Protein AF-K1DTU2-F1 (afdb_monomer)

Radius of gyration: 35.43 Å; Cα contacts (8 Å, |Δi|>4): 1084; chains: 1; bounding box: 104×50×168 Å

Structure (mmCIF, N/CA/C/O backbone):
data_AF-K1DTU2-F1
#
_entry.id   AF-K1DTU2-F1
#
loop_
_atom_site.group_PDB
_atom_site.id
_atom_site.type_symbol
_atom_site.label_atom_id
_atom_site.label_alt_id
_atom_site.label_comp_id
_atom_site.label_asym_id
_atom_site.label_entity_id
_atom_site.label_seq_id
_atom_site.pdbx_PDB_ins_code
_atom_site.Cartn_x
_atom_site.Cartn_y
_atom_site.Cartn_z
_atom_site.occupancy
_atom_site.B_iso_or_equiv
_atom_site.auth_seq_id
_atom_site.auth_comp_id
_atom_site.auth_asym_id
_atom_site.auth_atom_id
_atom_site.pdbx_PDB_model_num
ATOM 1 N N . MET A 1 1 ? -33.613 5.828 84.960 1.00 47.53 1 MET A N 1
ATOM 2 C CA . MET A 1 1 ? -33.128 5.174 83.726 1.00 47.53 1 MET A CA 1
ATOM 3 C C . MET A 1 1 ? -34.340 4.657 82.964 1.00 47.53 1 MET A C 1
ATOM 5 O O . MET A 1 1 ? -34.934 3.682 83.397 1.00 47.53 1 MET A O 1
ATOM 9 N N . GLY A 1 2 ? -34.792 5.377 81.934 1.00 59.31 2 GLY A N 1
ATOM 10 C CA . GLY A 1 2 ? -35.955 4.975 81.133 1.00 59.31 2 GLY A CA 1
ATOM 11 C C . GLY A 1 2 ? -35.581 3.892 80.121 1.00 59.31 2 GLY A C 1
ATOM 12 O O . GLY A 1 2 ? -34.511 3.969 79.519 1.00 59.31 2 GLY A O 1
ATOM 13 N N . ALA A 1 3 ? -36.440 2.886 79.956 1.00 61.00 3 ALA A N 1
ATOM 14 C CA . ALA A 1 3 ? -36.236 1.796 79.006 1.00 61.00 3 ALA A CA 1
ATOM 15 C C . ALA A 1 3 ? -36.131 2.321 77.554 1.00 61.00 3 ALA A C 1
ATOM 17 O O . ALA A 1 3 ? -36.840 3.267 77.192 1.00 61.00 3 ALA A O 1
ATOM 18 N N . PRO A 1 4 ? -35.259 1.735 76.713 1.00 58.00 4 PRO A N 1
ATOM 19 C CA . PRO A 1 4 ? -35.074 2.173 75.334 1.00 58.00 4 PRO A CA 1
ATOM 20 C C . PRO A 1 4 ? -36.342 1.936 74.500 1.00 58.00 4 PRO A C 1
ATOM 22 O O . PRO A 1 4 ? -37.045 0.940 74.672 1.00 58.00 4 PRO A O 1
ATOM 25 N N . LYS A 1 5 ? -36.634 2.869 73.583 1.00 62.88 5 LYS A N 1
ATOM 26 C CA . LYS A 1 5 ? -37.822 2.829 72.717 1.00 62.88 5 LYS A CA 1
ATOM 27 C C . LYS A 1 5 ? -37.831 1.561 71.834 1.00 62.88 5 LYS A C 1
ATOM 29 O O . LYS A 1 5 ? -36.780 1.208 71.284 1.00 62.88 5 LYS A O 1
ATOM 34 N N . PRO A 1 6 ? -38.994 0.912 71.626 1.00 50.62 6 PRO A N 1
ATOM 35 C CA . PRO A 1 6 ? -39.117 -0.232 70.722 1.00 50.62 6 PRO A CA 1
ATOM 36 C C . PRO A 1 6 ? -38.754 0.184 69.289 1.00 50.62 6 PRO A C 1
ATOM 38 O O . PRO A 1 6 ? -39.343 1.118 68.751 1.00 50.62 6 PRO A O 1
ATOM 41 N N . GLY A 1 7 ? -37.762 -0.481 68.687 1.00 58.50 7 GLY A N 1
ATOM 42 C CA . GLY A 1 7 ? -37.304 -0.225 67.310 1.00 58.50 7 GLY A CA 1
ATOM 43 C C . GLY A 1 7 ? -35.807 0.072 67.144 1.00 58.50 7 GLY A C 1
ATOM 44 O O . GLY A 1 7 ? -35.324 0.128 66.017 1.00 58.50 7 GLY A O 1
ATOM 45 N N . MET A 1 8 ? -35.045 0.224 68.235 1.00 51.66 8 MET A N 1
ATOM 46 C CA . MET A 1 8 ? -33.596 0.503 68.167 1.00 51.66 8 MET A CA 1
ATOM 47 C C . MET A 1 8 ? -32.703 -0.731 67.947 1.00 51.66 8 MET A C 1
ATOM 49 O O . MET A 1 8 ? -31.512 -0.573 67.684 1.00 51.66 8 MET A O 1
ATOM 53 N N . ILE A 1 9 ? -33.249 -1.949 67.992 1.00 54.56 9 ILE A N 1
ATOM 54 C CA . ILE A 1 9 ? -32.509 -3.173 67.656 1.00 54.56 9 ILE A CA 1
ATOM 55 C C . ILE A 1 9 ? -32.858 -3.542 66.214 1.00 54.56 9 ILE A C 1
ATOM 57 O O . ILE A 1 9 ? -33.863 -4.200 65.954 1.00 54.56 9 ILE A O 1
ATOM 61 N N . LYS A 1 10 ? -32.036 -3.095 65.254 1.00 59.38 10 LYS A N 1
ATOM 62 C CA . LYS A 1 10 ? -32.078 -3.659 63.898 1.00 59.38 10 LYS A CA 1
ATOM 63 C C . LYS A 1 10 ? -31.671 -5.134 64.015 1.00 59.38 10 LYS A C 1
ATOM 65 O O . LYS A 1 10 ? -30.574 -5.382 64.519 1.00 59.38 10 LYS A O 1
ATOM 70 N N . PRO A 1 11 ? -32.501 -6.103 63.595 1.00 62.69 11 PRO A N 1
ATOM 71 C CA . PRO A 1 11 ? -32.116 -7.507 63.651 1.00 62.69 11 PRO A CA 1
ATOM 72 C C . PRO A 1 11 ? -30.806 -7.700 62.875 1.00 62.69 11 PRO A C 1
ATOM 74 O O . PRO A 1 11 ? -30.663 -7.207 61.751 1.00 62.69 11 PRO A O 1
ATOM 77 N N . GLN A 1 12 ? -29.821 -8.358 63.496 1.00 59.88 12 GLN A N 1
ATOM 78 C CA . GLN A 1 12 ? -28.573 -8.718 62.828 1.00 59.88 12 GLN A CA 1
ATOM 79 C C . GLN A 1 12 ? -28.908 -9.685 61.693 1.00 59.88 12 GLN A C 1
ATOM 81 O O . GLN A 1 12 ? -29.174 -10.858 61.926 1.00 59.88 12 GLN A O 1
ATOM 86 N N . GLN A 1 13 ? -28.913 -9.172 60.462 1.00 65.75 13 GLN A N 1
ATOM 87 C CA . GLN A 1 13 ? -29.096 -9.999 59.275 1.00 65.75 13 GLN A CA 1
ATOM 88 C C . GLN A 1 13 ? -28.008 -11.070 59.234 1.00 65.75 13 GLN A C 1
ATOM 90 O O . GLN A 1 13 ? -26.811 -10.758 59.306 1.00 65.75 13 GLN A O 1
ATOM 95 N N . THR A 1 14 ? -28.432 -12.318 59.091 1.00 75.06 14 THR A N 1
ATOM 96 C CA . THR A 1 14 ? -27.536 -13.462 58.932 1.00 75.06 14 THR A CA 1
ATOM 97 C C . THR A 1 14 ? -26.728 -13.325 57.637 1.00 75.06 14 THR A C 1
ATOM 99 O O . THR A 1 14 ? -27.140 -12.657 56.682 1.00 75.06 14 THR A O 1
ATOM 102 N N . THR A 1 15 ? -25.554 -13.958 57.564 1.00 70.00 15 THR A N 1
ATOM 103 C CA . THR A 1 15 ? -24.703 -13.925 56.359 1.00 70.00 15 THR A CA 1
ATOM 104 C C . THR A 1 15 ? -25.465 -14.401 55.114 1.00 70.00 15 THR A C 1
ATOM 106 O O . THR A 1 15 ? -25.319 -13.815 54.043 1.00 70.00 15 THR A O 1
ATOM 109 N N . GLY A 1 16 ? -26.359 -15.387 55.266 1.00 70.81 16 GLY A N 1
ATOM 110 C CA . GLY A 1 16 ? -27.232 -15.873 54.193 1.00 70.81 16 GLY A CA 1
ATOM 111 C C . GLY A 1 16 ? -28.249 -14.834 53.708 1.00 70.81 16 GLY A C 1
ATOM 112 O O . GLY A 1 16 ? -28.419 -14.661 52.503 1.00 70.81 16 GLY A O 1
ATOM 113 N N . GLU A 1 17 ? -28.875 -14.078 54.612 1.00 74.62 17 GLU A N 1
ATOM 114 C CA . GLU A 1 17 ? -29.802 -12.994 54.252 1.00 74.62 17 GLU A CA 1
ATOM 115 C C . GLU A 1 17 ? -29.087 -11.834 53.556 1.00 74.62 17 GLU A C 1
ATOM 117 O O . GLU A 1 17 ? -29.613 -11.286 52.586 1.00 74.62 17 GLU A O 1
ATOM 122 N N . LYS A 1 18 ? -27.858 -11.505 53.977 1.00 71.75 18 LYS A N 1
ATOM 123 C CA . LYS A 1 18 ? -27.021 -10.501 53.303 1.00 71.75 18 LYS A CA 1
ATOM 124 C C . LYS A 1 18 ? -26.654 -10.935 51.885 1.00 71.75 18 LYS A C 1
ATOM 126 O O . LYS A 1 18 ? -26.786 -10.131 50.963 1.00 71.75 18 LYS A O 1
ATOM 131 N N . VAL A 1 19 ? -26.267 -12.197 51.680 1.00 70.31 19 VAL A N 1
ATOM 132 C CA . VAL A 1 19 ? -25.957 -12.747 50.346 1.00 70.31 19 VAL A CA 1
ATOM 133 C C . VAL A 1 19 ? -27.210 -12.778 49.468 1.00 70.31 19 VAL A C 1
ATOM 135 O O . VAL A 1 19 ? -27.163 -12.339 48.322 1.00 70.31 19 VAL A O 1
ATOM 138 N N . ARG A 1 20 ? -28.361 -13.198 50.006 1.00 73.06 20 ARG A N 1
ATOM 139 C CA . ARG A 1 20 ? -29.633 -13.243 49.265 1.00 73.06 20 ARG A CA 1
ATOM 140 C C . ARG A 1 20 ? -30.150 -11.850 48.902 1.00 73.06 20 ARG A C 1
ATOM 142 O O . ARG A 1 20 ? -30.636 -11.658 47.793 1.00 73.06 20 ARG A O 1
ATOM 149 N N . ALA A 1 21 ? -29.994 -10.869 49.792 1.00 71.00 21 ALA A N 1
ATOM 150 C CA . ALA A 1 21 ? -30.308 -9.468 49.515 1.00 71.00 21 ALA A CA 1
ATOM 151 C C . ALA A 1 21 ? -29.370 -8.870 48.453 1.00 71.00 21 ALA A C 1
ATOM 153 O O . ALA A 1 21 ? -29.813 -8.122 47.583 1.00 71.00 21 ALA A O 1
ATOM 154 N N . THR A 1 22 ? -28.088 -9.237 48.489 1.00 68.81 22 THR A N 1
ATOM 155 C CA . THR A 1 22 ? -27.076 -8.838 47.496 1.00 68.81 22 THR A CA 1
ATOM 156 C C . THR A 1 22 ? -27.393 -9.425 46.117 1.00 68.81 22 THR A C 1
ATOM 158 O O . THR A 1 22 ? -27.508 -8.685 45.144 1.00 68.81 22 THR A O 1
ATOM 161 N N . LEU A 1 23 ? -27.661 -10.731 46.039 1.00 69.75 23 LEU A N 1
ATOM 162 C CA . LEU A 1 23 ? -28.076 -11.417 44.808 1.00 69.75 23 LEU A CA 1
ATOM 163 C C . LEU A 1 23 ? -29.434 -10.922 44.288 1.00 69.75 23 LEU A C 1
ATOM 165 O O . LEU A 1 23 ? -29.639 -10.825 43.082 1.00 69.75 23 LEU A O 1
ATOM 169 N N . GLY A 1 24 ? -30.354 -10.557 45.185 1.00 70.88 24 GLY A N 1
ATOM 170 C CA . GLY A 1 24 ? -31.642 -9.966 44.824 1.00 70.88 24 GLY A CA 1
ATOM 171 C C . GLY A 1 24 ? -31.502 -8.631 44.088 1.00 70.88 24 GLY A C 1
ATOM 172 O O . GLY A 1 24 ? -32.255 -8.377 43.151 1.00 70.88 24 GLY A O 1
ATOM 173 N N . ARG A 1 25 ? -30.499 -7.812 44.442 1.00 71.94 25 ARG A N 1
ATOM 174 C CA . ARG A 1 25 ? -30.198 -6.538 43.759 1.00 71.94 25 ARG A CA 1
ATOM 175 C C . ARG A 1 25 ? -29.612 -6.716 42.354 1.00 71.94 25 ARG A C 1
ATOM 177 O O . ARG A 1 25 ? -29.711 -5.790 41.558 1.00 71.94 25 ARG A O 1
ATOM 184 N N . MET A 1 26 ? -29.044 -7.883 42.038 1.00 72.75 26 MET A N 1
ATOM 185 C CA . MET A 1 26 ? -28.519 -8.196 40.700 1.00 72.75 26 MET A CA 1
ATOM 186 C C . MET A 1 26 ? -29.604 -8.624 39.700 1.00 72.75 26 MET A C 1
ATOM 188 O O . MET A 1 26 ? -29.311 -8.790 38.520 1.00 72.75 26 MET A O 1
ATOM 192 N N . ARG A 1 27 ? -30.860 -8.837 40.118 1.00 79.81 27 ARG A N 1
ATOM 193 C CA . ARG A 1 27 ? -31.903 -9.272 39.177 1.00 79.81 27 ARG A CA 1
ATOM 194 C C . ARG A 1 27 ? -32.277 -8.136 38.211 1.00 79.81 27 ARG A C 1
ATOM 196 O O . ARG A 1 27 ? -32.712 -7.075 38.666 1.00 79.81 27 ARG A O 1
ATOM 203 N N . PRO A 1 28 ? -32.132 -8.322 36.885 1.00 78.81 28 PRO A N 1
ATOM 204 C CA . PRO A 1 28 ? -32.491 -7.288 35.928 1.00 78.81 28 PRO A CA 1
ATOM 205 C C . PRO A 1 28 ? -34.015 -7.109 35.845 1.00 78.81 28 PRO A C 1
ATOM 207 O O . PRO A 1 28 ? -34.747 -8.081 35.682 1.00 78.81 28 PRO A O 1
ATOM 210 N N . GLY A 1 29 ? -34.495 -5.866 35.954 1.00 82.19 29 GLY A N 1
ATOM 211 C CA . GLY A 1 29 ? -35.884 -5.504 35.657 1.00 82.19 29 GLY A CA 1
ATOM 212 C C . GLY A 1 29 ? -36.086 -5.184 34.172 1.00 82.19 29 GLY A C 1
ATOM 213 O O . GLY A 1 29 ? -35.124 -5.137 33.406 1.00 82.19 29 GLY A O 1
ATOM 214 N N . ALA A 1 30 ? -37.327 -4.907 33.762 1.00 79.38 30 ALA A N 1
ATOM 215 C CA . ALA A 1 30 ? -37.668 -4.612 32.363 1.00 79.38 30 ALA A CA 1
ATOM 216 C C . ALA A 1 30 ? -36.870 -3.428 31.776 1.00 79.38 30 ALA A C 1
ATOM 218 O O . ALA A 1 30 ? -36.368 -3.516 30.659 1.00 79.38 30 ALA A O 1
ATOM 219 N N . ALA A 1 31 ? -36.656 -2.360 32.553 1.00 81.81 31 ALA A N 1
ATOM 220 C CA . ALA A 1 31 ? -35.840 -1.220 32.126 1.00 81.81 31 ALA A CA 1
ATOM 221 C C . ALA A 1 31 ? -34.363 -1.594 31.880 1.00 81.81 31 ALA A C 1
ATOM 223 O O . ALA A 1 31 ? -33.735 -1.079 30.958 1.00 81.81 31 ALA A O 1
ATOM 224 N N . HIS A 1 32 ? -33.815 -2.544 32.649 1.00 86.62 32 HIS A N 1
ATOM 225 C CA . HIS A 1 32 ? -32.434 -3.007 32.475 1.00 86.62 32 HIS A CA 1
ATOM 226 C C . HIS A 1 32 ? -32.256 -3.779 31.164 1.00 86.62 32 HIS A C 1
ATOM 228 O O . HIS A 1 32 ? -31.204 -3.683 30.536 1.00 86.62 32 HIS A O 1
ATOM 234 N N . TRP A 1 33 ? -33.282 -4.519 30.739 1.00 89.00 33 TRP A N 1
ATOM 235 C CA . TRP A 1 33 ? -33.290 -5.204 29.449 1.00 89.00 33 TRP A CA 1
ATOM 236 C C . TRP A 1 33 ? -33.333 -4.228 28.278 1.00 89.00 33 TRP A C 1
ATOM 238 O O . TRP A 1 33 ? -32.573 -4.405 27.331 1.00 89.00 33 TRP A O 1
ATOM 248 N N . VAL A 1 34 ? -34.143 -3.168 28.368 1.00 89.75 34 VAL A N 1
ATOM 249 C CA . VAL A 1 34 ? -34.167 -2.108 27.349 1.00 89.75 34 VAL A CA 1
ATOM 250 C C . VAL A 1 34 ? -32.788 -1.460 27.210 1.00 89.75 34 VAL A C 1
ATOM 252 O O . VAL A 1 34 ? -32.254 -1.400 26.105 1.00 89.75 34 VAL A O 1
ATOM 255 N N . ASP A 1 35 ? -32.163 -1.069 28.324 1.00 91.88 35 ASP A N 1
ATOM 256 C CA . ASP A 1 35 ? -30.813 -0.487 28.309 1.00 91.88 35 ASP A CA 1
ATOM 257 C C . ASP A 1 35 ? -29.764 -1.449 27.744 1.00 91.88 35 ASP A C 1
ATOM 259 O O . ASP A 1 35 ? -28.866 -1.034 27.016 1.00 91.88 35 ASP A O 1
ATOM 263 N N . THR A 1 36 ? -29.889 -2.740 28.051 1.00 93.94 36 THR A N 1
ATOM 264 C CA . THR A 1 36 ? -28.993 -3.780 27.539 1.00 93.94 36 THR A CA 1
ATOM 265 C C . THR A 1 36 ? -29.117 -3.912 26.020 1.00 93.94 36 THR A C 1
ATOM 267 O O . THR A 1 36 ? -28.104 -3.862 25.328 1.00 93.94 36 THR A O 1
ATOM 270 N N . VAL A 1 37 ? -30.339 -4.017 25.484 1.00 95.12 37 VAL A N 1
ATOM 271 C CA . VAL A 1 37 ? -30.577 -4.173 24.037 1.00 95.12 37 VAL A CA 1
ATOM 272 C C . VAL A 1 37 ? -30.052 -2.969 23.258 1.00 95.12 37 VAL A C 1
ATOM 274 O O . VAL A 1 37 ? -29.310 -3.146 22.293 1.00 95.12 37 VAL A O 1
ATOM 277 N N . PHE A 1 38 ? -30.374 -1.747 23.693 1.00 95.31 38 PHE A N 1
ATOM 278 C CA . PHE A 1 38 ? -29.890 -0.540 23.020 1.00 95.31 38 PHE A CA 1
ATOM 279 C C . PHE A 1 38 ? -28.376 -0.368 23.138 1.00 95.31 38 PHE A C 1
ATOM 281 O O . PHE A 1 38 ? -27.743 0.050 22.171 1.00 95.31 38 PHE A O 1
A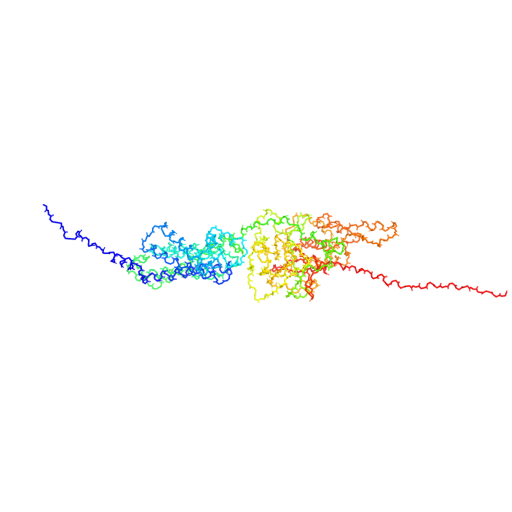TOM 288 N N . THR A 1 39 ? -27.779 -0.742 24.275 1.00 96.25 39 THR A N 1
ATOM 289 C CA . THR A 1 39 ? -26.320 -0.702 24.427 1.00 96.25 39 THR A CA 1
ATOM 290 C C . THR A 1 39 ? -25.645 -1.660 23.449 1.00 96.25 39 THR A C 1
ATOM 292 O O . THR A 1 39 ? -24.736 -1.246 22.734 1.00 96.25 39 THR A O 1
ATOM 295 N N . ILE A 1 40 ? -26.106 -2.915 23.379 1.00 97.00 40 ILE A N 1
ATOM 296 C CA . ILE A 1 40 ? -25.572 -3.910 22.437 1.00 97.00 40 ILE A CA 1
ATOM 297 C C . ILE A 1 40 ? -25.708 -3.396 21.002 1.00 97.00 40 ILE A C 1
ATOM 299 O O . ILE A 1 40 ? -24.741 -3.442 20.249 1.00 97.00 40 ILE A O 1
ATOM 303 N N . ALA A 1 41 ? -26.878 -2.867 20.630 1.00 96.56 41 ALA A N 1
ATOM 304 C CA . ALA A 1 41 ? -27.137 -2.393 19.275 1.00 96.56 41 ALA A CA 1
ATOM 305 C C . ALA A 1 41 ? -26.246 -1.199 18.882 1.00 96.56 41 ALA A C 1
ATOM 307 O O . ALA A 1 41 ? -25.669 -1.198 17.796 1.00 96.56 41 ALA A O 1
ATOM 308 N N . LEU A 1 42 ? -26.089 -0.204 19.764 1.00 96.06 42 LEU A N 1
ATOM 309 C CA . LEU A 1 42 ? -25.243 0.969 19.511 1.00 96.06 42 LEU A CA 1
ATOM 310 C C . LEU A 1 42 ? -23.757 0.610 19.453 1.00 96.06 42 LEU A C 1
ATOM 312 O O . LEU A 1 42 ? -23.053 1.066 18.553 1.00 96.06 42 LEU A O 1
ATOM 316 N N . VAL A 1 43 ? -23.285 -0.228 20.381 1.00 96.62 43 VAL A N 1
ATOM 317 C CA . VAL A 1 43 ? -21.894 -0.697 20.386 1.00 96.62 43 VAL A CA 1
ATOM 318 C C . VAL A 1 43 ? -21.610 -1.535 19.142 1.00 96.62 43 VAL A C 1
ATOM 320 O O . VAL A 1 43 ? -20.595 -1.309 18.490 1.00 96.62 43 VAL A O 1
ATOM 323 N N . ALA A 1 44 ? -22.516 -2.436 18.753 1.00 95.19 44 ALA A N 1
ATOM 324 C CA . ALA A 1 44 ? -22.380 -3.202 17.518 1.00 95.19 44 ALA A CA 1
ATOM 325 C C . ALA A 1 44 ? -22.303 -2.282 16.290 1.00 95.19 44 ALA A C 1
ATOM 327 O O . ALA A 1 44 ? -21.406 -2.454 15.471 1.00 95.19 44 ALA A O 1
ATOM 328 N N . CYS A 1 45 ? -23.169 -1.264 16.192 1.00 94.50 45 CYS A N 1
ATOM 329 C CA . CYS A 1 45 ? -23.123 -0.288 15.096 1.00 94.50 45 CYS A CA 1
ATOM 330 C C . CYS A 1 45 ? -21.788 0.469 15.037 1.00 94.50 45 CYS A C 1
ATOM 332 O O . CYS A 1 45 ? -21.266 0.674 13.945 1.00 94.50 45 CYS A O 1
ATOM 334 N N . ALA A 1 46 ? -21.218 0.858 16.182 1.00 93.38 46 ALA A N 1
ATOM 335 C CA . ALA A 1 46 ? -19.900 1.489 16.222 1.00 93.38 46 ALA A CA 1
ATOM 336 C C . ALA A 1 46 ? -18.801 0.521 15.743 1.00 93.38 46 ALA A C 1
ATOM 338 O O . ALA A 1 46 ? -18.037 0.845 14.833 1.00 93.38 46 ALA A O 1
ATOM 339 N N . LEU A 1 47 ? -18.779 -0.702 16.282 1.00 93.69 47 LEU A N 1
ATOM 340 C CA . LEU A 1 47 ? -17.769 -1.720 15.975 1.00 93.69 47 LEU A CA 1
ATOM 341 C C . LEU A 1 47 ? -17.802 -2.219 14.521 1.00 93.69 47 LEU A C 1
ATOM 343 O O . LEU A 1 47 ? -16.776 -2.697 14.044 1.00 93.69 47 LEU A O 1
ATOM 347 N N . VAL A 1 48 ? -18.908 -2.049 13.782 1.00 91.06 48 VAL A N 1
ATOM 348 C CA . VAL A 1 48 ? -18.967 -2.319 12.326 1.00 91.06 48 VAL A CA 1
ATOM 349 C C . VAL A 1 48 ? -17.858 -1.589 11.560 1.00 91.06 48 VAL A C 1
ATOM 351 O O . VAL A 1 48 ? -17.391 -2.105 10.547 1.00 91.06 48 VAL A O 1
ATOM 354 N N . GLY A 1 49 ? -17.379 -0.442 12.057 1.00 84.31 49 GLY A N 1
ATOM 355 C CA . GLY A 1 49 ? -16.246 0.281 11.472 1.00 84.31 49 GLY A CA 1
ATOM 356 C C . GLY A 1 49 ? -14.953 -0.528 11.392 1.00 84.31 49 GLY A C 1
ATOM 357 O O . GLY A 1 49 ? -14.156 -0.303 10.490 1.00 84.31 49 GLY A O 1
ATOM 358 N N . LEU A 1 50 ? -14.767 -1.507 12.282 1.00 87.94 50 LEU A N 1
ATOM 359 C CA . LEU A 1 50 ? -13.580 -2.361 12.302 1.00 87.94 50 LEU A CA 1
ATOM 360 C C . LEU A 1 50 ? -13.595 -3.434 11.204 1.00 87.94 50 LEU A C 1
ATOM 362 O O . LEU A 1 50 ? -12.560 -4.040 10.944 1.00 87.94 50 LEU A O 1
ATOM 366 N N . ARG A 1 51 ? -14.723 -3.637 10.505 1.00 85.06 51 ARG A N 1
ATOM 367 C CA . ARG A 1 51 ? -14.841 -4.613 9.406 1.00 85.06 51 ARG A CA 1
ATOM 368 C C . ARG A 1 51 ? -13.840 -4.366 8.281 1.00 85.06 51 ARG A C 1
ATOM 370 O O . ARG A 1 51 ? -13.399 -5.316 7.649 1.00 85.06 51 ARG A O 1
ATOM 377 N N . THR A 1 52 ? -13.523 -3.107 7.996 1.00 78.75 52 THR A N 1
ATOM 378 C CA . THR A 1 52 ? -12.540 -2.760 6.961 1.00 78.75 52 THR A CA 1
ATOM 379 C C . THR A 1 52 ? -11.113 -2.701 7.506 1.00 78.75 52 THR A C 1
ATOM 381 O O . THR A 1 52 ? -10.180 -2.518 6.737 1.00 78.75 52 THR A O 1
ATOM 384 N N . VAL A 1 53 ? -10.935 -2.859 8.821 1.00 80.62 53 VAL A N 1
ATOM 385 C CA . VAL A 1 53 ? -9.655 -2.716 9.530 1.00 80.62 53 VAL A CA 1
ATOM 386 C C . VAL A 1 53 ? -9.056 -4.067 9.897 1.00 80.62 53 VAL A C 1
ATOM 388 O O . VAL A 1 53 ? -7.840 -4.213 9.875 1.00 80.62 53 VAL A O 1
ATOM 391 N N . VAL A 1 54 ? -9.888 -5.055 10.228 1.00 81.44 54 VAL A N 1
ATOM 392 C CA . VAL A 1 54 ? -9.444 -6.376 10.680 1.00 81.44 54 VAL A CA 1
ATOM 393 C C . VAL A 1 54 ? -10.077 -7.459 9.811 1.00 81.44 54 VAL A C 1
ATOM 395 O O . VAL A 1 54 ? -11.294 -7.479 9.612 1.00 81.44 54 VAL A O 1
ATOM 398 N N . PHE A 1 55 ? -9.248 -8.358 9.283 1.00 76.69 55 PHE A N 1
ATOM 399 C CA . PHE A 1 55 ? -9.678 -9.467 8.436 1.00 76.69 55 PHE A CA 1
ATOM 400 C C . PHE A 1 55 ? -10.303 -10.590 9.274 1.00 76.69 55 PHE A C 1
ATOM 402 O O . PHE A 1 55 ? -9.914 -10.806 10.416 1.00 76.69 55 PHE A O 1
ATOM 409 N N . GLY A 1 56 ? -11.230 -11.354 8.693 1.00 74.06 56 GLY A N 1
ATOM 410 C CA . GLY A 1 56 ? -11.756 -12.579 9.306 1.00 74.06 56 GLY A CA 1
ATOM 411 C C . GLY A 1 56 ? -12.994 -12.387 10.188 1.00 74.06 56 GLY A C 1
ATOM 412 O O . GLY A 1 56 ? -13.532 -11.291 10.329 1.00 74.06 56 GLY A O 1
ATOM 413 N N . TRP A 1 57 ? -13.503 -13.488 10.738 1.00 82.56 57 TRP A N 1
ATOM 414 C CA . TRP A 1 57 ? -14.689 -13.514 11.611 1.00 82.56 57 TRP A CA 1
ATOM 415 C C . TRP A 1 57 ? -14.315 -13.546 13.102 1.00 82.56 57 TRP A C 1
ATOM 417 O O . TRP A 1 57 ? -15.137 -13.303 13.985 1.00 82.56 57 TRP A O 1
ATOM 427 N N . GLU A 1 58 ? -13.054 -13.824 13.400 1.00 85.44 58 GLU A N 1
ATOM 428 C CA . GLU A 1 58 ? -12.484 -13.985 14.731 1.00 85.44 58 GLU A CA 1
ATOM 429 C C . GLU A 1 58 ? -12.630 -12.698 15.554 1.00 85.44 58 GLU A C 1
ATOM 431 O O . GLU A 1 58 ? -12.968 -12.746 16.739 1.00 85.44 58 GLU A O 1
ATOM 436 N N . TRP A 1 59 ? -12.492 -11.531 14.918 1.00 86.94 59 TRP A N 1
ATOM 437 C CA . TRP A 1 59 ? -12.669 -10.248 15.598 1.00 86.94 59 TRP A CA 1
ATOM 438 C C . TRP A 1 59 ? -14.114 -10.007 16.050 1.00 86.94 59 TRP A C 1
ATOM 440 O O . TRP A 1 59 ? -14.314 -9.359 17.077 1.00 86.94 59 TRP A O 1
ATOM 450 N N . TRP A 1 60 ? -15.122 -10.565 15.363 1.00 88.75 60 TRP A N 1
ATOM 451 C CA . TRP A 1 60 ? -16.512 -10.522 15.832 1.00 88.75 60 TRP A CA 1
ATOM 452 C C . TRP A 1 60 ? -16.698 -11.352 17.100 1.00 88.75 60 TRP A C 1
ATOM 454 O O . TRP A 1 60 ? -17.434 -10.940 17.995 1.00 88.75 60 TRP A O 1
ATOM 464 N N . GLN A 1 61 ? -16.014 -12.496 17.208 1.00 90.38 61 GLN A N 1
ATOM 465 C CA . GLN A 1 61 ? -16.041 -13.320 18.421 1.00 90.38 61 GLN A CA 1
ATOM 466 C C . GLN A 1 61 ? -15.391 -12.577 19.593 1.00 90.38 61 GLN A C 1
ATOM 468 O O . GLN A 1 61 ? -15.979 -12.495 20.673 1.00 90.38 61 GLN A O 1
ATOM 473 N N . ALA A 1 62 ? -14.226 -11.970 19.351 1.00 91.06 62 ALA A N 1
ATOM 474 C CA . ALA A 1 62 ? -13.523 -11.148 20.329 1.00 91.06 62 ALA A CA 1
ATOM 475 C C . ALA A 1 62 ? -14.377 -9.940 20.762 1.00 91.06 62 ALA A C 1
ATOM 477 O O . ALA A 1 62 ? -14.578 -9.707 21.952 1.00 91.06 62 ALA A O 1
ATOM 478 N N . ALA A 1 63 ? -14.971 -9.213 19.813 1.00 93.44 63 ALA A N 1
ATOM 479 C CA . ALA A 1 63 ? -15.885 -8.110 20.094 1.00 93.44 63 ALA A CA 1
ATOM 480 C C . ALA A 1 63 ? -17.105 -8.565 20.912 1.00 93.44 63 ALA A C 1
ATOM 482 O O . ALA A 1 63 ? -17.437 -7.939 21.916 1.00 93.44 63 ALA A O 1
ATOM 483 N N . ALA A 1 64 ? -17.748 -9.677 20.540 1.00 94.38 64 ALA A N 1
ATOM 484 C CA . ALA A 1 64 ? -18.895 -10.220 21.266 1.00 94.38 64 ALA A CA 1
ATOM 485 C C . ALA A 1 64 ? -18.534 -10.594 22.713 1.00 94.38 64 ALA A C 1
ATOM 487 O O . ALA A 1 64 ? -19.275 -10.259 23.639 1.00 94.38 64 ALA A O 1
ATOM 488 N N . ALA A 1 65 ? -17.373 -11.217 22.930 1.00 94.06 65 ALA A N 1
ATOM 489 C CA . ALA A 1 65 ? -16.858 -11.484 24.269 1.00 94.06 65 ALA A CA 1
ATOM 490 C C . ALA A 1 65 ? -16.641 -10.189 25.068 1.00 94.06 65 ALA A C 1
ATOM 492 O O . ALA A 1 65 ? -17.033 -10.107 26.234 1.00 94.06 65 ALA A O 1
ATOM 493 N N . GLY A 1 66 ? -16.081 -9.157 24.431 1.00 95.50 66 GLY A N 1
ATOM 494 C CA . GLY A 1 66 ? -15.904 -7.836 25.031 1.00 95.50 66 GLY A CA 1
ATOM 495 C C . GLY A 1 66 ? -17.236 -7.206 25.440 1.00 95.50 66 GLY A C 1
ATOM 496 O O . GLY A 1 66 ? -17.372 -6.761 26.577 1.00 95.50 66 GLY A O 1
ATOM 497 N N . VAL A 1 67 ? -18.254 -7.249 24.573 1.00 96.81 67 VAL A N 1
ATOM 498 C CA . VAL A 1 67 ? -19.614 -6.774 24.886 1.00 96.81 67 VAL A CA 1
ATOM 499 C C . VAL A 1 67 ? -20.179 -7.503 26.107 1.00 96.81 67 VAL A C 1
ATOM 501 O O . VAL A 1 67 ? -20.652 -6.860 27.043 1.00 96.81 67 VAL A O 1
ATOM 504 N N . LEU A 1 68 ? -20.093 -8.835 26.149 1.00 95.88 68 LEU A N 1
ATOM 505 C CA . LEU A 1 68 ? -20.604 -9.622 27.276 1.00 95.88 68 LEU A CA 1
ATOM 506 C C . LEU A 1 68 ? -19.916 -9.250 28.597 1.00 95.88 68 LEU A C 1
ATOM 508 O O . LEU A 1 68 ? -20.593 -9.001 29.597 1.00 95.88 68 LEU A O 1
ATOM 512 N N . LEU A 1 69 ? -18.584 -9.151 28.606 1.00 95.50 69 LEU A N 1
ATOM 513 C CA . LEU A 1 69 ? -17.833 -8.752 29.800 1.00 95.50 69 LEU A CA 1
ATOM 514 C C . LEU A 1 69 ? -18.113 -7.303 30.201 1.00 95.50 69 LEU A C 1
ATOM 516 O O . LEU A 1 69 ? -18.252 -7.009 31.389 1.00 95.50 69 LEU A O 1
ATOM 520 N N . GLY A 1 70 ? -18.260 -6.407 29.225 1.00 96.19 70 GLY A N 1
ATOM 521 C CA . GLY A 1 70 ? -18.622 -5.017 29.459 1.00 96.19 70 GLY A CA 1
ATOM 522 C C . GLY A 1 70 ? -20.011 -4.873 30.083 1.00 96.19 70 GLY A C 1
ATOM 523 O O . GLY A 1 70 ? -20.178 -4.087 31.015 1.00 96.19 70 GLY A O 1
ATOM 524 N N . LEU A 1 71 ? -20.994 -5.675 29.657 1.00 95.62 71 LEU A N 1
ATOM 525 C CA . LEU A 1 71 ? -22.322 -5.713 30.281 1.00 95.62 71 LEU A CA 1
ATOM 526 C C . LEU A 1 71 ? -22.244 -6.174 31.735 1.00 95.62 71 LEU A C 1
ATOM 528 O O . LEU A 1 71 ? -22.844 -5.536 32.599 1.00 95.62 71 LEU A O 1
ATOM 532 N N . VAL A 1 72 ? -21.488 -7.240 32.024 1.00 94.00 72 VAL A N 1
ATOM 533 C CA . VAL A 1 72 ? -21.284 -7.730 33.398 1.00 94.00 72 VAL A CA 1
ATOM 534 C C . VAL A 1 72 ? -20.644 -6.642 34.261 1.00 94.00 72 VAL A C 1
ATOM 536 O O . VAL A 1 72 ? -21.150 -6.329 35.341 1.00 94.00 72 VAL A O 1
ATOM 539 N N . LEU A 1 73 ? -19.575 -6.011 33.771 1.00 94.50 73 LEU A N 1
ATOM 540 C CA . LEU A 1 73 ? -18.852 -4.979 34.506 1.00 94.50 73 LEU A CA 1
ATOM 541 C C . LEU A 1 73 ? -19.711 -3.728 34.737 1.00 94.50 73 LEU A C 1
ATOM 543 O O . LEU A 1 73 ? -19.789 -3.227 35.861 1.00 94.50 73 LEU A O 1
ATOM 547 N N . GLY A 1 74 ? -20.414 -3.262 33.702 1.00 93.00 74 GLY A N 1
ATOM 548 C CA . GLY A 1 74 ? -21.348 -2.142 33.793 1.00 93.00 74 GLY A CA 1
ATOM 549 C C . GLY A 1 74 ? -22.540 -2.449 34.703 1.00 93.00 74 GLY A C 1
ATOM 550 O O . GLY A 1 74 ? -23.002 -1.573 35.434 1.00 93.00 74 GLY A O 1
ATOM 551 N N . HIS A 1 75 ? -23.001 -3.705 34.741 1.00 92.19 75 HIS A N 1
ATOM 552 C CA . HIS A 1 75 ? -24.054 -4.139 35.654 1.00 92.19 75 HIS A CA 1
ATOM 553 C C . HIS A 1 75 ? -23.599 -4.081 37.115 1.00 92.19 75 HIS A C 1
ATOM 555 O O . HIS A 1 75 ? -24.326 -3.563 37.966 1.00 92.19 75 HIS A O 1
ATOM 561 N N . ILE A 1 76 ? -22.392 -4.576 37.408 1.00 91.31 76 ILE A N 1
ATOM 562 C CA . ILE A 1 76 ? -21.788 -4.524 38.746 1.00 91.31 76 ILE A CA 1
ATOM 563 C C . ILE A 1 76 ? -21.595 -3.065 39.170 1.00 91.31 76 ILE A C 1
ATOM 565 O O . ILE A 1 76 ? -22.036 -2.683 40.258 1.00 91.31 76 ILE A O 1
ATOM 569 N N . GLN A 1 77 ? -21.014 -2.232 38.299 1.00 92.81 77 GLN A N 1
ATOM 570 C CA . GLN A 1 77 ? -20.809 -0.808 38.562 1.00 92.81 77 GLN A CA 1
ATOM 571 C C . GLN A 1 77 ? -22.134 -0.099 38.855 1.00 92.81 77 GLN A C 1
ATOM 573 O O . GLN A 1 77 ? -22.252 0.572 39.879 1.00 92.81 77 GLN A O 1
ATOM 578 N N . GLY A 1 78 ? -23.150 -0.288 38.010 1.00 86.88 78 GLY A N 1
ATOM 579 C CA . GLY A 1 78 ? -24.440 0.381 38.157 1.00 86.88 78 GLY A CA 1
ATOM 580 C C . GLY A 1 78 ? -25.230 -0.078 39.384 1.00 86.88 78 GLY A C 1
ATOM 581 O O . GLY A 1 78 ? -25.990 0.702 39.957 1.00 86.88 78 GLY A O 1
ATOM 582 N N . THR A 1 79 ? -25.045 -1.330 39.810 1.00 87.50 79 THR A N 1
ATOM 583 C CA . THR A 1 79 ? -25.771 -1.925 40.945 1.00 87.50 79 THR A CA 1
ATOM 584 C C . THR A 1 79 ? -25.127 -1.584 42.286 1.00 87.50 79 THR A C 1
ATOM 586 O O . THR A 1 79 ? -25.827 -1.226 43.232 1.00 87.50 79 THR A O 1
ATOM 589 N N . TYR A 1 80 ? -23.799 -1.676 42.379 1.00 87.56 80 TYR A N 1
ATOM 590 C CA . TYR A 1 80 ? -23.071 -1.477 43.636 1.00 87.56 80 TYR A CA 1
ATOM 591 C C . TYR A 1 80 ? -22.418 -0.104 43.767 1.00 87.56 80 TYR A C 1
ATOM 593 O O . TYR A 1 80 ? -21.923 0.220 44.844 1.00 87.56 80 TYR A O 1
ATOM 601 N N . ARG A 1 81 ? -22.415 0.698 42.694 1.00 86.50 81 ARG A N 1
ATOM 602 C CA . ARG A 1 81 ? -21.764 2.017 42.625 1.00 86.50 81 ARG A CA 1
ATOM 603 C C . ARG A 1 81 ? -20.313 1.973 43.099 1.00 86.50 81 ARG A C 1
ATOM 605 O O . ARG A 1 81 ? -19.858 2.853 43.827 1.00 86.50 81 ARG A O 1
ATOM 612 N N . TRP A 1 82 ? -19.604 0.918 42.702 1.00 86.69 82 TRP A N 1
ATOM 613 C CA . TRP A 1 82 ? -18.186 0.772 43.007 1.00 86.69 82 TRP A CA 1
ATOM 614 C C . TRP A 1 82 ? -17.391 1.975 42.486 1.00 86.69 82 TRP A C 1
ATOM 616 O O . TRP A 1 82 ? -17.733 2.523 41.431 1.00 86.69 82 TRP A O 1
ATOM 626 N N . PRO A 1 83 ? -16.337 2.394 43.210 1.00 89.69 83 PRO A N 1
ATOM 627 C CA . PRO A 1 83 ? -15.459 3.452 42.738 1.00 89.69 83 PRO A CA 1
ATOM 628 C C . PRO A 1 83 ? -14.793 3.027 41.428 1.00 89.69 83 PRO A C 1
ATOM 630 O O . PRO A 1 83 ? -14.509 1.843 41.227 1.00 89.69 83 PRO A O 1
ATOM 633 N N . LEU A 1 84 ? -14.493 4.008 40.570 1.00 86.75 84 LEU A N 1
ATOM 634 C CA . LEU A 1 84 ? -13.929 3.773 39.237 1.00 86.75 84 LEU A CA 1
ATOM 635 C C . LEU A 1 84 ? -12.685 2.873 39.288 1.00 86.75 84 LEU A C 1
ATOM 637 O O . LEU A 1 84 ? -12.553 1.961 38.483 1.00 86.75 84 LEU A O 1
ATOM 641 N N . VAL A 1 85 ? -11.821 3.067 40.289 1.00 90.25 85 VAL A N 1
ATOM 642 C CA . VAL A 1 85 ? -10.606 2.260 40.488 1.00 90.25 85 VAL A CA 1
ATOM 643 C C . VAL A 1 85 ? -10.927 0.771 40.647 1.00 90.25 85 VAL A C 1
ATOM 645 O O . VAL A 1 85 ? -10.284 -0.059 40.013 1.00 90.25 85 VAL A O 1
ATOM 648 N N . ALA A 1 86 ? -11.946 0.418 41.436 1.00 91.00 86 ALA A N 1
ATOM 649 C CA . ALA A 1 86 ? -12.321 -0.979 41.657 1.00 91.00 86 ALA A CA 1
ATOM 650 C C . ALA A 1 86 ? -12.926 -1.613 40.396 1.00 91.00 86 ALA A C 1
ATOM 652 O O . ALA A 1 86 ? -12.630 -2.762 40.077 1.00 91.00 86 ALA A O 1
ATOM 653 N N . THR A 1 87 ? -13.740 -0.863 39.646 1.00 89.50 87 THR A N 1
ATOM 654 C CA . THR A 1 87 ? -14.311 -1.349 38.381 1.00 89.50 87 THR A CA 1
ATOM 655 C C . THR A 1 87 ? -13.262 -1.493 37.292 1.00 89.50 87 THR A C 1
ATOM 657 O O . THR A 1 87 ? -13.284 -2.478 36.564 1.00 89.50 87 THR A O 1
ATOM 660 N N . THR A 1 88 ? -12.309 -0.565 37.207 1.00 89.44 88 THR A N 1
ATOM 661 C CA . THR A 1 88 ? -11.199 -0.651 36.254 1.00 89.44 88 THR A CA 1
ATOM 662 C C . THR A 1 88 ? -10.274 -1.812 36.605 1.00 89.44 88 THR A C 1
ATOM 664 O O . THR A 1 88 ? -9.900 -2.567 35.715 1.00 89.44 88 THR A O 1
ATOM 667 N N . ALA A 1 89 ? -9.964 -2.021 37.889 1.00 92.12 89 ALA A N 1
ATOM 668 C CA . ALA A 1 89 ? -9.168 -3.163 38.337 1.00 92.12 89 ALA A CA 1
ATOM 669 C C . ALA A 1 89 ? -9.850 -4.501 38.008 1.00 92.12 89 ALA A C 1
ATOM 671 O O . ALA A 1 89 ? -9.212 -5.392 37.453 1.00 92.12 89 ALA A O 1
ATOM 672 N N . LEU A 1 90 ? -11.156 -4.632 38.275 1.00 93.19 90 LEU A N 1
ATOM 673 C CA . LEU A 1 90 ? -11.912 -5.829 37.897 1.00 93.19 90 LEU A CA 1
ATOM 674 C C . LEU A 1 90 ? -11.954 -6.015 36.373 1.00 93.19 90 LEU A C 1
ATOM 676 O O . LEU A 1 90 ? -11.774 -7.129 35.892 1.00 93.19 90 LEU A O 1
ATOM 680 N N . GLY A 1 91 ? -12.154 -4.934 35.616 1.00 92.62 91 GLY A N 1
ATOM 681 C CA . GLY A 1 91 ? -12.115 -4.956 34.156 1.00 92.62 91 GLY A CA 1
ATOM 682 C C . GLY A 1 91 ? -10.771 -5.443 33.620 1.00 92.62 91 GLY A C 1
ATOM 683 O O . GLY A 1 91 ? -10.753 -6.318 32.761 1.00 92.62 91 GLY A O 1
ATOM 684 N N . ALA A 1 92 ? -9.658 -4.957 34.177 1.00 91.75 92 ALA A N 1
ATOM 685 C CA . ALA A 1 92 ? -8.315 -5.410 33.825 1.00 91.75 92 ALA A CA 1
ATOM 686 C C . ALA A 1 92 ? -8.118 -6.901 34.138 1.00 91.75 92 ALA A C 1
ATOM 688 O O . ALA A 1 92 ? -7.631 -7.646 33.293 1.00 91.75 92 ALA A O 1
ATOM 689 N N . VAL A 1 93 ? -8.554 -7.365 35.313 1.00 92.44 93 VAL A N 1
ATOM 690 C CA . VAL A 1 93 ? -8.485 -8.788 35.683 1.00 92.44 93 VAL A CA 1
ATOM 691 C C . VAL A 1 93 ? -9.286 -9.656 34.708 1.00 92.44 93 VAL A C 1
ATOM 693 O O . VAL A 1 93 ? -8.762 -10.649 34.210 1.00 92.44 93 VAL A O 1
ATOM 696 N N . LEU A 1 94 ? -10.529 -9.279 34.388 1.00 91.94 94 LEU A N 1
ATOM 697 C CA . LEU A 1 94 ? -11.359 -10.013 33.424 1.00 91.94 94 LEU A CA 1
ATOM 698 C C . LEU A 1 94 ? -10.746 -9.999 32.022 1.00 91.94 94 LEU A C 1
ATOM 700 O O . LEU A 1 94 ? -10.729 -11.029 31.355 1.00 91.94 94 LEU A O 1
ATOM 704 N N . TYR A 1 95 ? -10.209 -8.857 31.601 1.00 90.81 95 TYR A N 1
ATOM 705 C CA . TYR A 1 95 ? -9.537 -8.698 30.320 1.00 90.81 95 TYR A CA 1
ATOM 706 C C . TYR A 1 95 ? -8.319 -9.622 30.197 1.00 90.81 95 TYR A C 1
ATOM 708 O O . TYR A 1 95 ? -8.199 -10.333 29.207 1.00 90.81 95 TYR A O 1
ATOM 716 N N . PHE A 1 96 ? -7.458 -9.691 31.215 1.00 90.25 96 PHE A N 1
ATOM 717 C CA . PHE A 1 96 ? -6.269 -10.547 31.179 1.00 90.25 96 PHE A CA 1
ATOM 718 C C . PHE A 1 96 ? -6.575 -12.038 31.360 1.00 90.25 96 PHE A C 1
ATOM 720 O O . PHE A 1 96 ? -5.941 -12.870 30.716 1.00 90.25 96 PHE A O 1
ATOM 727 N N . LEU A 1 97 ? -7.542 -12.397 32.209 1.00 88.38 97 LEU A N 1
ATOM 728 C CA . LEU A 1 97 ? -7.886 -13.803 32.453 1.00 88.38 97 LEU A CA 1
ATOM 729 C C . LEU A 1 97 ? -8.698 -14.418 31.313 1.00 88.38 97 LEU A C 1
ATOM 731 O O . LEU A 1 97 ? -8.488 -15.577 30.967 1.00 88.38 97 LEU A O 1
ATOM 735 N N . LEU A 1 98 ? -9.637 -13.659 30.744 1.00 88.56 98 LEU A N 1
ATOM 736 C CA . LEU A 1 98 ? -10.562 -14.162 29.728 1.00 88.56 98 LEU A CA 1
ATOM 737 C C . LEU A 1 98 ? -10.165 -13.751 28.310 1.00 88.56 98 LEU A C 1
ATOM 739 O O . LEU A 1 98 ? -10.614 -14.381 27.358 1.00 88.56 98 LEU A O 1
ATOM 743 N N . GLY A 1 99 ? -9.298 -12.748 28.151 1.00 84.06 99 GLY A N 1
ATOM 744 C CA . GLY A 1 99 ? -8.828 -12.295 26.842 1.00 84.06 99 GLY A CA 1
ATOM 745 C C . GLY A 1 99 ? -8.054 -13.361 26.072 1.00 84.06 99 GLY A C 1
ATOM 746 O O . GLY A 1 99 ? -8.182 -13.421 24.857 1.00 84.06 99 GLY A O 1
ATOM 747 N N . GLY A 1 100 ? -7.330 -14.256 26.751 1.00 84.44 100 GLY A N 1
ATOM 748 C CA . GLY A 1 100 ? -6.685 -15.406 26.108 1.00 84.44 100 GLY A CA 1
ATOM 749 C C . GLY A 1 100 ? -7.696 -16.334 25.422 1.00 84.44 100 GLY A C 1
ATOM 750 O O . GLY A 1 100 ? -7.757 -16.372 24.197 1.00 84.44 100 GLY A O 1
ATOM 751 N N . PRO A 1 101 ? -8.550 -17.053 26.177 1.00 83.19 101 PRO A N 1
ATOM 752 C CA . PRO A 1 101 ? -9.500 -18.000 25.587 1.00 83.19 101 PRO A CA 1
ATOM 753 C C . PRO A 1 101 ? -10.571 -17.356 24.689 1.00 83.19 101 PRO A C 1
ATOM 755 O O . PRO A 1 101 ? -11.127 -18.032 23.818 1.00 83.19 101 PRO A O 1
ATOM 758 N N . LEU A 1 102 ? -10.914 -16.080 24.902 1.00 82.44 102 LEU A N 1
ATOM 759 C CA . LEU A 1 102 ? -12.011 -15.421 24.183 1.00 82.44 102 LEU A CA 1
ATOM 760 C C . LEU A 1 102 ? -11.571 -14.534 23.012 1.00 82.44 102 LEU A C 1
ATOM 762 O O . LEU A 1 102 ? -12.401 -14.284 22.142 1.00 82.44 102 LEU A O 1
ATOM 766 N N . ALA A 1 103 ? -10.320 -14.067 22.977 1.00 77.38 103 ALA A N 1
ATOM 767 C CA . ALA A 1 103 ? -9.819 -13.192 21.916 1.00 77.38 103 ALA A CA 1
ATOM 768 C C . ALA A 1 103 ? -8.503 -13.708 21.314 1.00 77.38 103 ALA A C 1
ATOM 770 O O . ALA A 1 103 ? -8.466 -14.007 20.129 1.00 77.38 103 ALA A O 1
ATOM 771 N N . VAL A 1 104 ? -7.447 -13.878 22.110 1.00 77.56 104 VAL A N 1
ATOM 772 C CA . VAL A 1 104 ? -6.100 -14.239 21.627 1.00 77.56 104 VAL A CA 1
ATOM 773 C C . VAL A 1 104 ? -5.869 -15.746 21.746 1.00 77.56 104 VAL A C 1
ATOM 775 O O . VAL A 1 104 ? -5.080 -16.195 22.574 1.00 77.56 104 VAL A O 1
ATOM 778 N N . ARG A 1 105 ? -6.615 -16.540 20.966 1.00 72.81 105 ARG A N 1
ATOM 779 C CA . ARG A 1 105 ? -6.637 -18.013 21.089 1.00 72.81 105 ARG A CA 1
ATOM 780 C C . ARG A 1 105 ? -5.357 -18.704 20.621 1.00 72.81 105 ARG A C 1
ATOM 782 O O . ARG A 1 105 ? -5.047 -19.776 21.135 1.00 72.81 105 ARG A O 1
ATOM 789 N N . ASP A 1 106 ? -4.632 -18.087 19.695 1.00 68.25 106 ASP A N 1
ATOM 790 C CA . ASP A 1 106 ? -3.454 -18.675 19.043 1.00 68.25 106 ASP A CA 1
ATOM 791 C C . ASP A 1 106 ? -2.302 -18.938 20.034 1.00 68.25 106 ASP A C 1
ATOM 793 O O . ASP A 1 106 ? -1.535 -19.882 19.871 1.00 68.25 106 ASP A O 1
ATOM 797 N N . ASP A 1 107 ? -2.239 -18.166 21.123 1.00 65.44 107 ASP A N 1
ATOM 798 C CA . ASP A 1 107 ? -1.174 -18.223 22.133 1.00 65.44 107 ASP A CA 1
ATOM 799 C C . ASP A 1 107 ? -1.525 -19.037 23.385 1.00 65.44 107 ASP A C 1
ATOM 801 O O . ASP A 1 107 ? -0.784 -19.044 24.378 1.00 65.44 107 ASP A O 1
ATOM 805 N N . VAL A 1 108 ? -2.691 -19.683 23.395 1.00 71.44 108 VAL A N 1
ATOM 806 C CA . VAL A 1 108 ? -3.241 -20.314 24.593 1.00 71.44 108 VAL A CA 1
ATOM 807 C C . VAL A 1 108 ? -2.830 -21.778 24.654 1.00 71.44 108 VAL A C 1
ATOM 809 O O . VAL A 1 108 ? -3.156 -22.592 23.790 1.00 71.44 108 VAL A O 1
ATOM 812 N N . LYS A 1 109 ? -2.173 -22.165 25.749 1.00 69.31 109 LYS A N 1
ATOM 813 C CA . LYS A 1 109 ? -1.850 -23.569 26.000 1.00 69.31 109 LYS A CA 1
ATOM 814 C C . LYS A 1 109 ? -3.146 -24.347 26.246 1.00 69.31 109 LYS A C 1
ATOM 816 O O . LYS A 1 109 ? -3.945 -23.984 27.109 1.00 69.31 109 LYS A O 1
ATOM 821 N N . TRP A 1 110 ? -3.329 -25.440 25.499 1.00 68.38 110 TRP A N 1
ATOM 822 C CA . TRP A 1 110 ? -4.454 -26.376 25.650 1.00 68.38 110 TRP A CA 1
ATOM 823 C C . TRP A 1 110 ? -5.828 -25.728 25.388 1.00 68.38 110 TRP A C 1
ATOM 825 O O . TRP A 1 110 ? -6.852 -26.221 25.854 1.00 68.38 110 TRP A O 1
ATOM 835 N N . GLY A 1 111 ? -5.855 -24.605 24.663 1.00 65.19 111 GLY A N 1
ATOM 836 C CA . GLY A 1 111 ? -7.080 -23.908 24.267 1.00 65.19 111 GLY A CA 1
ATOM 837 C C . GLY A 1 111 ? -7.743 -23.045 25.348 1.00 65.19 111 GLY A C 1
ATOM 838 O O . GLY A 1 111 ? -8.701 -22.344 25.033 1.00 65.19 111 GLY A O 1
ATOM 839 N N . PHE A 1 112 ? -7.255 -23.039 26.598 1.00 75.62 112 PHE A N 1
ATOM 840 C CA . PHE A 1 112 ? -7.803 -22.159 27.648 1.00 75.62 112 PHE A CA 1
ATOM 841 C C . PHE A 1 112 ? -6.795 -21.531 28.626 1.00 75.62 112 PHE A C 1
ATOM 843 O O . PHE A 1 112 ? -7.157 -20.560 29.289 1.00 75.62 112 PHE A O 1
ATOM 850 N N . LEU A 1 113 ? -5.560 -22.036 28.749 1.00 79.25 113 LEU A N 1
ATOM 851 C CA . LEU A 1 113 ? -4.580 -21.527 29.712 1.00 79.25 113 LEU A CA 1
ATOM 852 C C . LEU A 1 113 ? -3.700 -20.405 29.109 1.00 79.25 113 LEU A C 1
ATOM 854 O O . LEU A 1 113 ? -2.899 -20.694 28.212 1.00 79.25 113 LEU A O 1
ATOM 858 N N . PRO A 1 114 ? -3.795 -19.144 29.587 1.00 80.44 114 PRO A N 1
ATOM 859 C CA . PRO A 1 114 ? -2.979 -18.044 29.073 1.00 80.44 114 PRO A CA 1
ATOM 860 C C . PRO A 1 114 ? -1.482 -18.289 29.288 1.00 80.44 114 PRO A C 1
ATOM 862 O O . PRO A 1 114 ? -1.064 -18.780 30.340 1.00 80.44 114 PRO A O 1
ATOM 865 N N . THR A 1 115 ? -0.665 -17.915 28.309 1.00 84.25 115 THR A N 1
ATOM 866 C CA . THR A 1 115 ? 0.798 -17.982 28.388 1.00 84.25 115 THR A CA 1
ATOM 867 C C . THR A 1 115 ? 1.408 -16.587 28.538 1.00 84.25 115 THR A C 1
ATOM 869 O O . THR A 1 115 ? 0.720 -15.568 28.470 1.00 84.25 115 THR A O 1
ATOM 872 N N . GLY A 1 116 ? 2.729 -16.517 28.743 1.00 82.81 116 GLY A N 1
ATOM 873 C CA . GLY A 1 116 ? 3.447 -15.241 28.789 1.00 82.81 116 GLY A CA 1
ATOM 874 C C . GLY A 1 116 ? 3.305 -14.409 27.507 1.00 82.81 116 GLY A C 1
ATOM 875 O O . GLY A 1 116 ? 3.300 -13.185 27.605 1.00 82.81 116 GLY A O 1
ATOM 876 N N . THR A 1 117 ? 3.155 -15.040 26.334 1.00 80.06 117 THR A N 1
ATOM 877 C CA . THR A 1 117 ? 2.886 -14.337 25.067 1.00 80.06 117 THR A CA 1
ATOM 878 C C . THR A 1 117 ? 1.460 -13.797 25.043 1.00 80.06 117 THR A C 1
ATOM 880 O O . THR A 1 117 ? 1.290 -12.608 24.805 1.00 80.06 117 THR A O 1
ATOM 883 N N . THR A 1 118 ? 0.465 -14.579 25.485 1.00 82.50 118 THR A N 1
ATOM 884 C CA . THR A 1 118 ? -0.930 -14.114 25.621 1.00 82.50 118 THR A CA 1
ATOM 885 C C . THR A 1 118 ? -1.039 -12.822 26.440 1.00 82.50 118 THR A C 1
ATOM 887 O O . THR A 1 118 ? -1.744 -11.892 26.054 1.00 82.50 118 THR A O 1
ATOM 890 N N . PHE A 1 119 ? -0.334 -12.727 27.575 1.00 84.56 119 PHE A N 1
ATOM 891 C CA . PHE A 1 119 ? -0.353 -11.508 28.396 1.00 84.56 119 PHE A CA 1
ATOM 892 C C . PHE A 1 119 ? 0.316 -10.315 27.703 1.00 84.56 119 PHE A C 1
ATOM 894 O O . PHE A 1 119 ? -0.165 -9.190 27.852 1.00 84.56 119 PHE A O 1
ATOM 901 N N . ARG A 1 120 ? 1.408 -10.538 26.957 1.00 84.31 120 ARG A N 1
ATOM 902 C CA . ARG A 1 120 ? 2.069 -9.477 26.178 1.00 84.31 120 ARG A CA 1
ATOM 903 C C . ARG A 1 120 ? 1.156 -8.965 25.075 1.00 84.31 120 ARG A C 1
ATOM 905 O O . ARG A 1 120 ? 1.046 -7.754 24.929 1.00 84.31 120 ARG A O 1
ATOM 912 N N . ASP A 1 121 ? 0.460 -9.857 24.388 1.00 82.44 121 ASP A N 1
ATOM 913 C CA . ASP A 1 121 ? -0.442 -9.517 23.292 1.00 82.44 121 ASP A CA 1
ATOM 914 C C . ASP A 1 121 ? -1.674 -8.756 23.783 1.00 82.44 121 ASP A C 1
ATOM 916 O O . ASP A 1 121 ? -2.039 -7.711 23.238 1.00 82.44 121 ASP A O 1
ATOM 920 N N . LEU A 1 122 ? -2.256 -9.202 24.898 1.00 85.50 122 LEU A N 1
ATOM 921 C CA . LEU A 1 122 ? -3.339 -8.483 25.565 1.00 85.50 122 LEU A CA 1
ATOM 922 C C . LEU A 1 122 ? -2.890 -7.107 26.066 1.00 85.50 122 LEU A C 1
ATOM 924 O O . LEU A 1 122 ? -3.659 -6.154 25.975 1.00 85.50 122 LEU A O 1
ATOM 928 N N . LEU A 1 123 ? -1.665 -6.966 26.577 1.00 89.25 123 LEU A N 1
ATOM 929 C CA . LEU A 1 123 ? -1.129 -5.662 26.973 1.00 89.25 123 LEU A CA 1
ATOM 930 C C . LEU A 1 123 ? -0.838 -4.772 25.755 1.00 89.25 123 LEU A C 1
ATOM 932 O O . LEU A 1 123 ? -1.049 -3.558 25.816 1.00 89.25 123 LEU A O 1
ATOM 936 N N . ALA A 1 124 ? -0.366 -5.363 24.659 1.00 84.00 124 ALA A N 1
ATOM 937 C CA . ALA A 1 124 ? -0.024 -4.662 23.433 1.00 84.00 124 ALA A CA 1
ATOM 938 C C . ALA A 1 124 ? -1.261 -4.061 22.759 1.00 84.00 124 ALA A C 1
ATOM 940 O O . ALA A 1 124 ? -1.179 -2.915 22.340 1.00 84.00 124 ALA A O 1
ATOM 941 N N . GLY A 1 125 ? -2.419 -4.729 22.747 1.00 83.88 125 GLY A N 1
ATOM 942 C CA . GLY A 1 125 ? -3.642 -4.199 22.118 1.00 83.88 125 GLY A CA 1
ATOM 943 C C . GLY A 1 125 ? -4.006 -2.757 22.537 1.00 83.88 125 GLY A C 1
ATOM 944 O O . GLY A 1 125 ? -4.013 -1.861 21.694 1.00 83.88 125 GLY A O 1
ATOM 945 N N . PRO A 1 126 ? -4.253 -2.475 23.832 1.00 83.75 126 PRO A N 1
ATOM 946 C CA . PRO A 1 126 ? -4.621 -1.138 24.303 1.00 83.75 126 PRO A CA 1
ATOM 947 C C . PRO A 1 126 ? -3.475 -0.120 24.262 1.00 83.75 126 PRO A C 1
ATOM 949 O O . PRO A 1 126 ? -3.735 1.080 24.251 1.00 83.75 126 PRO A O 1
ATOM 952 N N . THR A 1 127 ? -2.216 -0.571 24.295 1.00 85.81 127 THR A N 1
ATOM 953 C CA . THR A 1 127 ? -1.050 0.322 24.425 1.00 85.81 127 THR A CA 1
ATOM 954 C C . THR A 1 127 ? -0.406 0.671 23.087 1.00 85.81 127 THR A C 1
ATOM 956 O O . THR A 1 127 ? -0.105 1.841 22.860 1.00 85.81 127 THR A O 1
ATOM 959 N N . ARG A 1 128 ? -0.211 -0.322 22.214 1.00 82.00 128 ARG A N 1
ATOM 960 C CA . ARG A 1 128 ? 0.442 -0.214 20.900 1.00 82.00 128 ARG A CA 1
ATOM 961 C C . ARG A 1 128 ? -0.471 -0.595 19.739 1.00 82.00 128 ARG A C 1
ATOM 963 O O . ARG A 1 128 ? -0.338 -0.003 18.682 1.00 82.00 128 ARG A O 1
ATOM 970 N N . GLY A 1 129 ? -1.456 -1.467 19.952 1.00 77.94 129 GLY A N 1
ATOM 971 C CA . GLY A 1 129 ? -2.312 -1.988 18.885 1.00 77.94 129 GLY A CA 1
ATOM 972 C C . GLY A 1 129 ? -3.086 -0.905 18.135 1.00 77.94 129 GLY A C 1
ATOM 973 O O . GLY A 1 129 ? -3.319 -1.036 16.942 1.00 77.94 129 GLY A O 1
ATOM 974 N N . TRP A 1 130 ? -3.437 0.207 18.787 1.00 80.38 130 TRP A N 1
ATOM 975 C CA . TRP A 1 130 ? -4.018 1.359 18.087 1.00 80.38 130 TRP A CA 1
ATOM 976 C C . TRP A 1 130 ? -3.023 2.033 17.128 1.00 80.38 130 TRP A C 1
ATOM 978 O O . TRP A 1 130 ? -3.442 2.515 16.085 1.00 80.38 130 TRP A O 1
ATOM 988 N N . MET A 1 131 ? -1.729 2.063 17.460 1.00 78.31 131 MET A N 1
ATOM 989 C CA . MET A 1 131 ? -0.670 2.580 16.592 1.00 78.31 131 MET A CA 1
ATOM 990 C C . MET A 1 131 ? -0.401 1.598 15.452 1.00 78.31 131 MET A C 1
ATOM 992 O O . MET A 1 131 ? -0.330 2.029 14.308 1.00 78.31 131 MET A O 1
ATOM 996 N N . ASP A 1 132 ? -0.368 0.296 15.748 1.00 75.38 132 ASP A N 1
ATOM 997 C CA . ASP A 1 132 ? -0.191 -0.763 14.750 1.00 75.38 132 ASP A CA 1
ATOM 998 C C . ASP A 1 132 ? -1.330 -0.749 13.713 1.00 75.38 132 ASP A C 1
ATOM 1000 O O . ASP A 1 132 ? -1.085 -0.808 12.514 1.00 75.38 132 ASP A O 1
ATOM 1004 N N . LEU A 1 133 ? -2.587 -0.554 14.134 1.00 76.62 133 LEU A N 1
ATOM 1005 C CA . LEU A 1 133 ? -3.720 -0.392 13.209 1.00 76.62 133 LEU A CA 1
ATOM 1006 C C . LEU A 1 133 ? -3.632 0.867 12.327 1.00 76.62 133 LEU A C 1
ATOM 1008 O O . LEU A 1 133 ? -4.256 0.911 11.267 1.00 76.62 133 LEU A O 1
ATOM 1012 N N . LEU A 1 134 ? -2.905 1.900 12.764 1.00 72.38 134 LEU A N 1
ATOM 1013 C CA . LEU A 1 134 ? -2.707 3.127 11.990 1.00 72.38 134 LEU A CA 1
ATOM 1014 C C . LEU A 1 134 ? -1.514 3.031 11.029 1.00 72.38 134 LEU A C 1
ATOM 1016 O O . LEU A 1 134 ? -1.496 3.759 10.040 1.00 72.38 134 LEU A O 1
ATOM 1020 N N . THR A 1 135 ? -0.535 2.167 11.311 1.00 68.12 135 THR A N 1
ATOM 1021 C CA . THR A 1 135 ? 0.700 2.020 10.522 1.00 68.12 135 THR A CA 1
ATOM 1022 C C . THR A 1 135 ? 0.685 0.823 9.573 1.00 68.12 135 THR A C 1
ATOM 1024 O O . THR A 1 135 ? 1.382 0.858 8.557 1.00 68.12 135 THR A O 1
ATOM 1027 N N . LEU A 1 136 ? -0.090 -0.220 9.881 1.00 69.44 136 LEU A N 1
ATOM 1028 C CA . LEU A 1 136 ? -0.244 -1.404 9.038 1.00 69.44 136 LEU A CA 1
ATOM 1029 C C . LEU A 1 136 ? -1.234 -1.158 7.897 1.00 69.44 136 LEU A C 1
ATOM 1031 O O . LEU A 1 136 ? -2.204 -0.410 8.042 1.00 69.44 136 LEU A O 1
ATOM 1035 N N . VAL A 1 137 ? -1.029 -1.849 6.772 1.00 63.00 137 VAL A N 1
ATOM 1036 C CA . VAL A 1 137 ? -2.019 -1.891 5.688 1.00 63.00 137 VAL A CA 1
ATOM 1037 C C . VAL A 1 137 ? -3.241 -2.691 6.150 1.00 63.00 137 VAL A C 1
ATOM 1039 O O . VAL A 1 137 ? -3.111 -3.886 6.417 1.00 63.00 137 VAL A O 1
ATOM 1042 N N . PRO A 1 138 ? -4.440 -2.091 6.221 1.00 67.62 138 PRO A N 1
ATOM 1043 C CA . PRO A 1 138 ? -5.648 -2.814 6.564 1.00 67.62 138 PRO A CA 1
ATOM 1044 C C . PRO A 1 138 ? -6.324 -3.445 5.334 1.00 67.62 138 PRO A C 1
ATOM 1046 O O . PRO A 1 138 ? -6.119 -2.961 4.220 1.00 67.62 138 PRO A O 1
ATOM 1049 N N . PRO A 1 139 ? -7.234 -4.412 5.562 1.00 67.50 139 PRO A N 1
ATOM 1050 C CA . PRO A 1 139 ? -7.423 -5.126 6.818 1.00 67.50 139 PRO A CA 1
ATOM 1051 C C . PRO A 1 139 ? -6.205 -5.931 7.278 1.00 67.50 139 PRO A C 1
ATOM 1053 O O . PRO A 1 139 ? -5.594 -6.662 6.508 1.00 67.50 139 PRO A O 1
ATOM 1056 N N . VAL A 1 140 ? -5.906 -5.804 8.568 1.00 70.62 140 VAL A N 1
ATOM 1057 C CA . VAL A 1 140 ? -4.849 -6.532 9.270 1.00 70.62 140 VAL A CA 1
ATOM 1058 C C . VAL A 1 140 ? -5.377 -7.907 9.678 1.00 70.62 140 VAL A C 1
ATOM 1060 O O . VAL A 1 140 ? -6.549 -8.040 10.038 1.00 70.62 140 VAL A O 1
ATOM 1063 N N . ASP A 1 141 ? -4.534 -8.936 9.643 1.00 69.75 141 ASP A N 1
ATOM 1064 C CA . ASP A 1 141 ? -4.916 -10.279 10.082 1.00 69.75 141 ASP A CA 1
ATOM 1065 C C . ASP A 1 141 ? -5.406 -10.286 11.545 1.00 69.75 141 ASP A C 1
ATOM 1067 O O . ASP A 1 141 ? -4.774 -9.730 12.446 1.00 69.75 141 ASP A O 1
ATOM 1071 N N . ALA A 1 142 ? -6.537 -10.952 11.794 1.00 68.06 142 ALA A N 1
ATOM 1072 C CA . ALA A 1 142 ? -7.090 -11.151 13.130 1.00 68.06 142 ALA A CA 1
ATOM 1073 C C . ALA A 1 142 ? -6.274 -12.173 13.936 1.00 68.06 142 ALA A C 1
ATOM 1075 O O . ALA A 1 142 ? -6.705 -13.310 14.115 1.00 68.06 142 ALA A O 1
ATOM 1076 N N . ARG A 1 143 ? -5.103 -11.773 14.436 1.00 68.88 143 ARG A N 1
ATOM 1077 C CA . ARG A 1 143 ? -4.253 -12.604 15.302 1.00 68.88 143 ARG A CA 1
ATOM 1078 C C . ARG A 1 143 ? -3.605 -11.799 16.421 1.00 68.88 143 ARG A C 1
ATOM 1080 O O . ARG A 1 143 ? -3.491 -10.574 16.334 1.00 68.88 143 ARG A O 1
ATOM 1087 N N . GLY A 1 144 ? -3.186 -12.503 17.472 1.00 75.62 144 GLY A N 1
ATOM 1088 C CA . GLY A 1 144 ? -2.376 -11.932 18.547 1.00 75.62 144 GLY A CA 1
ATOM 1089 C C . GLY A 1 144 ? -2.972 -10.660 19.165 1.00 75.62 144 GLY A C 1
ATOM 1090 O O . GLY A 1 144 ? -4.178 -10.545 19.415 1.00 75.62 144 GLY A O 1
ATOM 1091 N N . HIS A 1 145 ? -2.120 -9.655 19.349 1.00 78.69 145 HIS A N 1
ATOM 1092 C CA . HIS A 1 145 ? -2.476 -8.334 19.877 1.00 78.69 145 HIS A CA 1
ATOM 1093 C C . HIS A 1 145 ? -3.493 -7.533 19.037 1.00 78.69 145 HIS A C 1
ATOM 1095 O O . HIS A 1 145 ? -4.163 -6.655 19.587 1.00 78.69 145 HIS A O 1
ATOM 1101 N N . VAL A 1 146 ? -3.673 -7.827 17.743 1.00 82.25 146 VAL A N 1
ATOM 1102 C CA . VAL A 1 146 ? -4.651 -7.121 16.891 1.00 82.25 146 VAL A CA 1
ATOM 1103 C C . VAL A 1 146 ? -6.077 -7.471 17.312 1.00 82.25 146 VAL A C 1
ATOM 1105 O O . VAL A 1 146 ? -6.920 -6.582 17.409 1.00 82.25 146 VAL A O 1
ATOM 1108 N N . LEU A 1 147 ? -6.341 -8.736 17.670 1.00 86.06 147 LEU A N 1
ATOM 1109 C CA . LEU A 1 147 ? -7.629 -9.189 18.222 1.00 86.06 147 LEU A CA 1
ATOM 1110 C C . LEU A 1 147 ? -7.930 -8.614 19.611 1.00 86.06 147 LEU A C 1
ATOM 1112 O O . LEU A 1 147 ? -9.094 -8.499 20.010 1.00 86.06 147 LEU A O 1
ATOM 1116 N N . ALA A 1 148 ? -6.894 -8.210 20.341 1.00 87.75 148 ALA A N 1
ATOM 1117 C CA . ALA A 1 148 ? -7.046 -7.586 21.644 1.00 87.75 148 ALA A CA 1
ATOM 1118 C C . ALA A 1 148 ? -7.666 -6.174 21.543 1.00 87.75 148 ALA A C 1
ATOM 1120 O O . ALA A 1 148 ? -8.374 -5.753 22.459 1.00 87.75 148 ALA A O 1
ATOM 1121 N N . VAL A 1 149 ? -7.495 -5.470 20.414 1.00 90.94 149 VAL A N 1
ATOM 1122 C CA . VAL A 1 149 ? -8.088 -4.141 20.167 1.00 90.94 149 VAL A CA 1
ATOM 1123 C C . VAL A 1 149 ? -9.626 -4.164 20.093 1.00 90.94 149 VAL A C 1
ATOM 1125 O O . VAL A 1 149 ? -10.251 -3.471 20.902 1.00 90.94 149 VAL A O 1
ATOM 1128 N N . PRO A 1 150 ? -10.288 -4.937 19.199 1.00 92.81 150 PRO A N 1
ATOM 1129 C CA . PRO A 1 150 ? -11.748 -5.006 19.151 1.00 92.81 150 PRO A CA 1
ATOM 1130 C C . PRO A 1 150 ? -12.331 -5.537 20.463 1.00 92.81 150 PRO A C 1
ATOM 1132 O O . PRO A 1 150 ? -13.360 -5.033 20.912 1.00 92.81 150 PRO A O 1
ATOM 1135 N N . PHE A 1 151 ? -11.658 -6.489 21.122 1.00 93.62 151 PHE A N 1
ATOM 1136 C CA . PHE A 1 151 ? -12.052 -6.974 22.446 1.00 93.62 151 PHE A CA 1
ATOM 1137 C C . PHE A 1 151 ? -12.040 -5.854 23.496 1.00 93.62 151 PHE A C 1
ATOM 1139 O O . PHE A 1 151 ? -13.031 -5.654 24.202 1.00 93.62 151 PHE A O 1
ATOM 1146 N N . PHE A 1 152 ? -10.950 -5.085 23.570 1.00 94.31 152 PHE A N 1
ATOM 1147 C CA . PHE A 1 152 ? -10.803 -3.968 24.501 1.00 94.31 152 PHE A CA 1
ATOM 1148 C C . PHE A 1 152 ? -11.824 -2.854 24.237 1.00 94.31 152 PHE A C 1
ATOM 1150 O O . PHE A 1 152 ? -12.510 -2.419 25.164 1.00 94.31 152 PHE A O 1
ATOM 1157 N N . LEU A 1 153 ? -11.973 -2.424 22.978 1.00 95.00 153 LEU A N 1
ATOM 1158 C CA . LEU A 1 153 ? -12.934 -1.388 22.585 1.00 95.00 153 LEU A CA 1
ATOM 1159 C C . LEU A 1 153 ? -14.374 -1.809 22.891 1.00 95.00 153 LEU A C 1
ATOM 1161 O O . LEU A 1 153 ? -15.141 -1.016 23.440 1.00 95.00 153 LEU A O 1
ATOM 1165 N N . ALA A 1 154 ? -14.733 -3.062 22.600 1.00 96.19 154 ALA A N 1
ATOM 1166 C CA . ALA A 1 154 ? -16.044 -3.606 22.922 1.00 96.19 154 ALA A CA 1
ATOM 1167 C C . ALA A 1 154 ? -16.289 -3.660 24.437 1.00 96.19 154 ALA A C 1
ATOM 1169 O O . ALA A 1 154 ? -17.361 -3.258 24.894 1.00 96.19 154 ALA A O 1
ATOM 1170 N N . LEU A 1 155 ? -15.300 -4.098 25.224 1.00 96.06 155 LEU A N 1
ATOM 1171 C CA . LEU A 1 155 ? -15.390 -4.166 26.684 1.00 96.06 155 LEU A CA 1
ATOM 1172 C C . LEU A 1 155 ? -15.567 -2.782 27.301 1.00 96.06 155 LEU A C 1
ATOM 1174 O O . LEU A 1 155 ? -16.526 -2.559 28.042 1.00 96.06 155 LEU A O 1
ATOM 1178 N N . VAL A 1 156 ? -14.675 -1.842 26.986 1.00 95.50 156 VAL A N 1
ATOM 1179 C CA . VAL A 1 156 ? -14.700 -0.487 27.553 1.00 95.50 156 VAL A CA 1
ATOM 1180 C C . VAL A 1 156 ? -15.918 0.287 27.055 1.00 95.50 156 VAL A C 1
ATOM 1182 O O . VAL A 1 156 ? -16.624 0.906 27.855 1.00 95.50 156 VAL A O 1
ATOM 1185 N N . GLY A 1 157 ? -16.213 0.216 25.756 1.00 95.50 157 GLY A N 1
ATOM 1186 C CA . GLY A 1 157 ? -17.359 0.880 25.142 1.00 95.50 157 GLY A CA 1
ATOM 1187 C C . GLY A 1 157 ? -18.690 0.395 25.712 1.00 95.50 157 GLY A C 1
ATOM 1188 O O . GLY A 1 157 ? -19.544 1.205 26.077 1.00 95.50 157 GLY A O 1
ATOM 1189 N N . THR A 1 158 ? -18.847 -0.919 25.888 1.00 97.50 158 THR A N 1
ATOM 1190 C CA . THR A 1 158 ? -20.058 -1.495 26.489 1.00 97.50 158 THR A CA 1
ATOM 1191 C C . THR A 1 158 ? -20.154 -1.190 27.977 1.00 97.50 158 THR A C 1
ATOM 1193 O O . THR A 1 158 ? -21.214 -0.764 28.439 1.00 97.50 158 THR A O 1
ATOM 1196 N N . ALA A 1 159 ? -19.062 -1.353 28.733 1.00 96.38 159 ALA A N 1
ATOM 1197 C CA . ALA A 1 159 ? -19.050 -1.079 30.167 1.00 96.38 159 ALA A CA 1
ATOM 1198 C C . ALA A 1 159 ? -19.422 0.374 30.461 1.00 96.38 159 ALA A C 1
ATOM 1200 O O . ALA A 1 159 ? -20.281 0.620 31.302 1.00 96.38 159 ALA A O 1
ATOM 1201 N N . THR A 1 160 ? -18.828 1.333 29.747 1.00 94.56 160 THR A N 1
ATOM 1202 C CA . THR A 1 160 ? -19.095 2.766 29.939 1.00 94.56 160 THR A CA 1
ATOM 1203 C C . THR A 1 160 ? -20.494 3.164 29.478 1.00 94.56 160 THR A C 1
ATOM 1205 O O . THR A 1 160 ? -21.183 3.874 30.213 1.00 94.56 160 THR A O 1
ATOM 1208 N N . THR A 1 161 ? -20.959 2.675 28.324 1.00 94.81 161 THR A N 1
ATOM 1209 C CA . THR A 1 161 ? -22.315 2.951 27.820 1.00 94.81 161 THR A CA 1
ATOM 1210 C C . THR A 1 161 ? -23.375 2.409 28.779 1.00 94.81 161 THR A C 1
ATOM 1212 O O . THR A 1 161 ? -24.257 3.154 29.218 1.00 94.81 161 THR A O 1
ATOM 1215 N N . TYR A 1 162 ? -23.246 1.145 29.195 1.00 94.81 162 TYR A N 1
ATOM 1216 C CA . TYR A 1 162 ? -24.211 0.513 30.089 1.00 94.81 162 TYR A CA 1
ATOM 1217 C C . TYR A 1 162 ? -24.152 1.089 31.511 1.00 94.81 162 TYR A C 1
ATOM 1219 O O . TYR A 1 162 ? -25.189 1.426 32.079 1.00 94.81 162 TYR A O 1
ATOM 1227 N N . ALA A 1 163 ? -22.960 1.285 32.085 1.00 92.12 163 ALA A N 1
ATOM 1228 C CA . ALA A 1 163 ? -22.793 1.919 33.398 1.00 92.12 163 ALA A CA 1
ATOM 1229 C C . ALA A 1 163 ? -23.407 3.327 33.436 1.00 92.12 163 ALA A C 1
ATOM 1231 O O . ALA A 1 163 ? -24.132 3.677 34.370 1.00 92.12 163 ALA A O 1
ATOM 1232 N N . THR A 1 164 ? -23.170 4.126 32.389 1.00 89.44 164 THR A N 1
ATOM 1233 C CA . THR A 1 164 ? -23.731 5.478 32.278 1.00 89.44 164 THR A CA 1
ATOM 1234 C C . THR A 1 164 ? -25.250 5.425 32.232 1.00 89.44 164 THR A C 1
ATOM 1236 O O . THR A 1 164 ? -25.894 6.168 32.974 1.00 89.44 164 THR A O 1
ATOM 1239 N N . ALA A 1 165 ? -25.827 4.506 31.452 1.00 89.06 165 ALA A N 1
ATOM 1240 C CA . ALA A 1 165 ? -27.268 4.289 31.435 1.00 89.06 165 ALA A CA 1
ATOM 1241 C C . ALA A 1 165 ? -27.806 3.987 32.839 1.00 89.06 165 ALA A C 1
ATOM 1243 O O . ALA A 1 165 ? -28.776 4.602 33.277 1.00 89.06 165 ALA A O 1
ATOM 1244 N N . ARG A 1 166 ? -27.138 3.114 33.595 1.00 87.50 166 ARG A N 1
ATOM 1245 C CA . ARG A 1 166 ? -27.572 2.697 34.936 1.00 87.50 166 ARG A CA 1
ATOM 1246 C C . ARG A 1 166 ? -27.528 3.796 35.993 1.00 87.50 166 ARG A C 1
ATOM 1248 O O . ARG A 1 166 ? -28.280 3.721 36.962 1.00 87.50 166 ARG A O 1
ATOM 1255 N N . VAL A 1 167 ? -26.643 4.779 35.842 1.00 84.38 167 VAL A N 1
ATOM 1256 C CA . VAL A 1 167 ? -26.412 5.809 36.867 1.00 84.38 167 VAL A CA 1
ATOM 1257 C C . VAL A 1 167 ? -27.032 7.154 36.494 1.00 84.38 167 VAL A C 1
ATOM 1259 O O . VAL A 1 167 ? -27.432 7.903 37.386 1.00 84.38 167 VAL A O 1
ATOM 1262 N N . THR A 1 168 ? -27.117 7.489 35.204 1.00 80.50 168 THR A N 1
ATOM 1263 C CA . THR A 1 168 ? -27.556 8.814 34.758 1.00 80.50 168 THR A CA 1
ATOM 1264 C C . THR A 1 168 ? -29.021 8.849 34.340 1.00 80.50 168 THR A C 1
ATOM 1266 O O . THR A 1 168 ? -29.507 7.997 33.598 1.00 80.50 168 THR A O 1
ATOM 1269 N N . SER A 1 169 ? -29.699 9.924 34.736 1.00 75.56 169 SER A N 1
ATOM 1270 C CA . SER A 1 169 ? -30.999 10.321 34.194 1.00 75.56 169 SER A CA 1
ATOM 1271 C C . SER A 1 169 ? -30.885 11.294 33.012 1.00 75.56 169 SER A C 1
ATOM 1273 O O . SER A 1 169 ? -31.878 11.570 32.349 1.00 75.56 169 SER A O 1
ATOM 1275 N N . SER A 1 170 ? -29.694 11.819 32.699 1.00 76.06 170 SER A N 1
ATOM 1276 C CA . SER A 1 170 ? -29.521 12.774 31.593 1.00 76.06 170 SER A CA 1
ATOM 1277 C C . SER A 1 170 ? -29.420 12.064 30.243 1.00 76.06 170 SER A C 1
ATOM 1279 O O . SER A 1 170 ? -28.556 11.213 30.044 1.00 76.06 170 SER A O 1
ATOM 1281 N N . ARG A 1 171 ? -30.266 12.471 29.293 1.00 74.94 171 ARG A N 1
ATOM 1282 C CA . ARG A 1 171 ? -30.335 11.890 27.941 1.00 74.94 171 ARG A CA 1
ATOM 1283 C C . ARG A 1 171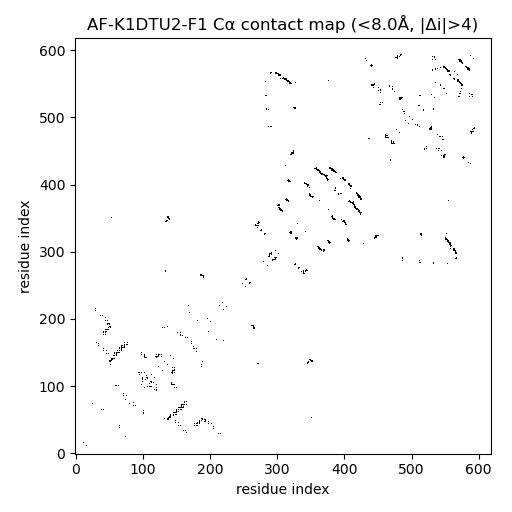 ? -29.139 12.308 27.084 1.00 74.94 171 ARG A C 1
ATOM 1285 O O . ARG A 1 171 ? -28.610 11.501 26.335 1.00 74.94 171 ARG A O 1
ATOM 1292 N N . LEU A 1 172 ? -28.640 13.531 27.281 1.00 74.56 172 LEU A N 1
ATOM 1293 C CA . LEU A 1 172 ? -27.421 14.004 26.618 1.00 74.56 172 LEU A CA 1
ATOM 1294 C C . LEU A 1 172 ? -26.199 13.186 27.049 1.00 74.56 172 LEU A C 1
ATOM 1296 O O . LEU A 1 172 ? -25.428 12.745 26.204 1.00 74.56 172 LEU A O 1
ATOM 1300 N N . ARG A 1 173 ? -26.055 12.910 28.354 1.00 79.81 173 ARG A N 1
ATOM 1301 C CA . ARG A 1 173 ? -24.937 12.097 28.870 1.00 79.81 173 ARG A CA 1
ATOM 1302 C C . ARG A 1 173 ? -24.995 10.640 28.408 1.00 79.81 173 ARG A C 1
ATOM 1304 O O . ARG A 1 173 ? -23.947 10.017 28.293 1.00 79.81 173 ARG A O 1
ATOM 1311 N N . LEU A 1 174 ? -26.189 10.120 28.116 1.00 84.31 174 LEU A N 1
ATOM 1312 C CA . LEU A 1 174 ? -26.387 8.760 27.607 1.00 84.31 174 LEU A CA 1
ATOM 1313 C C . LEU A 1 174 ? -25.725 8.548 26.238 1.00 84.31 174 LEU A C 1
ATOM 1315 O O . LEU A 1 174 ? -25.168 7.485 25.988 1.00 84.31 174 LEU A O 1
ATOM 1319 N N . GLY A 1 175 ? -25.756 9.570 25.378 1.00 83.94 175 GLY A N 1
ATOM 1320 C CA . GLY A 1 175 ? -25.163 9.506 24.044 1.00 83.94 175 GLY A CA 1
ATOM 1321 C C . GLY A 1 175 ? -23.642 9.635 24.021 1.00 83.94 175 GLY A C 1
ATOM 1322 O O . GLY A 1 175 ? -23.024 9.167 23.073 1.00 83.94 175 GLY A O 1
ATOM 1323 N N . VAL A 1 176 ? -23.019 10.218 25.053 1.00 88.50 176 VAL A N 1
ATOM 1324 C CA . VAL A 1 176 ? -21.580 10.543 25.034 1.00 88.50 176 VAL A CA 1
ATOM 1325 C C . VAL A 1 176 ? -20.715 9.298 24.841 1.00 88.50 176 VAL A C 1
ATOM 1327 O O . VAL A 1 176 ? -19.898 9.269 23.929 1.00 88.50 176 VAL A O 1
ATOM 1330 N N . ALA A 1 177 ? -20.902 8.260 25.660 1.00 91.94 177 ALA A N 1
ATOM 1331 C CA . ALA A 1 177 ? -20.088 7.044 25.589 1.00 91.94 177 ALA A CA 1
ATOM 1332 C C . ALA A 1 177 ? -20.174 6.317 24.226 1.00 91.94 177 ALA A C 1
ATOM 1334 O O . ALA A 1 177 ? -19.120 6.077 23.630 1.00 91.94 177 ALA A O 1
ATOM 1335 N N . PRO A 1 178 ? -21.368 6.012 23.674 1.00 93.88 178 PRO A N 1
ATOM 1336 C CA . PRO A 1 178 ? -21.452 5.354 22.374 1.00 93.88 178 PRO A CA 1
ATOM 1337 C C . PRO A 1 178 ? -20.979 6.259 21.225 1.00 93.88 178 PRO A C 1
ATOM 1339 O O . PRO A 1 178 ? -20.394 5.743 20.277 1.00 93.88 178 PRO A O 1
ATOM 1342 N N . PHE A 1 179 ? -21.158 7.588 21.299 1.00 90.38 179 PHE A N 1
ATOM 1343 C CA . PHE A 1 179 ? -20.592 8.507 20.298 1.00 90.38 179 PHE A CA 1
ATOM 1344 C C . PHE A 1 179 ? -19.065 8.535 20.336 1.00 90.38 179 PHE A C 1
ATOM 1346 O O . PHE A 1 179 ? -18.440 8.504 19.284 1.00 90.38 179 PHE A O 1
ATOM 1353 N N . VAL A 1 180 ? -18.454 8.559 21.524 1.00 91.25 180 VAL A N 1
ATOM 1354 C CA . VAL A 1 180 ? -16.990 8.487 21.656 1.00 91.25 180 VAL A CA 1
ATOM 1355 C C . VAL A 1 180 ? -16.469 7.184 21.054 1.00 91.25 180 VAL A C 1
ATOM 1357 O O . VAL A 1 180 ? -15.505 7.218 20.293 1.00 91.25 180 VAL A O 1
ATOM 1360 N N . LEU A 1 181 ? -17.127 6.052 21.325 1.00 93.81 181 LEU A N 1
ATOM 1361 C CA . LEU A 1 181 ? -16.763 4.773 20.713 1.00 93.81 181 LEU A CA 1
ATOM 1362 C C . LEU A 1 181 ? -16.880 4.825 19.183 1.00 93.81 181 LEU A C 1
ATOM 1364 O O . LEU A 1 181 ? -15.950 4.411 18.494 1.00 93.81 181 LEU A O 1
ATOM 1368 N N . LEU A 1 182 ? -17.984 5.365 18.656 1.00 91.12 182 LEU A N 1
ATOM 1369 C CA . LEU A 1 182 ? -18.178 5.554 17.219 1.00 91.12 182 LEU A CA 1
ATOM 1370 C C . LEU A 1 182 ? -17.035 6.386 16.619 1.00 91.12 182 LEU A C 1
ATOM 1372 O O . LEU A 1 182 ? -16.403 5.945 15.661 1.00 91.12 182 LEU A O 1
ATOM 1376 N N . THR A 1 183 ? -16.700 7.527 17.222 1.00 86.38 183 THR A N 1
ATOM 1377 C CA . THR A 1 183 ? -15.590 8.384 16.786 1.00 86.38 183 THR A CA 1
ATOM 1378 C C . THR A 1 183 ? -14.257 7.639 16.788 1.00 86.38 183 THR A C 1
ATOM 1380 O O . THR A 1 183 ? -13.529 7.711 15.803 1.00 86.38 183 THR A O 1
ATOM 1383 N N . VAL A 1 184 ? -13.949 6.873 17.842 1.00 88.38 184 VAL A N 1
ATOM 1384 C CA . VAL A 1 184 ? -12.717 6.066 17.918 1.00 88.38 184 VAL A CA 1
ATOM 1385 C C . VAL A 1 184 ? -12.672 5.022 16.798 1.00 88.38 184 VAL A C 1
ATOM 1387 O O . VAL A 1 184 ? -11.661 4.905 16.113 1.00 88.38 184 VAL A O 1
ATOM 1390 N N . THR A 1 185 ? -13.769 4.302 16.550 1.00 89.31 185 THR A N 1
ATOM 1391 C CA . THR A 1 185 ? -13.825 3.299 15.469 1.00 89.31 185 THR A CA 1
ATOM 1392 C C . THR A 1 185 ? -13.748 3.914 14.069 1.00 89.31 185 THR A C 1
ATOM 1394 O O . THR A 1 185 ? -13.182 3.304 13.168 1.00 89.31 185 THR A O 1
ATOM 1397 N N . ILE A 1 186 ? -14.274 5.128 13.877 1.00 82.81 186 ILE A N 1
ATOM 1398 C CA . ILE A 1 186 ? -14.158 5.886 12.624 1.00 82.81 186 ILE A CA 1
ATOM 1399 C C . ILE A 1 186 ? -12.717 6.359 12.414 1.00 82.81 186 ILE A C 1
ATOM 1401 O O . ILE A 1 186 ? -12.219 6.259 11.291 1.00 82.81 186 ILE A O 1
ATOM 1405 N N . ALA A 1 187 ? -12.062 6.837 13.478 1.00 81.12 187 ALA A N 1
ATOM 1406 C CA . ALA A 1 187 ? -10.683 7.321 13.462 1.00 81.12 187 ALA A CA 1
ATOM 1407 C C . ALA A 1 187 ? -9.670 6.206 13.160 1.00 81.12 187 ALA A C 1
ATOM 1409 O O . ALA A 1 187 ? -8.720 6.441 12.416 1.00 81.12 187 ALA A O 1
ATOM 1410 N N . LEU A 1 188 ? -9.908 5.001 13.690 1.00 81.56 188 LEU A N 1
ATOM 1411 C CA . LEU A 1 188 ? -9.140 3.784 13.386 1.00 81.56 188 LEU A CA 1
ATOM 1412 C C . LEU A 1 188 ? -9.535 3.133 12.045 1.00 81.56 188 LEU A C 1
ATOM 1414 O O . LEU A 1 188 ? -8.915 2.160 11.630 1.00 81.56 188 LEU A O 1
ATOM 1418 N N . GLY A 1 189 ? -10.586 3.630 11.387 1.00 75.38 189 GLY A N 1
ATOM 1419 C CA . GLY A 1 189 ? -11.130 3.072 10.152 1.00 75.38 189 GLY A CA 1
ATOM 1420 C C . GLY A 1 189 ? -10.280 3.340 8.902 1.00 75.38 189 GLY A C 1
ATOM 1421 O O . GLY A 1 189 ? -9.308 4.092 8.904 1.00 75.38 189 GLY A O 1
ATOM 1422 N N . THR A 1 190 ? -10.699 2.763 7.778 1.00 70.44 190 THR A N 1
ATOM 1423 C CA . THR A 1 190 ? -10.081 2.942 6.447 1.00 70.44 190 THR A CA 1
ATOM 1424 C C . THR A 1 190 ? -10.759 4.030 5.631 1.00 70.44 190 THR A C 1
ATOM 1426 O O . THR A 1 190 ? -11.934 4.279 5.855 1.00 70.44 190 THR A O 1
ATOM 1429 N N . SER A 1 191 ? -10.089 4.618 4.632 1.00 63.38 191 SER A N 1
ATOM 1430 C CA . SER A 1 191 ? -10.677 5.615 3.711 1.00 63.38 191 SER A CA 1
ATOM 1431 C C . SER A 1 191 ? -11.988 5.153 3.053 1.00 63.38 191 SER A C 1
ATOM 1433 O O . SER A 1 191 ? -12.899 5.961 2.890 1.00 63.38 191 SER A O 1
ATOM 1435 N N . ALA A 1 192 ? -12.142 3.856 2.775 1.00 64.25 192 ALA A N 1
ATOM 1436 C CA . ALA A 1 192 ? -13.428 3.258 2.419 1.00 64.25 192 ALA A CA 1
ATOM 1437 C C . ALA A 1 192 ? -14.284 3.006 3.683 1.00 64.25 192 ALA A C 1
ATOM 1439 O O . ALA A 1 192 ? -13.860 2.236 4.551 1.00 64.25 192 ALA A O 1
ATOM 1440 N N . PRO A 1 193 ? -15.474 3.620 3.833 1.00 69.25 193 PRO A N 1
ATOM 1441 C CA . PRO A 1 193 ? -16.321 3.397 5.001 1.00 69.25 193 PRO A CA 1
ATOM 1442 C C . PRO A 1 193 ? -16.930 1.988 4.990 1.00 69.25 193 PRO A C 1
ATOM 1444 O O . PRO A 1 193 ? -17.491 1.557 3.987 1.00 69.25 193 PRO A O 1
ATOM 1447 N N . ALA A 1 194 ? -16.900 1.295 6.134 1.00 75.31 194 ALA A N 1
ATOM 1448 C CA . ALA A 1 194 ? -17.452 -0.057 6.262 1.00 75.31 194 ALA A CA 1
ATOM 1449 C C . ALA A 1 194 ? -18.961 -0.129 5.967 1.00 75.31 194 ALA A C 1
ATOM 1451 O O . ALA A 1 194 ? -19.438 -1.067 5.329 1.00 75.31 194 ALA A O 1
ATOM 1452 N N . SER A 1 195 ? -19.722 0.851 6.469 1.00 83.06 195 SER A N 1
ATOM 1453 C CA . SER A 1 195 ? -21.127 1.074 6.117 1.00 83.06 195 SER A CA 1
ATOM 1454 C C . SER A 1 195 ? -21.588 2.450 6.620 1.00 83.06 195 SER A C 1
ATOM 1456 O O . SER A 1 195 ? -21.903 2.594 7.808 1.00 83.06 195 SER A O 1
ATOM 1458 N N . PRO A 1 196 ? -21.674 3.468 5.740 1.00 79.75 196 PRO A N 1
ATOM 1459 C CA . PRO A 1 196 ? -22.152 4.804 6.109 1.00 79.75 196 PRO A CA 1
ATOM 1460 C C . PRO A 1 196 ? -23.561 4.790 6.716 1.00 79.75 196 PRO A C 1
ATOM 1462 O O . PRO A 1 196 ? -23.852 5.524 7.660 1.00 79.75 196 PRO A O 1
ATOM 1465 N N . TRP A 1 197 ? -24.432 3.912 6.212 1.00 84.44 197 TRP A N 1
ATOM 1466 C CA . TRP A 1 197 ? -25.813 3.783 6.674 1.00 84.44 197 TRP A CA 1
ATOM 1467 C C . TRP A 1 197 ? -25.904 3.268 8.109 1.00 84.44 197 TRP A C 1
ATOM 1469 O O . TRP A 1 197 ? -26.702 3.780 8.892 1.00 84.44 197 TRP A O 1
ATOM 1479 N N . VAL A 1 198 ? -25.083 2.280 8.476 1.00 87.19 198 VAL A N 1
ATOM 1480 C CA . VAL A 1 198 ? -25.121 1.700 9.825 1.00 87.19 198 VAL A CA 1
ATOM 1481 C C . VAL A 1 198 ? -24.520 2.665 10.848 1.00 87.19 198 VAL A C 1
ATOM 1483 O O . VAL A 1 198 ? -25.146 2.953 11.867 1.00 87.19 198 VAL A O 1
ATOM 1486 N N . GLN A 1 199 ? -23.334 3.204 10.559 1.00 84.44 199 GLN A N 1
ATOM 1487 C CA . GLN A 1 199 ? -22.607 4.080 11.482 1.00 84.44 199 GLN A CA 1
ATOM 1488 C C . GLN A 1 199 ? -23.210 5.488 11.594 1.00 84.44 199 GLN A C 1
ATOM 1490 O O . GLN A 1 199 ? -23.093 6.111 12.644 1.00 84.44 199 GLN A O 1
ATOM 1495 N N . GLY A 1 200 ? -23.872 5.985 10.544 1.00 81.44 200 GLY A N 1
ATOM 1496 C CA . GLY A 1 200 ? -24.568 7.272 10.552 1.00 81.44 200 GLY A CA 1
ATOM 1497 C C . GLY A 1 200 ? -26.047 7.136 10.911 1.00 81.44 200 GLY A C 1
ATOM 1498 O O . GLY A 1 200 ? -26.474 7.505 12.004 1.00 81.44 200 GLY A O 1
ATOM 1499 N N . LEU A 1 201 ? -26.847 6.607 9.981 1.00 83.81 201 LEU A N 1
ATOM 1500 C CA . LEU A 1 201 ? -28.308 6.622 10.087 1.00 83.81 201 LEU A CA 1
ATOM 1501 C C . LEU A 1 201 ? -28.832 5.684 11.185 1.00 83.81 201 LEU A C 1
ATOM 1503 O O . LEU A 1 201 ? -29.566 6.126 12.068 1.00 83.81 201 LEU A O 1
ATOM 1507 N N . VAL A 1 202 ? -28.464 4.399 11.151 1.00 90.75 202 VAL A N 1
ATOM 1508 C CA . VAL A 1 202 ? -28.980 3.399 12.106 1.00 90.75 202 VAL A CA 1
ATOM 1509 C C . VAL A 1 202 ? -28.539 3.729 13.528 1.00 90.75 202 VAL A C 1
ATOM 1511 O O . VAL A 1 202 ? -29.361 3.693 14.442 1.00 90.75 202 VAL A O 1
ATOM 1514 N N . PHE A 1 203 ? -27.276 4.118 13.714 1.00 91.00 203 PHE A N 1
ATOM 1515 C CA . PHE A 1 203 ? -26.752 4.539 15.011 1.00 91.00 203 PHE A CA 1
ATOM 1516 C C . PHE A 1 203 ? -27.572 5.688 15.624 1.00 91.00 203 PHE A C 1
ATOM 1518 O O . PHE A 1 203 ? -28.018 5.593 16.770 1.00 91.00 203 PHE A O 1
ATOM 1525 N N . VAL A 1 204 ? -27.835 6.754 14.857 1.00 86.06 204 VAL A N 1
ATOM 1526 C CA . VAL A 1 204 ? -28.619 7.904 15.336 1.00 86.06 204 VAL A CA 1
ATOM 1527 C C . VAL A 1 204 ? -30.065 7.504 15.638 1.00 86.06 204 VAL A C 1
ATOM 1529 O O . VAL A 1 204 ? -30.594 7.879 16.687 1.00 86.06 204 VAL A O 1
ATOM 1532 N N . LEU A 1 205 ? -30.698 6.707 14.772 1.00 87.00 205 LEU A N 1
ATOM 1533 C CA . LEU A 1 205 ? -32.065 6.225 14.991 1.00 87.00 205 LEU A CA 1
ATOM 1534 C C . LEU A 1 205 ? -32.177 5.371 16.260 1.00 87.00 205 LEU A C 1
ATOM 1536 O O . LEU A 1 205 ? -33.112 5.562 17.038 1.00 87.00 205 LEU A O 1
ATOM 1540 N N . LEU A 1 206 ? -31.214 4.479 16.510 1.00 92.94 206 LEU A N 1
ATOM 1541 C CA . LEU A 1 206 ? -31.157 3.668 17.728 1.00 92.94 206 LEU A CA 1
ATOM 1542 C C . LEU A 1 206 ? -30.981 4.531 18.977 1.00 92.94 206 LEU A C 1
ATOM 1544 O O . LEU A 1 206 ? -31.642 4.285 19.984 1.00 92.94 206 LEU A O 1
ATOM 1548 N N . LEU A 1 207 ? -30.134 5.560 18.919 1.00 88.56 207 LEU A N 1
ATOM 1549 C CA . LEU A 1 207 ? -29.908 6.449 20.055 1.00 88.56 207 LEU A CA 1
ATOM 1550 C C . LEU A 1 207 ? -31.164 7.265 20.396 1.00 88.56 207 LEU A C 1
ATOM 1552 O O . LEU A 1 207 ? -31.528 7.396 21.568 1.00 88.56 207 LEU A O 1
ATOM 1556 N N . VAL A 1 208 ? -31.860 7.781 19.379 1.00 84.94 208 VAL A N 1
ATOM 1557 C CA . VAL A 1 208 ? -33.142 8.479 19.557 1.00 84.94 208 VAL A CA 1
ATOM 1558 C C . VAL A 1 208 ? -34.199 7.522 20.106 1.00 84.94 208 VAL A C 1
ATOM 1560 O O . VAL A 1 208 ? -34.878 7.857 21.078 1.00 84.94 208 VAL A O 1
ATOM 1563 N N . ALA A 1 209 ? -34.308 6.316 19.542 1.00 87.75 209 ALA A N 1
ATOM 1564 C CA . ALA A 1 209 ? -35.235 5.293 20.013 1.00 87.75 209 ALA A CA 1
ATOM 1565 C C . ALA A 1 209 ? -34.960 4.895 21.472 1.00 87.75 209 ALA A C 1
ATOM 1567 O O . ALA A 1 209 ? -35.908 4.724 22.238 1.00 87.75 209 ALA A O 1
ATOM 1568 N N . TRP A 1 210 ? -33.692 4.830 21.890 1.00 90.00 210 TRP A N 1
ATOM 1569 C CA . TRP A 1 210 ? -33.324 4.554 23.279 1.00 90.00 210 TRP A CA 1
ATOM 1570 C C . TRP A 1 210 ? -33.798 5.657 24.229 1.00 90.00 210 TRP A C 1
ATOM 1572 O O . TRP A 1 210 ? -34.408 5.367 25.261 1.00 90.00 210 TRP A O 1
ATOM 1582 N N . CYS A 1 211 ? -33.580 6.925 23.864 1.00 85.06 211 CYS A N 1
ATOM 1583 C CA . CYS A 1 211 ? -34.071 8.071 24.631 1.00 85.06 211 CYS A CA 1
ATOM 1584 C C . CYS A 1 211 ? -35.602 8.048 24.766 1.00 85.06 211 CYS A C 1
ATOM 1586 O O . CYS A 1 211 ? -36.122 8.209 25.869 1.00 85.06 211 CYS A O 1
ATOM 1588 N N . VAL A 1 212 ? -36.316 7.779 23.668 1.00 83.75 212 VAL A N 1
ATOM 1589 C CA . VAL A 1 212 ? -37.785 7.675 23.656 1.00 83.75 212 VAL A CA 1
ATOM 1590 C C . VAL A 1 212 ? -38.268 6.510 24.523 1.00 83.75 212 VAL A C 1
ATOM 1592 O O . VAL A 1 212 ? -39.182 6.680 25.329 1.00 83.75 212 VAL A O 1
ATOM 1595 N N . ALA A 1 213 ? -37.643 5.335 24.412 1.00 84.75 213 ALA A N 1
ATOM 1596 C CA . ALA A 1 213 ? -37.998 4.165 25.211 1.00 84.75 213 ALA A CA 1
ATOM 1597 C C . ALA A 1 213 ? -37.817 4.424 26.716 1.00 84.75 213 ALA A C 1
ATOM 1599 O O . ALA A 1 213 ? -38.674 4.047 27.514 1.00 84.75 213 ALA A O 1
ATOM 1600 N N . ARG A 1 214 ? -36.745 5.124 27.109 1.00 79.81 214 ARG A N 1
ATOM 1601 C CA . ARG A 1 214 ? -36.522 5.527 28.506 1.00 79.81 214 ARG A CA 1
ATOM 1602 C C . ARG A 1 214 ? -37.537 6.547 29.007 1.00 79.81 214 ARG A C 1
ATOM 1604 O O . ARG A 1 214 ? -37.974 6.432 30.146 1.00 79.81 214 ARG A O 1
ATOM 1611 N N . ASP A 1 215 ? -37.950 7.501 28.177 1.00 74.00 215 ASP A N 1
ATOM 1612 C CA . ASP A 1 215 ? -38.999 8.462 28.546 1.00 74.00 215 ASP A CA 1
ATOM 1613 C C . ASP A 1 215 ? -40.364 7.784 28.754 1.00 74.00 215 ASP A C 1
ATOM 1615 O O . ASP A 1 215 ? -41.158 8.230 29.580 1.00 74.00 215 ASP A O 1
ATOM 1619 N N . HIS A 1 216 ? -40.635 6.683 28.050 1.00 73.50 216 HIS A N 1
ATOM 1620 C CA . HIS A 1 216 ? -41.834 5.875 28.280 1.00 73.50 216 HIS A CA 1
ATOM 1621 C C . HIS A 1 216 ? -41.776 5.039 29.564 1.00 73.50 216 HIS A C 1
ATOM 1623 O O . HIS A 1 216 ? -42.823 4.778 30.157 1.00 73.50 216 HIS A O 1
ATOM 1629 N N . LEU A 1 217 ? -40.581 4.618 29.982 1.00 72.62 217 LEU A N 1
ATOM 1630 C CA . LEU A 1 217 ? -40.370 3.802 31.180 1.00 72.62 217 LEU A CA 1
ATOM 1631 C C . LEU A 1 217 ? -40.279 4.629 32.468 1.00 72.62 217 LEU A C 1
ATOM 1633 O O . LEU A 1 217 ? -40.589 4.095 33.529 1.00 72.62 217 LEU A O 1
ATOM 1637 N N . ASP A 1 218 ? -39.869 5.898 32.381 1.00 63.84 218 ASP A N 1
ATOM 1638 C CA . ASP A 1 218 ? -39.641 6.764 33.544 1.00 63.84 218 ASP A CA 1
ATOM 1639 C C . ASP A 1 218 ? -40.250 8.175 33.335 1.00 63.84 218 ASP A C 1
ATOM 1641 O O . ASP A 1 218 ? -39.538 9.140 33.022 1.00 63.84 218 ASP A O 1
ATOM 1645 N N . PRO A 1 219 ? -41.590 8.316 33.453 1.00 56.25 219 PRO A N 1
ATOM 1646 C CA . PRO A 1 219 ? -42.312 9.537 33.080 1.00 56.25 219 PRO A CA 1
ATOM 1647 C C . PRO A 1 219 ? -42.043 10.737 33.996 1.00 56.25 219 PRO A C 1
ATOM 1649 O O . PRO A 1 219 ? -42.282 11.874 33.594 1.00 56.25 219 PRO A O 1
ATOM 1652 N N . GLU A 1 220 ? -41.570 10.508 35.225 1.00 50.12 220 GLU A N 1
ATOM 1653 C CA . GLU A 1 220 ? -41.359 11.560 36.233 1.00 50.12 220 GLU A CA 1
ATOM 1654 C C . GLU A 1 220 ? -40.135 12.442 35.938 1.00 50.12 220 GLU A C 1
ATOM 1656 O O . GLU A 1 220 ? -40.038 13.560 36.443 1.00 50.12 220 GLU A O 1
ATOM 1661 N N . VAL A 1 221 ? -39.218 11.966 35.088 1.00 49.72 221 VAL A N 1
ATOM 1662 C CA . VAL A 1 221 ? -37.943 12.632 34.755 1.00 49.72 221 VAL A CA 1
ATOM 1663 C C . VAL A 1 221 ? -37.903 13.104 33.290 1.00 49.72 221 VAL A C 1
ATOM 1665 O O . VAL A 1 221 ? -36.907 13.661 32.823 1.00 49.72 221 VAL A O 1
ATOM 1668 N N . GLY A 1 222 ? -38.991 12.903 32.543 1.00 42.28 222 GLY A N 1
ATOM 1669 C CA . GLY A 1 222 ? -39.114 13.347 31.158 1.00 42.28 222 GLY A CA 1
ATOM 1670 C C . GLY A 1 222 ? -39.254 14.869 31.029 1.00 42.28 222 GLY A C 1
ATOM 1671 O O . GLY A 1 222 ? -39.783 15.556 31.899 1.00 42.28 222 GLY A O 1
ATOM 1672 N N . ILE A 1 223 ? -38.867 15.408 29.869 1.00 46.44 223 ILE A N 1
ATOM 1673 C CA . ILE A 1 223 ? -39.090 16.820 29.478 1.00 46.44 223 ILE A CA 1
ATOM 1674 C C . ILE A 1 223 ? -40.606 17.155 29.432 1.00 46.44 223 ILE A C 1
ATOM 1676 O O . ILE A 1 223 ? -41.019 18.316 29.382 1.00 46.44 223 ILE A O 1
ATOM 1680 N N . ALA A 1 224 ? -41.466 16.135 29.480 1.00 43.81 224 ALA A N 1
ATOM 1681 C CA . ALA A 1 224 ? -42.902 16.260 29.655 1.00 43.81 224 ALA A CA 1
ATOM 1682 C C . ALA A 1 224 ? -43.274 16.206 31.147 1.00 43.81 224 ALA A C 1
ATOM 1684 O O . ALA A 1 224 ? -43.205 15.155 31.774 1.00 43.81 224 ALA A O 1
ATOM 1685 N N . ARG A 1 225 ? -43.728 17.344 31.691 1.00 42.22 225 ARG A N 1
ATOM 1686 C CA . ARG A 1 225 ? -44.339 17.436 33.028 1.00 42.22 225 ARG A CA 1
ATOM 1687 C C . ARG A 1 225 ? -45.407 16.340 33.235 1.00 42.22 225 ARG A C 1
ATOM 1689 O O . ARG A 1 225 ? -46.208 16.124 32.314 1.00 42.22 225 ARG A O 1
ATOM 1696 N N . PRO A 1 226 ? -45.505 15.736 34.436 1.00 37.41 226 PRO A N 1
ATOM 1697 C CA . PRO A 1 226 ? -46.584 14.811 34.774 1.00 37.41 226 PRO A CA 1
ATOM 1698 C C . PRO A 1 226 ? -47.949 15.482 34.545 1.00 37.41 226 PRO A C 1
ATOM 1700 O O . PRO A 1 226 ? -48.220 16.542 35.105 1.00 37.41 226 PRO A O 1
ATOM 1703 N N . GLY A 1 227 ? -48.790 14.901 33.681 1.00 45.94 227 GLY A N 1
ATOM 1704 C CA . GLY A 1 227 ? -50.172 15.352 33.438 1.00 45.94 227 GLY A CA 1
ATOM 1705 C C . GLY A 1 227 ? -50.493 15.876 32.031 1.00 45.94 227 GLY A C 1
ATOM 1706 O O . GLY A 1 227 ? -51.666 15.958 31.674 1.00 45.94 227 GLY A O 1
ATOM 1707 N N . ALA A 1 228 ? -49.506 16.164 31.177 1.00 43.97 228 ALA A N 1
ATOM 1708 C CA . ALA A 1 228 ? -49.779 16.615 29.810 1.00 43.97 228 ALA A CA 1
ATOM 1709 C C . ALA A 1 228 ? -49.794 15.435 28.821 1.00 43.97 228 ALA A C 1
ATOM 1711 O O . ALA A 1 228 ? -48.758 15.062 28.266 1.00 43.97 228 ALA A O 1
ATOM 1712 N N . ARG A 1 229 ? -50.977 14.864 28.540 1.00 45.38 229 ARG A N 1
ATOM 1713 C CA . ARG A 1 229 ? -51.193 14.045 27.330 1.00 45.38 229 ARG A CA 1
ATOM 1714 C C . ARG A 1 229 ? -51.006 14.940 26.103 1.00 45.38 229 ARG A C 1
ATOM 1716 O O . ARG A 1 229 ? -51.956 15.506 25.576 1.00 45.38 229 ARG A O 1
ATOM 1723 N N . ARG A 1 230 ? -49.761 15.119 25.671 1.00 47.41 230 ARG A N 1
ATOM 1724 C CA . ARG A 1 230 ? -49.452 15.826 24.431 1.00 47.41 230 ARG A CA 1
ATOM 1725 C C . ARG A 1 230 ? -49.995 15.005 23.246 1.00 47.41 230 ARG A C 1
ATOM 1727 O O . ARG A 1 230 ? -49.687 13.813 23.174 1.00 47.41 230 ARG A O 1
ATOM 1734 N N . PRO A 1 231 ? -50.806 15.589 22.340 1.00 53.31 231 PRO A N 1
ATOM 1735 C CA . PRO A 1 231 ? -51.374 14.865 21.204 1.00 53.31 231 PRO A CA 1
ATOM 1736 C C . PRO A 1 231 ? -50.253 14.320 20.312 1.00 53.31 231 PRO A C 1
ATOM 1738 O O . PRO A 1 231 ? -49.198 14.952 20.203 1.00 53.31 231 PRO A O 1
ATOM 1741 N N . ALA A 1 232 ? -50.476 13.170 19.666 1.00 57.53 232 ALA A N 1
ATOM 1742 C CA . ALA A 1 232 ? -49.494 12.494 18.806 1.00 57.53 232 ALA A CA 1
ATOM 1743 C C . ALA A 1 232 ? -48.825 13.450 17.798 1.00 57.53 232 ALA A C 1
ATOM 1745 O O . ALA A 1 232 ? -47.616 13.379 17.582 1.00 57.53 232 ALA A O 1
ATOM 1746 N N . LEU A 1 233 ? -49.588 14.427 17.297 1.00 51.53 233 LEU A N 1
ATOM 1747 C CA . LEU A 1 233 ? -49.123 15.488 16.404 1.00 51.53 233 LEU A CA 1
ATOM 1748 C C . LEU A 1 233 ? -47.918 16.271 16.953 1.00 51.53 233 LEU A C 1
ATOM 1750 O O . LEU A 1 233 ? -46.982 16.564 16.224 1.00 51.53 233 LEU A O 1
ATOM 1754 N N . SER A 1 234 ? -47.897 16.581 18.249 1.00 55.31 234 SER A N 1
ATOM 1755 C CA . SER A 1 234 ? -46.812 17.362 18.860 1.00 55.31 234 SER A CA 1
ATOM 1756 C C . SER A 1 234 ? -45.495 16.585 18.987 1.00 55.31 234 SER A C 1
ATOM 1758 O O . SER A 1 234 ? -44.429 17.195 19.009 1.00 55.31 234 SER A O 1
ATOM 1760 N N . ARG A 1 235 ? -45.551 15.244 19.029 1.00 59.72 235 ARG A N 1
ATOM 1761 C CA . ARG A 1 235 ? -44.360 14.380 18.970 1.00 59.72 235 ARG A CA 1
ATOM 1762 C C . ARG A 1 235 ? -43.823 14.287 17.545 1.00 59.72 235 ARG A C 1
ATOM 1764 O O . ARG A 1 235 ? -42.614 14.332 17.360 1.00 59.72 235 ARG A O 1
ATOM 1771 N N . VAL A 1 236 ? -44.718 14.229 16.557 1.00 60.06 236 VAL A N 1
ATOM 1772 C CA . VAL A 1 236 ? -44.361 14.274 15.130 1.00 60.06 236 VAL A CA 1
ATOM 1773 C C . VAL A 1 236 ? -43.709 15.612 14.782 1.00 60.06 236 VAL A C 1
ATOM 1775 O O . VAL A 1 236 ? -42.651 15.623 14.168 1.00 60.06 236 VAL A O 1
ATOM 1778 N N . VAL A 1 237 ? -44.272 16.730 15.248 1.00 63.66 237 VAL A N 1
ATOM 1779 C CA . VAL A 1 237 ? -43.697 18.069 15.042 1.00 63.66 237 VAL A CA 1
ATOM 1780 C C . VAL A 1 237 ? -42.344 18.205 15.738 1.00 63.66 237 VAL A C 1
ATOM 1782 O O . VAL A 1 237 ? -41.404 18.693 15.127 1.00 63.66 237 VAL A O 1
ATOM 1785 N N . ALA A 1 238 ? -42.198 17.733 16.979 1.00 59.19 238 ALA A N 1
ATOM 1786 C CA . ALA A 1 238 ? -40.904 17.758 17.662 1.00 59.19 238 ALA A CA 1
ATOM 1787 C C . ALA A 1 238 ? -39.850 16.901 16.940 1.00 59.19 238 ALA A C 1
ATOM 1789 O O . ALA A 1 238 ? -38.719 17.347 16.778 1.00 59.19 238 ALA A O 1
ATOM 1790 N N . GLY A 1 239 ? -40.224 15.709 16.459 1.00 60.59 239 GLY A N 1
ATOM 1791 C CA . GLY A 1 239 ? -39.351 14.853 15.654 1.00 60.59 239 GLY A CA 1
ATOM 1792 C C . GLY A 1 239 ? -38.968 15.492 14.318 1.00 60.59 239 GLY A C 1
ATOM 1793 O O . GLY A 1 239 ? -37.797 15.485 13.957 1.00 60.59 239 GLY A O 1
ATOM 1794 N N . ALA A 1 240 ? -39.924 16.115 13.624 1.00 64.62 240 ALA A N 1
ATOM 1795 C CA . ALA A 1 240 ? -39.689 16.835 12.375 1.00 64.62 240 ALA A CA 1
ATOM 1796 C C . ALA A 1 240 ? -38.794 18.067 12.571 1.00 64.62 240 ALA A C 1
ATOM 1798 O O . ALA A 1 240 ? -37.908 18.310 11.761 1.00 64.62 240 ALA A O 1
ATOM 1799 N N . VAL A 1 241 ? -38.970 18.811 13.666 1.00 63.34 241 VAL A N 1
ATOM 1800 C CA . VAL A 1 241 ? -38.100 19.939 14.028 1.00 63.34 241 VAL A CA 1
ATOM 1801 C C . VAL A 1 241 ? -36.693 19.448 14.350 1.00 63.34 241 VAL A C 1
ATOM 1803 O O . VAL A 1 241 ? -35.729 20.053 13.903 1.00 63.34 241 VAL A O 1
ATOM 1806 N N . LEU A 1 242 ? -36.549 18.340 15.076 1.00 69.25 242 LEU A N 1
ATOM 1807 C CA . LEU A 1 242 ? -35.238 17.801 15.436 1.00 69.25 242 LEU A CA 1
ATOM 1808 C C . LEU A 1 242 ? -34.500 17.236 14.213 1.00 69.25 242 LEU A C 1
ATOM 1810 O O . LEU A 1 242 ? -33.309 17.485 14.058 1.00 69.25 242 LEU A O 1
ATOM 1814 N N . LEU A 1 243 ? -35.218 16.561 13.309 1.00 69.62 243 LEU A N 1
ATOM 1815 C CA . LEU A 1 243 ? -34.706 16.140 12.001 1.00 69.62 243 LEU A CA 1
ATOM 1816 C C . LEU A 1 243 ? -34.350 17.339 11.118 1.00 69.62 243 LEU A C 1
ATOM 1818 O O . LEU A 1 243 ? -33.305 17.327 10.480 1.00 69.62 243 LEU A O 1
ATOM 1822 N N . GLY A 1 244 ? -35.175 18.388 11.118 1.00 71.81 244 GLY A N 1
ATOM 1823 C CA . GLY A 1 244 ? -34.913 19.628 10.392 1.00 71.81 244 GLY A CA 1
ATOM 1824 C C . GLY A 1 244 ? -33.680 20.359 10.918 1.00 71.81 244 GLY A C 1
ATOM 1825 O O . GLY A 1 244 ? -32.845 20.785 10.131 1.00 71.81 244 GLY A O 1
ATOM 1826 N N . VAL A 1 245 ? -33.509 20.440 12.240 1.00 69.69 245 VAL A N 1
ATOM 1827 C CA . VAL A 1 245 ? -32.313 21.011 12.876 1.00 69.69 245 VAL A CA 1
ATOM 1828 C C . VAL A 1 245 ? -31.088 20.148 12.593 1.00 69.69 245 VAL A C 1
ATOM 1830 O O . VAL A 1 245 ? -30.045 20.697 12.268 1.00 69.69 245 VAL A O 1
ATOM 1833 N N . ALA A 1 246 ? -31.195 18.820 12.657 1.00 67.94 246 ALA A N 1
ATOM 1834 C CA . ALA A 1 246 ? -30.092 17.922 12.324 1.00 67.94 246 ALA A CA 1
ATOM 1835 C C . ALA A 1 246 ? -29.687 18.028 10.844 1.00 67.94 246 ALA A C 1
ATOM 1837 O O . ALA A 1 246 ? -28.499 18.081 10.547 1.00 67.94 246 ALA A O 1
ATOM 1838 N N . ALA A 1 247 ? -30.654 18.119 9.926 1.00 71.12 247 ALA A N 1
ATOM 1839 C CA . ALA A 1 247 ? -30.409 18.328 8.501 1.00 71.12 247 ALA A CA 1
ATOM 1840 C C . ALA A 1 247 ? -29.811 19.714 8.221 1.00 71.12 247 ALA A C 1
ATOM 1842 O O . ALA A 1 247 ? -28.896 19.831 7.413 1.00 71.12 247 ALA A O 1
ATOM 1843 N N . LEU A 1 248 ? -30.277 20.752 8.920 1.00 66.06 248 LEU A N 1
ATOM 1844 C CA . LEU A 1 248 ? -29.751 22.112 8.814 1.00 66.06 248 LEU A CA 1
ATOM 1845 C C . LEU A 1 248 ? -28.319 22.198 9.351 1.00 66.06 248 LEU A C 1
ATOM 1847 O O . LEU A 1 248 ? -27.446 22.724 8.676 1.00 66.06 248 LEU A O 1
ATOM 1851 N N . VAL A 1 249 ? -28.063 21.647 10.538 1.00 70.38 249 VAL A N 1
ATOM 1852 C CA . VAL A 1 249 ? -26.730 21.566 11.151 1.00 70.38 249 VAL A CA 1
ATOM 1853 C C . VAL A 1 249 ? -25.798 20.732 10.277 1.00 70.38 249 VAL A C 1
ATOM 1855 O O . VAL A 1 249 ? -24.699 21.181 9.982 1.00 70.38 249 VAL A O 1
ATOM 1858 N N . GLY A 1 250 ? -26.235 19.565 9.803 1.00 67.06 250 GLY A N 1
ATOM 1859 C CA . GLY A 1 250 ? -25.455 18.725 8.895 1.00 67.06 250 GLY A CA 1
ATOM 1860 C C . GLY A 1 250 ? -25.168 19.404 7.555 1.00 67.06 250 GLY A C 1
ATOM 1861 O O . GLY A 1 250 ? -24.051 19.313 7.063 1.00 67.06 250 GLY A O 1
ATOM 1862 N N . GLY A 1 251 ? -26.134 20.132 6.992 1.00 67.88 251 GLY A N 1
ATOM 1863 C CA . GLY A 1 251 ? -25.980 20.854 5.728 1.00 67.88 251 GLY A CA 1
ATOM 1864 C C . GLY A 1 251 ? -25.121 22.117 5.829 1.00 67.88 251 GLY A C 1
ATOM 1865 O O . GLY A 1 251 ? -24.341 22.381 4.921 1.00 67.88 251 GLY A O 1
ATOM 1866 N N . LEU A 1 252 ? -25.229 22.883 6.923 1.00 66.94 252 LEU A N 1
ATOM 1867 C CA . LEU A 1 252 ? -24.429 24.097 7.141 1.00 66.94 252 LEU A CA 1
ATOM 1868 C C . LEU A 1 252 ? -23.034 23.794 7.676 1.00 66.94 252 LEU A C 1
ATOM 1870 O O . LEU A 1 252 ? -22.065 24.362 7.193 1.00 66.94 252 LEU A O 1
ATOM 1874 N N . LEU A 1 253 ? -22.922 22.953 8.704 1.00 61.91 253 LEU A N 1
ATOM 1875 C CA . LEU A 1 253 ? -21.643 22.691 9.363 1.00 61.91 253 LEU A CA 1
ATOM 1876 C C . LEU A 1 253 ? -20.880 21.550 8.696 1.00 61.91 253 LEU A C 1
ATOM 1878 O O . LEU A 1 253 ? -19.657 21.574 8.731 1.00 61.91 253 LEU A O 1
ATOM 1882 N N . GLY A 1 254 ? -21.559 20.595 8.052 1.00 65.19 254 GLY A N 1
ATOM 1883 C CA . GLY A 1 254 ? -20.927 19.450 7.385 1.00 65.19 254 GLY A CA 1
ATOM 1884 C C . GLY A 1 254 ? -19.813 19.830 6.403 1.00 65.19 254 GLY A C 1
ATOM 1885 O O . GLY A 1 254 ? -18.715 19.297 6.538 1.00 65.19 254 GLY A O 1
ATOM 1886 N N . PRO A 1 255 ? -20.026 20.793 5.486 1.00 70.44 255 PRO A N 1
ATOM 1887 C CA . PRO A 1 255 ? -18.985 21.269 4.571 1.00 70.44 255 PRO A CA 1
ATOM 1888 C C . PRO A 1 255 ? -17.797 21.963 5.257 1.00 70.44 255 PRO A C 1
ATOM 1890 O O . PRO A 1 255 ? -16.746 22.124 4.644 1.00 70.44 255 PRO A O 1
ATOM 1893 N N . HIS A 1 256 ? -17.947 22.388 6.512 1.00 62.38 256 HIS A N 1
ATOM 1894 C CA . HIS A 1 256 ? -16.914 23.076 7.292 1.00 62.38 256 HIS A CA 1
ATOM 1895 C C . HIS A 1 256 ? -16.260 22.183 8.353 1.00 62.38 256 HIS A C 1
ATOM 1897 O O . HIS A 1 256 ? -15.359 22.634 9.062 1.00 62.38 256 HIS A O 1
ATOM 1903 N N . LEU A 1 257 ? -16.707 20.932 8.488 1.00 64.19 257 LEU A N 1
ATOM 1904 C CA . LEU A 1 257 ? -16.050 19.959 9.349 1.00 64.19 257 LEU A CA 1
ATOM 1905 C C . LEU A 1 257 ? -14.749 19.464 8.691 1.00 64.19 257 LEU A C 1
ATOM 1907 O O . LEU A 1 257 ? -14.676 19.379 7.464 1.00 64.19 257 LEU A O 1
ATOM 1911 N N . PRO A 1 258 ? -13.726 19.109 9.490 1.00 51.53 258 PRO A N 1
ATOM 1912 C CA . PRO A 1 258 ? -12.526 18.450 8.977 1.00 51.53 258 PRO A CA 1
ATOM 1913 C C . PRO A 1 258 ? -12.898 17.217 8.132 1.00 51.53 258 PRO A C 1
ATOM 1915 O O . PRO A 1 258 ? -13.724 16.412 8.565 1.00 51.53 258 PRO A O 1
ATOM 1918 N N . GLY A 1 259 ? -12.309 17.075 6.938 1.00 51.84 259 GLY A N 1
ATOM 1919 C CA . GLY A 1 259 ? -12.595 15.971 6.008 1.00 51.84 259 GLY A CA 1
ATOM 1920 C C . GLY A 1 259 ? -13.761 16.189 5.028 1.00 51.84 259 GLY A C 1
ATOM 1921 O O . GLY A 1 259 ? -14.278 15.212 4.495 1.00 51.84 259 GLY A O 1
ATOM 1922 N N . SER A 1 260 ? -14.197 17.435 4.798 1.00 49.59 260 SER A N 1
ATOM 1923 C CA . SER A 1 260 ? -15.241 17.796 3.817 1.00 49.59 260 SER A CA 1
ATOM 1924 C C . SER A 1 260 ? -14.742 18.004 2.378 1.00 49.59 260 SER A C 1
ATOM 1926 O O . SER A 1 260 ? -15.556 18.083 1.454 1.00 49.59 260 SER A O 1
ATOM 1928 N N . GLY A 1 261 ? -13.421 18.085 2.168 1.00 50.22 261 GLY A N 1
ATOM 1929 C CA . GLY A 1 261 ? -12.825 17.897 0.842 1.00 50.22 261 GLY A CA 1
ATOM 1930 C C . GLY A 1 261 ? -13.119 16.473 0.372 1.00 50.22 261 GLY A C 1
ATOM 1931 O O . GLY A 1 261 ? -13.212 15.585 1.208 1.00 50.22 261 GLY A O 1
ATOM 1932 N N . GLY A 1 262 ? -13.313 16.240 -0.928 1.00 50.12 262 GLY A N 1
ATOM 1933 C CA . GLY A 1 262 ? -13.853 14.985 -1.488 1.00 50.12 262 GLY A CA 1
ATOM 1934 C C . GLY A 1 262 ? -13.148 13.665 -1.116 1.00 50.12 262 GLY A C 1
ATOM 1935 O O . GLY A 1 262 ? -13.617 12.604 -1.518 1.00 50.12 262 GLY A O 1
ATOM 1936 N N . GLU A 1 263 ? -12.074 13.703 -0.329 1.00 51.25 263 GLU A N 1
ATOM 1937 C CA . GLU A 1 263 ? -11.376 12.551 0.226 1.00 51.25 263 GLU A CA 1
ATOM 1938 C C . GLU A 1 263 ? -11.629 12.421 1.736 1.00 51.25 263 GLU A C 1
ATOM 1940 O O . GLU A 1 263 ? -11.348 13.318 2.534 1.00 51.25 263 GLU A O 1
ATOM 1945 N N . ARG A 1 264 ? -12.148 11.259 2.152 1.00 56.31 264 ARG A N 1
ATOM 1946 C CA . ARG A 1 264 ? -12.376 10.937 3.566 1.00 56.31 264 ARG A CA 1
ATOM 1947 C C . ARG A 1 264 ? -11.045 10.908 4.326 1.00 56.31 264 ARG A C 1
ATOM 1949 O O . ARG A 1 264 ? -10.248 9.991 4.135 1.00 56.31 264 ARG A O 1
ATOM 1956 N N . GLN A 1 265 ? -10.858 11.845 5.252 1.00 54.69 265 GLN A N 1
ATOM 1957 C CA . GLN A 1 265 ? -9.698 11.876 6.147 1.00 54.69 265 GLN A CA 1
ATOM 1958 C C . GLN A 1 265 ? -9.854 10.895 7.318 1.00 54.69 265 GLN A C 1
ATOM 1960 O O . GLN A 1 265 ? -10.883 10.856 7.995 1.00 54.69 265 GLN A O 1
ATOM 1965 N N . VAL A 1 266 ? -8.809 10.109 7.570 1.00 59.94 266 VAL A N 1
ATOM 1966 C CA . VAL A 1 266 ? -8.640 9.269 8.764 1.00 59.94 266 VAL A CA 1
ATOM 1967 C C . VAL A 1 266 ? -7.283 9.552 9.376 1.00 59.94 266 VAL A C 1
ATOM 1969 O O . VAL A 1 266 ? -6.381 9.993 8.676 1.00 59.94 266 VAL A O 1
ATOM 1972 N N . VAL A 1 267 ? -7.108 9.254 10.665 1.00 61.28 267 VAL A N 1
ATOM 1973 C CA . VAL A 1 267 ? -5.840 9.523 11.369 1.00 61.28 267 VAL A CA 1
ATOM 1974 C C . VAL A 1 267 ? -4.657 8.848 10.661 1.00 61.28 267 VAL A C 1
ATOM 1976 O O . VAL A 1 267 ? -3.580 9.424 10.585 1.00 61.28 267 VAL A O 1
ATOM 1979 N N . ARG A 1 268 ? -4.868 7.665 10.065 1.00 63.84 268 ARG A N 1
ATOM 1980 C CA . ARG A 1 268 ? -3.839 6.948 9.291 1.00 63.84 268 ARG A CA 1
ATOM 1981 C C . ARG A 1 268 ? -3.438 7.619 7.973 1.00 63.84 268 ARG A C 1
ATOM 1983 O O . ARG A 1 268 ? -2.407 7.261 7.425 1.00 63.84 268 ARG A O 1
ATOM 1990 N N . THR A 1 269 ? -4.226 8.562 7.453 1.00 52.88 269 THR A N 1
ATOM 1991 C CA . THR A 1 269 ? -3.863 9.327 6.248 1.00 52.88 269 THR A CA 1
ATOM 1992 C C . THR A 1 269 ? -2.711 10.297 6.526 1.00 52.88 269 THR A C 1
ATOM 1994 O O . THR A 1 269 ? -2.001 10.659 5.600 1.00 52.88 269 THR A O 1
ATOM 1997 N N . ASP A 1 270 ? -2.474 10.659 7.790 1.00 53.00 270 ASP A N 1
ATOM 1998 C CA . ASP A 1 270 ? -1.404 11.586 8.186 1.00 53.00 270 ASP A CA 1
ATOM 1999 C C . ASP A 1 270 ? -0.211 10.870 8.852 1.00 53.00 270 ASP A C 1
ATOM 2001 O O . ASP A 1 270 ? 0.770 11.500 9.253 1.00 53.00 270 ASP A O 1
ATOM 2005 N N . VAL A 1 271 ? -0.284 9.540 8.997 1.00 52.69 271 VAL A N 1
ATOM 2006 C CA . VAL A 1 271 ? 0.784 8.719 9.579 1.00 52.69 271 VAL A CA 1
ATOM 2007 C C . VAL A 1 271 ? 1.635 8.155 8.449 1.00 52.69 271 VAL A C 1
ATOM 2009 O O . VAL A 1 271 ? 1.173 7.331 7.669 1.00 52.69 271 VAL A O 1
ATOM 2012 N N . VAL A 1 272 ? 2.898 8.576 8.384 1.00 54.03 272 VAL A N 1
ATOM 2013 C CA . VAL A 1 272 ? 3.900 8.017 7.468 1.00 54.03 272 VAL A CA 1
ATOM 2014 C C . VAL A 1 272 ? 4.664 6.916 8.212 1.00 54.03 272 VAL A C 1
ATOM 2016 O O . VAL A 1 272 ? 5.396 7.238 9.155 1.00 54.03 272 VAL A O 1
ATOM 2019 N N . PRO A 1 273 ? 4.518 5.627 7.853 1.00 53.72 273 PRO A N 1
ATOM 2020 C CA . PRO A 1 273 ? 5.314 4.567 8.456 1.00 53.72 273 PRO A CA 1
ATOM 2021 C C . PRO A 1 273 ? 6.792 4.762 8.115 1.00 53.72 273 PRO A C 1
ATOM 2023 O O . PRO A 1 273 ? 7.166 5.021 6.972 1.00 53.72 273 PRO A O 1
ATOM 2026 N N . GLY A 1 274 ? 7.644 4.687 9.134 1.00 48.25 274 GLY A N 1
ATOM 2027 C CA . GLY A 1 274 ? 9.074 4.924 8.986 1.00 48.25 274 GLY A CA 1
ATOM 2028 C C . GLY A 1 274 ? 9.788 3.715 8.392 1.00 48.25 274 GLY A C 1
ATOM 2029 O O . GLY A 1 274 ? 10.288 2.881 9.141 1.00 48.25 274 GLY A O 1
ATOM 2030 N N . HIS A 1 275 ? 9.898 3.641 7.067 1.00 50.25 275 HIS A N 1
ATOM 2031 C CA . HIS A 1 275 ? 10.996 2.914 6.434 1.00 50.25 275 HIS A CA 1
ATOM 2032 C C . HIS A 1 275 ? 11.675 3.821 5.415 1.00 50.25 275 HIS A C 1
ATOM 2034 O O . HIS A 1 275 ? 11.087 4.189 4.400 1.00 50.25 275 HIS A O 1
ATOM 2040 N N . ASP A 1 276 ? 12.909 4.217 5.719 1.00 52.16 276 ASP A N 1
ATOM 2041 C CA . ASP A 1 276 ? 13.700 5.048 4.827 1.00 52.16 276 ASP A CA 1
ATOM 2042 C C . ASP A 1 276 ? 14.226 4.194 3.665 1.00 52.16 276 ASP A C 1
ATOM 2044 O O . ASP A 1 276 ? 15.234 3.493 3.773 1.00 52.16 276 ASP A O 1
ATOM 2048 N N . THR A 1 277 ? 13.529 4.242 2.532 1.00 51.97 277 THR A N 1
ATOM 2049 C CA . THR A 1 277 ? 13.941 3.550 1.307 1.00 51.97 277 THR A CA 1
ATOM 2050 C C . THR A 1 277 ? 15.167 4.182 0.646 1.00 51.97 277 THR A C 1
ATOM 2052 O O . THR A 1 277 ? 15.659 3.636 -0.342 1.00 51.97 277 THR A O 1
ATOM 2055 N N . ASN A 1 278 ? 15.709 5.291 1.175 1.00 51.62 278 ASN A N 1
ATOM 2056 C CA . ASN A 1 278 ? 16.947 5.894 0.669 1.00 51.62 278 ASN A CA 1
ATOM 2057 C C . ASN A 1 278 ? 18.146 4.939 0.746 1.00 51.62 278 ASN A C 1
ATOM 2059 O O . ASN A 1 278 ? 19.092 5.097 -0.025 1.00 51.62 278 ASN A O 1
ATOM 2063 N N . VAL A 1 279 ? 18.101 3.940 1.635 1.00 52.09 279 VAL A N 1
ATOM 2064 C CA . VAL A 1 279 ? 19.175 2.947 1.810 1.00 52.09 279 VAL A CA 1
ATOM 2065 C C . VAL A 1 279 ? 19.183 1.897 0.688 1.00 52.09 279 VAL A C 1
ATOM 2067 O O . VAL A 1 279 ? 20.180 1.204 0.494 1.00 52.09 279 VAL A O 1
ATOM 2070 N N . LEU A 1 280 ? 18.105 1.789 -0.097 1.00 63.25 280 LEU A N 1
ATOM 2071 C CA . LEU A 1 280 ? 18.017 0.831 -1.195 1.00 63.25 280 LEU A CA 1
ATOM 2072 C C . LEU A 1 280 ? 18.446 1.467 -2.520 1.00 63.25 280 LEU A C 1
ATOM 2074 O O . LEU A 1 280 ? 17.973 2.538 -2.926 1.00 63.25 280 LEU A O 1
ATOM 2078 N N . ALA A 1 281 ? 19.348 0.770 -3.212 1.00 68.44 281 ALA A N 1
ATOM 2079 C CA . ALA A 1 281 ? 19.697 1.085 -4.589 1.00 68.44 281 ALA A CA 1
ATOM 2080 C C . ALA A 1 281 ? 18.448 0.977 -5.474 1.00 68.44 281 ALA A C 1
ATOM 2082 O O . ALA A 1 281 ? 17.638 0.060 -5.300 1.00 68.44 281 ALA A O 1
ATOM 2083 N N . SER A 1 282 ? 18.302 1.907 -6.422 1.00 80.44 282 SER A N 1
ATOM 2084 C CA . SER A 1 282 ? 17.225 1.838 -7.408 1.00 80.44 282 SER A CA 1
ATOM 2085 C C . SER A 1 282 ? 17.341 0.526 -8.199 1.00 80.44 282 SER A C 1
ATOM 2087 O O . SER A 1 282 ? 18.421 0.234 -8.721 1.00 80.44 282 SER A O 1
ATOM 2089 N N . PRO A 1 283 ? 16.263 -0.271 -8.311 1.00 84.62 283 PRO A N 1
ATOM 2090 C CA . PRO A 1 283 ? 16.210 -1.452 -9.174 1.00 84.62 283 PRO A CA 1
ATOM 2091 C C . PRO A 1 283 ? 16.677 -1.183 -10.600 1.00 84.62 283 PRO A C 1
ATOM 2093 O O . PRO A 1 283 ? 17.343 -2.026 -11.192 1.00 84.62 283 PRO A O 1
ATOM 2096 N N . LEU A 1 284 ? 16.395 0.013 -11.121 1.00 90.81 284 LEU A N 1
ATOM 2097 C CA . LEU A 1 284 ? 16.793 0.408 -12.467 1.00 90.81 284 LEU A CA 1
ATOM 2098 C C . LEU A 1 284 ? 18.311 0.552 -12.597 1.00 90.81 284 LEU A C 1
ATOM 2100 O O . LEU A 1 284 ? 18.879 0.110 -13.588 1.00 90.81 284 LEU A O 1
ATOM 2104 N N . SER A 1 285 ? 18.993 1.052 -11.561 1.00 87.88 285 SER A N 1
ATOM 2105 C CA . SER A 1 285 ? 20.463 1.107 -11.536 1.00 87.88 285 SER A CA 1
ATOM 2106 C C . SER A 1 285 ? 21.113 -0.280 -11.570 1.00 87.88 285 SER A C 1
ATOM 2108 O O . SER A 1 285 ? 22.280 -0.400 -11.936 1.00 87.88 285 SER A O 1
ATOM 2110 N N . ARG A 1 286 ? 20.381 -1.330 -11.173 1.00 87.44 286 ARG A N 1
ATOM 2111 C CA . ARG A 1 286 ? 20.846 -2.724 -11.219 1.00 87.44 286 ARG A CA 1
ATOM 2112 C C . ARG A 1 286 ? 20.493 -3.430 -12.526 1.00 87.44 286 ARG A C 1
ATOM 2114 O O . ARG A 1 286 ? 20.930 -4.559 -12.706 1.00 87.44 286 ARG A O 1
ATOM 2121 N N . TYR A 1 287 ? 19.774 -2.787 -13.452 1.00 89.50 287 TYR A N 1
ATOM 2122 C CA . TYR A 1 287 ? 19.350 -3.399 -14.718 1.00 89.50 287 TYR A CA 1
ATOM 2123 C C . TYR A 1 287 ? 20.513 -4.063 -15.473 1.00 89.50 287 TYR A C 1
ATOM 2125 O O . TYR A 1 287 ? 20.403 -5.193 -15.941 1.00 89.50 287 TYR A O 1
ATOM 2133 N N . ARG A 1 288 ? 21.685 -3.413 -15.489 1.00 87.81 288 ARG A N 1
ATOM 2134 C CA . ARG A 1 288 ? 22.893 -3.931 -16.148 1.00 87.81 288 ARG A CA 1
ATOM 2135 C C . ARG A 1 288 ? 23.362 -5.291 -15.609 1.00 87.81 288 ARG A C 1
ATOM 2137 O O . ARG A 1 288 ? 24.055 -6.015 -16.323 1.00 87.81 288 ARG A O 1
ATOM 2144 N N . GLU A 1 289 ? 22.992 -5.684 -14.392 1.00 88.00 289 GLU A N 1
ATOM 2145 C CA . GLU A 1 289 ? 23.285 -7.022 -13.856 1.00 88.00 289 GLU A CA 1
ATOM 2146 C C . GLU A 1 289 ? 22.605 -8.140 -14.653 1.00 88.00 289 GLU A C 1
ATOM 2148 O O . GLU A 1 289 ? 23.088 -9.267 -14.629 1.00 88.00 289 GLU A O 1
ATOM 2153 N N . PHE A 1 290 ? 21.521 -7.839 -15.368 1.00 89.19 290 PHE A N 1
ATOM 2154 C CA . PHE A 1 290 ? 20.734 -8.812 -16.121 1.00 89.19 290 PHE A CA 1
ATOM 2155 C C . PHE A 1 290 ? 21.090 -8.884 -17.606 1.00 89.19 290 PHE A C 1
ATOM 2157 O O . PHE A 1 290 ? 20.479 -9.659 -18.326 1.00 89.19 290 PHE A O 1
ATOM 2164 N N . THR A 1 291 ? 22.078 -8.109 -18.059 1.00 85.69 291 THR A N 1
ATOM 2165 C CA . THR A 1 291 ? 22.463 -7.983 -19.475 1.00 85.69 291 THR A CA 1
ATOM 2166 C C . THR A 1 291 ? 23.470 -9.047 -19.920 1.00 85.69 291 THR A C 1
ATOM 2168 O O . THR A 1 291 ? 24.218 -9.581 -19.098 1.00 85.69 291 THR A O 1
ATOM 2171 N N . ALA A 1 292 ? 23.531 -9.342 -21.225 1.00 82.69 292 ALA A N 1
ATOM 2172 C CA . ALA A 1 292 ? 24.373 -10.415 -21.780 1.00 82.69 292 ALA A CA 1
ATOM 2173 C C . ALA A 1 292 ? 25.867 -10.202 -21.497 1.00 82.69 292 ALA A C 1
ATOM 2175 O O . ALA A 1 292 ? 26.620 -11.145 -21.270 1.00 82.69 292 ALA A O 1
ATOM 2176 N N . THR A 1 293 ? 26.283 -8.938 -21.469 1.00 74.06 293 THR A N 1
ATOM 2177 C CA . THR A 1 293 ? 27.670 -8.524 -21.217 1.00 74.06 293 THR A CA 1
ATOM 2178 C C . THR A 1 293 ? 28.025 -8.422 -19.731 1.00 74.06 293 THR A C 1
ATOM 2180 O O . THR A 1 293 ? 29.152 -8.064 -19.379 1.00 74.06 293 THR A O 1
ATOM 2183 N N . SER A 1 294 ? 27.079 -8.712 -18.835 1.00 81.25 294 SER A N 1
ATOM 2184 C CA . SER A 1 294 ? 27.278 -8.533 -17.404 1.00 81.25 294 SER A CA 1
ATOM 2185 C C . SER A 1 294 ? 28.216 -9.591 -16.814 1.00 81.25 294 SER A C 1
ATOM 2187 O O . SER A 1 294 ? 27.990 -10.789 -17.007 1.00 81.25 294 SER A O 1
ATOM 2189 N N . PRO A 1 295 ? 29.216 -9.204 -15.998 1.00 77.94 295 PRO A N 1
ATOM 2190 C CA . PRO A 1 295 ? 30.111 -10.160 -15.342 1.00 77.94 295 PRO A CA 1
ATOM 2191 C C . PRO A 1 295 ? 29.408 -11.002 -14.263 1.00 77.94 295 PRO A C 1
ATOM 2193 O O . PRO A 1 295 ? 29.992 -11.946 -13.740 1.00 77.94 295 PRO A O 1
ATOM 2196 N N . THR A 1 296 ? 28.165 -10.665 -13.907 1.00 83.88 296 THR A N 1
ATOM 2197 C CA . THR A 1 296 ? 27.332 -11.414 -12.955 1.00 83.88 296 THR A CA 1
ATOM 2198 C C . THR A 1 296 ? 26.847 -12.754 -13.522 1.00 83.88 296 THR A C 1
ATOM 2200 O O . THR A 1 296 ? 26.486 -13.641 -12.748 1.00 83.88 296 THR A O 1
ATOM 2203 N N . GLY A 1 297 ? 26.813 -12.904 -14.854 1.00 83.44 297 GLY A N 1
ATOM 2204 C CA . GLY A 1 297 ? 26.330 -14.110 -15.528 1.00 83.44 297 GLY A CA 1
ATOM 2205 C C . GLY A 1 297 ? 24.840 -14.402 -15.308 1.00 83.44 297 GLY A C 1
ATOM 2206 O O . GLY A 1 297 ? 24.441 -15.565 -15.333 1.00 83.44 297 GLY A O 1
ATOM 2207 N N . LEU A 1 298 ? 24.012 -13.380 -15.044 1.00 89.69 298 LEU A N 1
ATOM 2208 C CA . LEU A 1 298 ? 22.577 -13.570 -14.780 1.00 89.69 298 LEU A CA 1
ATOM 2209 C C . LEU A 1 298 ? 21.708 -13.639 -16.043 1.00 89.69 298 LEU A C 1
ATOM 2211 O O . LEU A 1 298 ? 20.580 -14.112 -15.945 1.00 89.69 298 LEU A O 1
ATOM 2215 N N . TYR A 1 299 ? 22.206 -13.208 -17.207 1.00 90.19 299 TYR A N 1
ATOM 2216 C CA . TYR A 1 299 ? 21.422 -13.076 -18.446 1.00 90.19 299 TYR A CA 1
ATOM 2217 C C . TYR A 1 299 ? 20.627 -14.342 -18.810 1.00 90.19 299 TYR A C 1
ATOM 2219 O O . TYR A 1 299 ? 19.402 -14.313 -18.888 1.00 90.19 299 TYR A O 1
ATOM 2227 N N . ASP A 1 300 ? 21.297 -15.488 -18.940 1.00 92.69 300 ASP A N 1
ATOM 2228 C CA . ASP A 1 300 ? 20.637 -16.764 -19.259 1.00 92.69 300 ASP A CA 1
ATOM 2229 C C . ASP A 1 300 ? 20.191 -17.557 -18.027 1.00 92.69 300 ASP A C 1
ATOM 2231 O O . ASP A 1 300 ? 19.627 -18.650 -18.150 1.00 92.69 300 ASP A O 1
ATOM 2235 N N . ARG A 1 301 ? 20.446 -17.029 -16.828 1.00 94.31 301 ARG A N 1
ATOM 2236 C CA . ARG A 1 301 ? 20.172 -17.726 -15.577 1.00 94.31 301 ARG A CA 1
ATOM 2237 C C . ARG A 1 301 ? 18.696 -17.639 -15.237 1.00 94.31 301 ARG A C 1
ATOM 2239 O O . ARG A 1 301 ? 18.127 -16.555 -15.250 1.00 94.31 301 ARG A O 1
ATOM 2246 N N . GLN A 1 302 ? 18.102 -18.766 -14.855 1.00 96.44 302 GLN A N 1
ATOM 2247 C CA . GLN A 1 302 ? 16.770 -18.776 -14.264 1.00 96.44 302 GLN A CA 1
ATOM 2248 C C . GLN A 1 302 ? 16.800 -18.063 -12.908 1.00 96.44 302 GLN A C 1
ATOM 2250 O O . GLN A 1 302 ? 17.505 -18.479 -11.989 1.00 96.44 302 GLN A O 1
ATOM 2255 N N . LEU A 1 303 ? 16.031 -16.986 -12.797 1.00 96.06 303 LEU A N 1
ATOM 2256 C CA . LEU A 1 303 ? 15.936 -16.165 -11.599 1.00 96.06 303 LEU A CA 1
ATOM 2257 C C . LEU A 1 303 ? 14.725 -16.542 -10.755 1.00 96.06 303 LEU A C 1
ATOM 2259 O O . LEU A 1 303 ? 14.843 -16.595 -9.532 1.00 96.06 303 LEU A O 1
ATOM 2263 N N . LEU A 1 304 ? 13.583 -16.786 -11.400 1.00 97.38 304 LEU A N 1
ATOM 2264 C CA . LEU A 1 304 ? 12.303 -17.079 -10.759 1.00 97.38 304 LEU A CA 1
ATOM 2265 C C . LEU A 1 304 ? 11.541 -18.127 -11.583 1.00 97.38 304 LEU A C 1
ATOM 2267 O O . LEU A 1 304 ? 11.704 -18.213 -12.801 1.00 97.38 304 LEU A O 1
ATOM 2271 N N . GLN A 1 305 ? 10.699 -18.905 -10.914 1.00 97.06 305 GLN A N 1
ATOM 2272 C CA . GLN A 1 305 ? 9.660 -19.732 -11.528 1.00 97.06 305 GLN A CA 1
ATOM 2273 C C . GLN A 1 305 ? 8.304 -19.166 -11.110 1.00 97.06 305 GLN A C 1
ATOM 2275 O O . GLN A 1 305 ? 8.068 -18.976 -9.915 1.00 97.06 305 GLN A O 1
ATOM 2280 N N . VAL A 1 306 ? 7.439 -18.893 -12.081 1.00 96.88 306 VAL A N 1
ATOM 2281 C CA . VAL A 1 306 ? 6.127 -18.273 -11.903 1.00 96.88 306 VAL A CA 1
ATOM 2282 C C . VAL A 1 306 ? 5.045 -19.192 -12.453 1.00 96.88 306 VAL A C 1
ATOM 2284 O O . VAL A 1 306 ? 5.069 -19.547 -13.625 1.00 96.88 306 VAL A O 1
ATOM 2287 N N . ASP A 1 307 ? 4.045 -19.486 -11.631 1.00 95.31 307 ASP A N 1
ATOM 2288 C CA . ASP A 1 307 ? 2.877 -20.274 -12.013 1.00 95.31 307 ASP A CA 1
ATOM 2289 C C . ASP A 1 307 ? 1.585 -19.468 -11.803 1.00 95.31 307 ASP A C 1
ATOM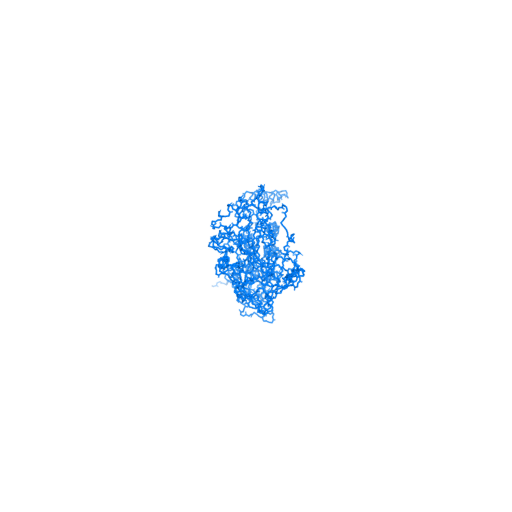 2291 O O . ASP A 1 307 ? 1.486 -18.638 -10.897 1.00 95.31 307 ASP A O 1
ATOM 2295 N N . GLY A 1 308 ? 0.560 -19.740 -12.618 1.00 91.44 308 GLY A N 1
ATOM 2296 C CA . GLY A 1 308 ? -0.772 -19.134 -12.466 1.00 91.44 308 GLY A CA 1
ATOM 2297 C C . GLY A 1 308 ? -0.950 -17.770 -13.141 1.00 91.44 308 GLY A C 1
ATOM 2298 O O . GLY A 1 308 ? -1.957 -17.106 -12.910 1.00 91.44 308 GLY A O 1
ATOM 2299 N N . VAL A 1 309 ? -0.012 -17.353 -13.997 1.00 90.69 309 VAL A N 1
ATOM 2300 C CA . VAL A 1 309 ? -0.090 -16.104 -14.771 1.00 90.69 309 VAL A CA 1
ATOM 2301 C C . VAL A 1 309 ? -0.125 -16.423 -16.266 1.00 90.69 309 VAL A C 1
ATOM 2303 O O . VAL A 1 309 ? 0.693 -17.219 -16.723 1.00 90.69 309 VAL A O 1
ATOM 2306 N N . PRO A 1 310 ? -1.032 -15.817 -17.055 1.00 89.88 310 PRO A N 1
ATOM 2307 C CA . PRO A 1 310 ? -0.987 -15.945 -18.506 1.00 89.88 310 PRO A CA 1
ATOM 2308 C C . PRO A 1 310 ? 0.334 -15.408 -19.064 1.00 89.88 310 PRO A C 1
ATOM 2310 O O . PRO A 1 310 ? 0.783 -14.335 -18.652 1.00 89.88 310 PRO A O 1
ATOM 2313 N N . ALA A 1 311 ? 0.916 -16.089 -20.049 1.00 86.94 311 ALA A N 1
ATOM 2314 C CA . ALA A 1 311 ? 2.077 -15.572 -20.764 1.00 86.94 311 ALA A CA 1
ATOM 2315 C C . ALA A 1 311 ? 1.805 -14.168 -21.320 1.00 86.94 311 ALA A C 1
ATOM 2317 O O . ALA A 1 311 ? 0.652 -13.794 -21.557 1.00 86.94 311 ALA A O 1
ATOM 2318 N N . THR A 1 312 ? 2.863 -13.384 -21.519 1.00 86.75 312 THR A N 1
ATOM 2319 C CA . THR A 1 312 ? 2.834 -11.962 -21.916 1.00 86.75 312 THR A CA 1
ATOM 2320 C C . THR A 1 312 ? 2.315 -10.990 -20.850 1.00 86.75 312 THR A C 1
ATOM 2322 O O . THR A 1 312 ? 2.305 -9.780 -21.075 1.00 86.75 312 THR A O 1
ATOM 2325 N N . THR A 1 313 ? 1.923 -11.474 -19.667 1.00 90.31 313 THR A N 1
ATOM 2326 C CA . THR A 1 313 ? 1.503 -10.593 -18.569 1.00 90.31 313 THR A CA 1
ATOM 2327 C C . THR A 1 313 ? 2.721 -9.901 -17.953 1.00 90.31 313 THR A C 1
ATOM 2329 O O . THR A 1 313 ? 3.642 -10.587 -17.506 1.00 90.31 313 THR A O 1
ATOM 2332 N N . PRO A 1 314 ? 2.740 -8.563 -17.857 1.00 90.81 314 PRO A N 1
ATOM 2333 C CA . PRO A 1 314 ? 3.825 -7.854 -17.199 1.00 90.81 314 PRO A CA 1
ATOM 2334 C C . PRO A 1 314 ? 3.762 -8.035 -15.681 1.00 90.81 314 PRO A C 1
ATOM 2336 O O . PRO A 1 314 ? 2.711 -7.938 -15.037 1.00 90.81 314 PRO A O 1
ATOM 2339 N N . MET A 1 315 ? 4.925 -8.285 -15.103 1.00 93.25 315 MET A N 1
ATOM 2340 C CA . MET A 1 315 ? 5.148 -8.553 -13.692 1.00 93.25 315 MET A CA 1
ATOM 2341 C C . MET A 1 315 ? 6.228 -7.608 -13.184 1.00 93.25 315 MET A C 1
ATOM 2343 O O . MET A 1 315 ? 7.308 -7.536 -13.751 1.00 93.25 315 MET A O 1
ATOM 2347 N N . ARG A 1 316 ? 5.966 -6.868 -12.114 1.00 93.25 316 ARG A N 1
ATOM 2348 C CA . ARG A 1 316 ? 6.855 -5.820 -11.611 1.00 93.25 316 ARG A CA 1
ATOM 2349 C C . ARG A 1 316 ? 7.643 -6.271 -10.391 1.00 93.25 316 ARG A C 1
ATOM 2351 O O . ARG A 1 316 ? 7.083 -6.867 -9.474 1.00 93.25 316 ARG A O 1
ATOM 2358 N N . LEU A 1 317 ? 8.926 -5.931 -10.367 1.00 93.19 317 LEU A N 1
ATOM 2359 C CA . LEU A 1 317 ? 9.753 -5.935 -9.159 1.00 93.19 317 LEU A CA 1
ATOM 2360 C C . LEU A 1 317 ? 9.595 -4.606 -8.419 1.00 93.19 317 LEU A C 1
ATOM 2362 O O . LEU A 1 317 ? 9.435 -4.585 -7.201 1.00 93.19 317 LEU A O 1
ATOM 2366 N N . ALA A 1 318 ? 9.625 -3.496 -9.159 1.00 91.38 318 ALA A N 1
ATOM 2367 C CA . ALA A 1 318 ? 9.475 -2.166 -8.593 1.00 91.38 318 ALA A CA 1
ATOM 2368 C C . ALA A 1 318 ? 8.973 -1.149 -9.607 1.00 91.38 318 ALA A C 1
ATOM 2370 O O . ALA A 1 318 ? 9.306 -1.208 -10.787 1.00 91.38 318 ALA A O 1
ATOM 2371 N N . THR A 1 319 ? 8.247 -0.163 -9.102 1.00 92.19 319 THR A N 1
ATOM 2372 C CA . THR A 1 319 ? 7.759 0.983 -9.863 1.00 92.19 319 THR A CA 1
ATOM 2373 C C . THR A 1 319 ? 8.376 2.256 -9.289 1.00 92.19 319 THR A C 1
ATOM 2375 O O . THR A 1 319 ? 8.213 2.548 -8.105 1.00 92.19 319 THR A O 1
ATOM 2378 N N . LEU A 1 320 ? 9.075 2.999 -10.138 1.00 92.06 320 LEU A N 1
ATOM 2379 C CA . LEU A 1 320 ? 9.828 4.209 -9.844 1.00 92.06 320 LEU A CA 1
ATOM 2380 C C . LEU A 1 320 ? 9.043 5.425 -10.329 1.00 92.06 320 LEU A C 1
ATOM 2382 O O . LEU A 1 320 ? 8.797 5.603 -11.521 1.00 92.06 320 LEU A O 1
ATOM 2386 N N . ASP A 1 321 ? 8.623 6.252 -9.391 1.00 90.31 321 ASP A N 1
ATOM 2387 C CA . ASP A 1 321 ? 7.630 7.297 -9.579 1.00 90.31 321 ASP A CA 1
ATOM 2388 C C . ASP A 1 321 ? 8.134 8.684 -9.142 1.00 90.31 321 ASP A C 1
ATOM 2390 O O . ASP A 1 321 ? 7.335 9.619 -9.057 1.00 90.31 321 ASP A O 1
ATOM 2394 N N . THR A 1 322 ? 9.444 8.821 -8.896 1.00 88.38 322 THR A N 1
ATOM 2395 C CA . THR A 1 322 ? 10.150 10.088 -8.643 1.00 88.38 322 THR A CA 1
ATOM 2396 C C . THR A 1 322 ? 11.463 10.168 -9.425 1.00 88.38 322 THR A C 1
ATOM 2398 O O . THR A 1 322 ? 12.107 9.146 -9.667 1.00 88.38 322 THR A O 1
ATOM 2401 N N . TRP A 1 323 ? 11.889 11.380 -9.794 1.00 91.44 323 TRP A N 1
ATOM 2402 C CA . TRP A 1 323 ? 13.217 11.625 -10.372 1.00 91.44 323 TRP A CA 1
ATOM 2403 C C . TRP A 1 323 ? 13.802 12.950 -9.884 1.00 91.44 323 TRP A C 1
ATOM 2405 O O . TRP A 1 323 ? 13.174 14.004 -10.007 1.00 91.44 323 TRP A O 1
ATOM 2415 N N . ASP A 1 324 ? 15.021 12.898 -9.349 1.00 88.81 324 ASP A N 1
ATOM 2416 C CA . ASP A 1 324 ? 15.683 14.032 -8.687 1.00 88.81 324 ASP A CA 1
ATOM 2417 C C . ASP A 1 324 ? 16.793 14.696 -9.518 1.00 88.81 324 ASP A C 1
ATOM 2419 O O . ASP A 1 324 ? 17.531 15.545 -9.023 1.00 88.81 324 ASP A O 1
ATOM 2423 N N . GLY A 1 325 ? 16.933 14.308 -10.787 1.00 90.88 325 GLY A N 1
ATOM 2424 C CA . GLY A 1 325 ? 18.043 14.733 -11.643 1.00 90.88 325 GLY A CA 1
ATOM 2425 C C . GLY A 1 325 ? 19.203 13.742 -11.672 1.00 90.88 325 GLY A C 1
ATOM 2426 O O . GLY A 1 325 ? 19.994 13.747 -12.614 1.00 90.88 325 GLY A O 1
ATOM 2427 N N . SER A 1 326 ? 19.304 12.860 -10.680 1.00 89.06 326 SER A N 1
ATOM 2428 C CA . SER A 1 326 ? 20.355 11.847 -10.583 1.00 89.06 326 SER A CA 1
ATOM 2429 C C . SER A 1 326 ? 19.821 10.428 -10.761 1.00 89.06 326 SER A C 1
ATOM 2431 O O . SER A 1 326 ? 20.469 9.620 -11.424 1.00 89.06 326 SER A O 1
ATOM 2433 N N . THR A 1 327 ? 18.654 10.131 -10.183 1.00 89.56 327 THR A N 1
ATOM 2434 C CA . THR A 1 327 ? 18.154 8.764 -10.027 1.00 89.56 327 THR A CA 1
ATOM 2435 C C . THR A 1 327 ? 16.630 8.723 -10.138 1.00 89.56 327 THR A C 1
ATOM 2437 O O . THR A 1 327 ? 15.933 9.561 -9.568 1.00 89.56 327 THR A O 1
ATOM 2440 N N . TRP A 1 328 ? 16.105 7.712 -10.829 1.00 90.38 328 TRP A N 1
ATOM 2441 C CA . TRP A 1 328 ? 14.705 7.312 -10.761 1.00 90.38 328 TRP A CA 1
ATOM 2442 C C . TRP A 1 328 ? 14.503 6.491 -9.492 1.00 90.38 328 TRP A C 1
ATOM 2444 O O . TRP A 1 328 ? 15.123 5.440 -9.297 1.00 90.38 328 TRP A O 1
ATOM 2454 N N . GLY A 1 329 ? 13.666 7.006 -8.601 1.00 85.31 329 GLY A N 1
ATOM 2455 C CA . GLY A 1 329 ? 13.418 6.465 -7.276 1.00 85.31 329 GLY A CA 1
ATOM 2456 C C . GLY A 1 329 ? 11.958 6.101 -7.057 1.00 85.31 329 GLY A C 1
ATOM 2457 O O . GLY A 1 329 ? 11.108 6.283 -7.923 1.00 85.31 329 GLY A O 1
ATOM 2458 N N . ILE A 1 330 ? 11.683 5.583 -5.864 1.00 77.88 330 ILE A N 1
ATOM 2459 C CA . ILE A 1 330 ? 10.325 5.361 -5.368 1.00 77.88 330 ILE A CA 1
ATOM 2460 C C . ILE A 1 330 ? 10.004 6.486 -4.382 1.00 77.88 330 ILE A C 1
ATOM 2462 O O . ILE A 1 330 ? 10.862 6.884 -3.584 1.00 77.88 330 ILE A O 1
ATOM 2466 N N . ALA A 1 331 ? 8.781 7.003 -4.433 1.00 63.00 331 ALA A N 1
ATOM 2467 C CA . ALA A 1 331 ? 8.242 7.960 -3.483 1.00 63.00 331 ALA A CA 1
ATOM 2468 C C . ALA A 1 331 ? 8.443 7.448 -2.045 1.00 63.00 331 ALA A C 1
ATOM 2470 O O . ALA A 1 331 ? 8.271 6.263 -1.756 1.00 63.00 331 ALA A O 1
ATOM 2471 N N . GLY A 1 332 ? 8.890 8.346 -1.163 1.00 52.56 332 GLY A N 1
ATOM 2472 C CA . GLY A 1 332 ? 9.513 8.004 0.124 1.00 52.56 332 GLY A CA 1
ATOM 2473 C C . GLY A 1 332 ? 11.016 8.311 0.173 1.00 52.56 332 GLY A C 1
ATOM 2474 O O . GLY A 1 332 ? 11.570 8.449 1.262 1.00 52.56 332 GLY A O 1
ATOM 2475 N N . ARG A 1 333 ? 11.675 8.526 -0.982 1.00 41.78 333 ARG A N 1
ATOM 2476 C CA . ARG A 1 333 ? 12.983 9.208 -1.045 1.00 41.78 333 ARG A CA 1
ATOM 2477 C C . ARG A 1 333 ? 12.824 10.711 -0.766 1.00 41.78 333 ARG A C 1
ATOM 2479 O O . ARG A 1 333 ? 12.804 11.516 -1.690 1.00 41.78 333 ARG A O 1
ATOM 2486 N N . GLY A 1 334 ? 12.664 11.096 0.499 1.00 39.50 334 GLY A N 1
ATOM 2487 C CA . GLY A 1 334 ? 12.635 12.507 0.904 1.00 39.50 334 GLY A CA 1
ATOM 2488 C C . GLY A 1 334 ? 11.804 12.785 2.154 1.00 39.50 334 GLY A C 1
ATOM 2489 O O . GLY A 1 334 ? 10.838 12.092 2.448 1.00 39.50 334 GLY A O 1
ATOM 2490 N N . SER A 1 335 ? 12.185 13.828 2.892 1.00 36.09 335 SER A N 1
ATOM 2491 C CA . SER A 1 335 ? 11.568 14.279 4.151 1.00 36.09 335 SER A CA 1
ATOM 2492 C C . SER A 1 335 ? 10.175 14.906 4.005 1.00 36.09 335 SER A C 1
ATOM 2494 O O . SER A 1 335 ? 9.624 15.414 4.990 1.00 36.09 335 SER A O 1
ATOM 2496 N N . ASP A 1 336 ? 9.612 14.908 2.800 1.00 41.25 336 ASP A N 1
ATOM 2497 C CA . ASP A 1 336 ? 8.331 15.537 2.530 1.00 41.25 336 ASP A CA 1
ATOM 2498 C C . ASP A 1 336 ? 7.211 14.611 2.994 1.00 41.25 336 ASP A C 1
ATOM 2500 O O . ASP A 1 336 ? 6.812 13.654 2.336 1.00 41.25 336 ASP A O 1
ATOM 2504 N N . ARG A 1 337 ? 6.709 14.941 4.187 1.00 38.56 337 ARG A N 1
ATOM 2505 C CA . ARG A 1 337 ? 5.573 14.355 4.918 1.00 38.56 337 ARG A CA 1
ATOM 2506 C C . ARG A 1 337 ? 4.249 14.284 4.126 1.00 38.56 337 ARG A C 1
ATOM 2508 O O . ARG A 1 337 ? 3.217 14.030 4.733 1.00 38.56 337 ARG A O 1
ATOM 2515 N N . ALA A 1 338 ? 4.242 14.572 2.827 1.00 37.00 338 ALA A N 1
ATOM 2516 C CA . ALA A 1 338 ? 3.048 14.987 2.101 1.00 37.00 338 ALA A CA 1
ATOM 2517 C C . ALA A 1 338 ? 2.174 13.843 1.558 1.00 37.00 338 ALA A C 1
ATOM 2519 O O . ALA A 1 338 ? 0.994 14.087 1.359 1.00 37.00 338 ALA A O 1
ATOM 2520 N N . ASP A 1 339 ? 2.679 12.614 1.384 1.00 51.25 339 ASP A N 1
ATOM 2521 C CA . ASP A 1 339 ? 1.892 11.543 0.745 1.00 51.25 339 ASP A CA 1
ATOM 2522 C C . ASP A 1 339 ? 1.953 10.204 1.503 1.00 51.25 339 ASP A C 1
ATOM 2524 O O . ASP A 1 339 ? 2.636 9.260 1.096 1.00 51.25 339 ASP A O 1
ATOM 2528 N N . ALA A 1 340 ? 1.178 10.055 2.586 1.00 47.09 340 ALA A N 1
ATOM 2529 C CA . ALA A 1 340 ? 1.046 8.764 3.280 1.00 47.09 340 ALA A CA 1
ATOM 2530 C C . ALA A 1 340 ? 0.544 7.633 2.355 1.00 47.09 340 ALA A C 1
ATOM 2532 O O . ALA A 1 340 ? 0.901 6.470 2.552 1.00 47.09 340 ALA A O 1
ATOM 2533 N N . GLY A 1 341 ? -0.222 7.963 1.305 1.00 51.28 341 GLY A N 1
ATOM 2534 C CA . GLY A 1 341 ? -0.684 7.009 0.288 1.00 51.28 341 GLY A CA 1
ATOM 2535 C C . GLY A 1 341 ? 0.418 6.465 -0.632 1.00 51.28 341 GLY A C 1
ATOM 2536 O O . GLY A 1 341 ? 0.218 5.433 -1.272 1.00 51.28 341 GLY A O 1
ATOM 2537 N N . ARG A 1 342 ? 1.586 7.121 -0.671 1.00 58.12 342 ARG A N 1
ATOM 2538 C CA . ARG A 1 342 ? 2.764 6.710 -1.456 1.00 58.12 342 ARG A CA 1
ATOM 2539 C C . ARG A 1 342 ? 3.889 6.141 -0.594 1.00 58.12 342 ARG A C 1
ATOM 2541 O O . ARG A 1 342 ? 4.946 5.809 -1.121 1.00 58.12 342 ARG A O 1
ATOM 2548 N N . SER A 1 343 ? 3.674 6.034 0.716 1.00 63.88 343 SER A N 1
ATOM 2549 C CA . SER A 1 343 ? 4.641 5.454 1.647 1.00 63.88 343 SER A CA 1
ATOM 2550 C C . SER A 1 343 ? 4.561 3.927 1.654 1.00 63.88 343 SER A C 1
ATOM 2552 O O . SER A 1 343 ? 3.508 3.337 1.396 1.00 63.88 343 SER A O 1
ATOM 2554 N N . PHE A 1 344 ? 5.685 3.281 1.956 1.00 68.62 344 PHE A N 1
ATOM 2555 C CA . PHE A 1 344 ? 5.702 1.850 2.220 1.00 68.62 344 PHE A CA 1
ATOM 2556 C C . PHE A 1 344 ? 5.061 1.581 3.575 1.00 68.62 344 PHE A C 1
ATOM 2558 O O . PHE A 1 344 ? 5.479 2.122 4.596 1.00 68.62 344 PHE A O 1
ATOM 2565 N N . GLN A 1 345 ? 4.057 0.718 3.579 1.00 70.00 345 GLN A N 1
ATOM 2566 C CA . GLN A 1 345 ? 3.341 0.316 4.777 1.00 70.00 345 GLN A CA 1
ATOM 2567 C C . GLN A 1 345 ? 3.596 -1.171 5.008 1.00 70.00 345 GLN A C 1
ATOM 2569 O O . GLN A 1 345 ? 3.515 -1.977 4.079 1.00 70.00 345 GLN A O 1
ATOM 2574 N N . GLN A 1 346 ? 3.934 -1.538 6.239 1.00 70.31 346 GLN A N 1
ATOM 2575 C CA . GLN A 1 346 ? 4.132 -2.935 6.599 1.00 70.31 346 GLN A CA 1
ATOM 2576 C C . GLN A 1 346 ? 2.783 -3.661 6.507 1.00 70.31 346 GLN A C 1
ATOM 2578 O O . GLN A 1 346 ? 1.745 -3.121 6.901 1.00 70.31 346 GLN A O 1
ATOM 2583 N N . PHE A 1 347 ? 2.781 -4.873 5.963 1.00 67.50 347 PHE A N 1
ATOM 2584 C CA . PHE A 1 347 ? 1.585 -5.710 5.918 1.00 67.50 347 PHE A CA 1
ATOM 2585 C C . PHE A 1 347 ? 1.858 -7.064 6.574 1.00 67.50 347 PHE A C 1
ATOM 2587 O O . PHE A 1 347 ? 3.007 -7.480 6.731 1.00 67.50 347 PHE A O 1
ATOM 2594 N N . GLY A 1 348 ? 0.784 -7.705 7.038 1.00 61.56 348 GLY A N 1
ATOM 2595 C CA . GLY A 1 348 ? 0.837 -9.035 7.640 1.00 61.56 348 GLY A CA 1
ATOM 2596 C C . GLY A 1 348 ? 0.977 -10.129 6.582 1.00 61.56 348 GLY A C 1
ATOM 2597 O O . GLY A 1 348 ? 1.625 -9.954 5.558 1.00 61.56 348 GLY A O 1
ATOM 2598 N N . ARG A 1 349 ? 0.322 -11.270 6.794 1.00 59.31 349 ARG A N 1
ATOM 2599 C CA . ARG A 1 349 ? 0.286 -12.363 5.808 1.00 59.31 349 ARG A CA 1
ATOM 2600 C C . ARG A 1 349 ? -0.696 -12.072 4.668 1.00 59.31 349 ARG A C 1
ATOM 2602 O O . ARG A 1 349 ? -0.731 -12.773 3.664 1.00 59.31 349 ARG A O 1
ATOM 2609 N N . ARG A 1 350 ? -1.551 -11.062 4.827 1.00 57.22 350 ARG A N 1
ATOM 2610 C CA . ARG A 1 350 ? -2.489 -10.598 3.806 1.00 57.22 350 ARG A CA 1
ATOM 2611 C C . ARG A 1 350 ? -2.439 -9.084 3.722 1.00 57.22 350 ARG A C 1
ATOM 2613 O O . ARG A 1 350 ? -2.322 -8.390 4.729 1.00 57.22 350 ARG A O 1
ATOM 2620 N N . VAL A 1 351 ? -2.518 -8.597 2.494 1.00 54.28 351 VAL A N 1
ATOM 2621 C CA . VAL A 1 351 ? -2.851 -7.208 2.206 1.00 54.28 351 VAL A CA 1
ATOM 2622 C C . VAL A 1 351 ? -4.380 -7.165 2.137 1.00 54.28 351 VAL A C 1
ATOM 2624 O O . VAL A 1 351 ? -5.040 -8.188 1.976 1.00 54.28 351 VAL A O 1
ATOM 2627 N N . GLY A 1 352 ? -4.988 -6.012 2.348 1.00 46.69 352 GLY A N 1
ATOM 2628 C CA . GLY A 1 352 ? -6.430 -5.885 2.243 1.00 46.69 352 GLY A CA 1
ATOM 2629 C C . GLY A 1 352 ? -6.814 -4.688 1.393 1.00 46.69 352 GLY A C 1
ATOM 2630 O O . GLY A 1 352 ? -7.472 -3.752 1.832 1.00 46.69 352 GLY A O 1
ATOM 2631 N N . VAL A 1 353 ? -6.426 -4.692 0.126 1.00 48.03 353 VAL A N 1
ATOM 2632 C CA . VAL A 1 353 ? -7.072 -3.771 -0.808 1.00 48.03 353 VAL A CA 1
ATOM 2633 C C . VAL A 1 353 ? -8.333 -4.472 -1.285 1.00 48.03 353 VAL A C 1
ATOM 2635 O O . VAL A 1 353 ? -8.213 -5.428 -2.035 1.00 48.03 353 VAL A O 1
ATOM 2638 N N . LEU A 1 354 ? -9.488 -4.035 -0.752 1.00 48.84 354 LEU A N 1
ATOM 2639 C CA . LEU A 1 354 ? -10.869 -4.362 -1.156 1.00 48.84 354 LEU A CA 1
ATOM 2640 C C . LEU A 1 354 ? -10.964 -5.598 -2.064 1.00 48.84 354 LEU A C 1
ATOM 2642 O O . LEU A 1 354 ? -10.712 -5.478 -3.258 1.00 48.84 354 LEU A O 1
ATOM 2646 N N . ALA A 1 355 ? -11.328 -6.745 -1.481 1.00 51.81 355 ALA A N 1
ATOM 2647 C CA . ALA A 1 355 ? -11.465 -8.014 -2.192 1.00 51.81 355 ALA A CA 1
ATOM 2648 C C . ALA A 1 355 ? -12.205 -7.825 -3.526 1.00 51.81 355 ALA A C 1
ATOM 2650 O O . ALA A 1 355 ? -13.378 -7.444 -3.525 1.00 51.81 355 ALA A O 1
ATOM 2651 N N . SER A 1 356 ? -11.511 -8.069 -4.635 1.00 57.25 356 SER A N 1
ATOM 2652 C CA . SER A 1 356 ? -12.143 -8.243 -5.936 1.00 57.25 356 SER A CA 1
ATOM 2653 C C . SER A 1 356 ? -12.714 -9.651 -6.033 1.00 57.25 356 SER A C 1
ATOM 2655 O O . SER A 1 356 ? -12.124 -10.621 -5.550 1.00 57.25 356 SER A O 1
ATOM 2657 N N . ASP A 1 357 ? -13.865 -9.765 -6.688 1.00 59.03 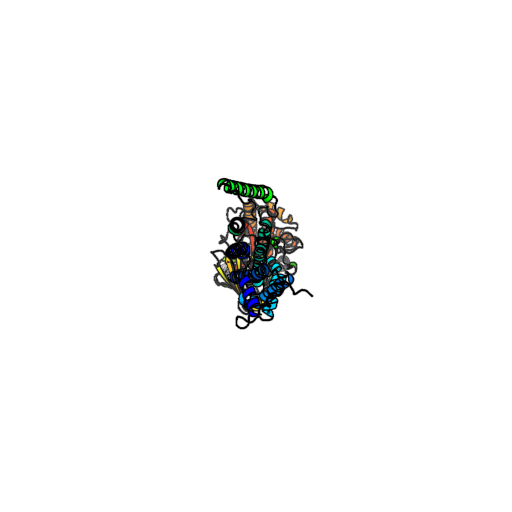357 ASP A N 1
ATOM 2658 C CA . ASP A 1 357 ? -14.458 -11.060 -7.016 1.00 59.03 357 ASP A CA 1
ATOM 2659 C C . ASP A 1 357 ? -13.663 -11.784 -8.126 1.00 59.03 357 ASP A C 1
ATOM 2661 O O . ASP A 1 357 ? -13.821 -12.991 -8.302 1.00 59.03 357 ASP A O 1
ATOM 2665 N N . ASP A 1 358 ? -12.775 -11.071 -8.833 1.00 77.50 358 ASP A N 1
ATOM 2666 C CA . ASP A 1 358 ? -11.930 -11.588 -9.914 1.00 77.50 358 ASP A CA 1
ATOM 2667 C C . ASP A 1 358 ? -10.442 -11.503 -9.532 1.00 77.50 358 ASP A C 1
ATOM 2669 O O . ASP A 1 358 ? -9.720 -10.571 -9.891 1.00 77.50 358 ASP A O 1
ATOM 2673 N N . THR A 1 359 ? -9.991 -12.460 -8.714 1.00 83.19 359 THR A N 1
ATOM 2674 C CA . THR A 1 359 ? -8.586 -12.565 -8.290 1.00 83.19 359 THR A CA 1
ATOM 2675 C C . THR A 1 359 ? -7.934 -13.826 -8.824 1.00 83.19 359 THR A C 1
ATOM 2677 O O . THR A 1 359 ? -8.504 -14.915 -8.795 1.00 83.19 359 THR A O 1
ATOM 2680 N N . THR A 1 360 ? -6.686 -13.679 -9.258 1.00 88.94 360 THR A N 1
ATOM 2681 C CA . THR A 1 360 ? -5.810 -14.775 -9.667 1.00 88.94 360 THR A CA 1
ATOM 2682 C C . THR A 1 360 ? -4.774 -15.039 -8.576 1.00 88.94 360 THR A C 1
ATOM 2684 O O . THR A 1 360 ? -4.289 -14.112 -7.921 1.00 88.94 360 THR A O 1
ATOM 2687 N N . GLN A 1 361 ? -4.450 -16.314 -8.359 1.00 91.38 361 GLN A N 1
ATOM 2688 C CA . GLN A 1 361 ? -3.345 -16.726 -7.496 1.00 91.38 361 GLN A CA 1
ATOM 2689 C C . GLN A 1 361 ? -2.112 -16.993 -8.348 1.00 91.38 361 GLN A C 1
ATOM 2691 O O . GLN A 1 361 ? -2.160 -17.788 -9.284 1.00 91.38 361 GLN A O 1
ATOM 2696 N N . VAL A 1 362 ? -1.022 -16.321 -8.001 1.00 93.69 362 VAL A N 1
ATOM 2697 C CA . VAL A 1 362 ? 0.261 -16.394 -8.689 1.00 93.69 362 VAL A CA 1
ATOM 2698 C C . VAL A 1 362 ? 1.280 -16.959 -7.725 1.00 93.69 362 VAL A C 1
ATOM 2700 O O . VAL A 1 362 ? 1.577 -16.332 -6.710 1.00 93.69 362 VAL A O 1
ATOM 2703 N N . LYS A 1 363 ? 1.831 -18.127 -8.032 1.00 95.81 363 LYS A N 1
ATOM 2704 C CA . LYS A 1 363 ? 2.884 -18.728 -7.218 1.00 95.81 363 LYS A CA 1
ATOM 2705 C C . LYS A 1 363 ? 4.236 -18.359 -7.798 1.00 95.81 363 LYS A C 1
ATOM 2707 O O . LYS A 1 363 ? 4.445 -18.492 -8.998 1.00 95.81 363 LYS A O 1
ATOM 2712 N N . VAL A 1 364 ? 5.151 -17.909 -6.948 1.00 96.56 364 VAL A N 1
ATOM 2713 C CA . VAL A 1 364 ? 6.525 -17.597 -7.332 1.00 96.56 364 VAL A CA 1
ATOM 2714 C C . VAL A 1 364 ? 7.479 -18.376 -6.441 1.00 96.56 364 VAL A C 1
ATOM 2716 O O . VAL A 1 364 ? 7.343 -18.382 -5.218 1.00 96.56 364 VAL A O 1
ATOM 2719 N N . THR A 1 365 ? 8.459 -19.035 -7.052 1.00 97.00 365 THR A N 1
ATOM 2720 C CA . THR A 1 365 ? 9.536 -19.727 -6.337 1.00 97.00 365 THR A CA 1
ATOM 2721 C C . THR A 1 365 ? 10.893 -19.303 -6.871 1.00 97.00 365 THR A C 1
ATOM 2723 O O . THR A 1 365 ? 11.045 -18.971 -8.050 1.00 97.00 365 THR A O 1
ATOM 2726 N N . VAL A 1 366 ? 11.887 -19.283 -5.986 1.00 97.00 366 VAL A N 1
ATOM 2727 C CA . VAL A 1 366 ? 13.254 -18.896 -6.326 1.00 97.00 366 VAL A CA 1
ATOM 2728 C C . VAL A 1 366 ? 14.127 -20.149 -6.387 1.00 97.00 366 VAL A C 1
ATOM 2730 O O . VAL A 1 366 ? 14.403 -20.742 -5.342 1.00 97.00 366 VAL A O 1
ATOM 2733 N N . PRO A 1 367 ? 14.583 -20.579 -7.576 1.00 95.81 367 PRO A N 1
ATOM 2734 C CA . PRO A 1 367 ? 15.428 -21.762 -7.703 1.00 95.81 367 PRO A CA 1
ATOM 2735 C C . PRO A 1 367 ? 16.827 -21.537 -7.118 1.00 95.81 367 PRO A C 1
ATOM 2737 O O . PRO A 1 367 ? 17.240 -20.408 -6.833 1.00 95.81 367 PRO A O 1
ATOM 2740 N N . GLU A 1 368 ? 17.590 -22.621 -6.959 1.00 93.69 368 GLU A N 1
ATOM 2741 C CA . GLU A 1 368 ? 18.983 -22.547 -6.513 1.00 93.69 368 GLU A CA 1
ATOM 2742 C C . GLU A 1 368 ? 19.829 -21.648 -7.431 1.00 93.69 368 GLU A C 1
ATOM 2744 O O . GLU A 1 368 ? 19.857 -21.799 -8.652 1.00 93.69 368 GLU A O 1
ATOM 2749 N N . GLY A 1 369 ? 20.533 -20.684 -6.831 1.00 88.88 369 GLY A N 1
ATOM 2750 C CA . GLY A 1 369 ? 21.297 -19.676 -7.570 1.00 88.88 369 GLY A CA 1
ATOM 2751 C C . GLY A 1 369 ? 20.445 -18.664 -8.348 1.00 88.88 369 GLY A C 1
ATOM 2752 O O . GLY A 1 369 ? 21.000 -17.961 -9.189 1.00 88.88 369 GLY A O 1
ATOM 2753 N N . GLY A 1 370 ? 19.133 -18.607 -8.095 1.00 92.81 370 GLY A N 1
ATOM 2754 C CA . GLY A 1 370 ? 18.206 -17.648 -8.690 1.00 92.81 370 GLY A CA 1
ATOM 2755 C C . GLY A 1 370 ? 18.274 -16.247 -8.072 1.00 92.81 370 GLY A C 1
ATOM 2756 O O . GLY A 1 370 ? 19.304 -15.810 -7.552 1.00 92.81 370 GLY A O 1
ATOM 2757 N N . TYR A 1 371 ? 17.158 -15.523 -8.148 1.00 93.69 371 TYR A N 1
ATOM 2758 C CA . TYR A 1 371 ? 17.053 -14.130 -7.720 1.00 93.69 371 TYR A CA 1
ATOM 2759 C C . TYR A 1 371 ? 17.447 -13.926 -6.248 1.00 93.69 371 TYR A C 1
ATOM 2761 O O . TYR A 1 371 ? 17.063 -14.685 -5.362 1.00 93.69 371 TYR A O 1
ATOM 2769 N N . THR A 1 372 ? 18.200 -12.861 -5.975 1.00 91.94 372 THR A N 1
ATOM 2770 C CA . THR A 1 372 ? 18.459 -12.389 -4.611 1.00 91.94 372 THR A CA 1
ATOM 2771 C C . THR A 1 372 ? 18.258 -10.885 -4.560 1.00 91.94 372 THR A C 1
ATOM 2773 O O . THR A 1 372 ? 18.975 -10.124 -5.217 1.00 91.94 372 THR A O 1
ATOM 2776 N N . GLY A 1 373 ? 17.295 -10.437 -3.763 1.00 89.69 373 GLY A N 1
ATOM 2777 C CA . GLY A 1 373 ? 16.982 -9.020 -3.670 1.00 89.69 373 GLY A CA 1
ATOM 2778 C C . GLY A 1 373 ? 15.812 -8.726 -2.750 1.00 89.69 373 GLY A C 1
ATOM 2779 O O . GLY A 1 373 ? 15.025 -9.602 -2.402 1.00 89.69 373 GLY A O 1
ATOM 2780 N N . SER A 1 374 ? 15.710 -7.465 -2.344 1.00 88.81 374 SER A N 1
ATOM 2781 C CA . SER A 1 374 ? 14.624 -7.007 -1.479 1.00 88.81 374 SER A CA 1
ATOM 2782 C C . SER A 1 374 ? 13.311 -6.787 -2.231 1.00 88.81 374 SER A C 1
ATOM 2784 O O . SER A 1 374 ? 12.272 -6.662 -1.599 1.00 88.81 374 SER A O 1
ATOM 2786 N N . TRP A 1 375 ? 13.333 -6.735 -3.562 1.00 90.56 375 TRP A N 1
ATOM 2787 C CA . TRP A 1 375 ? 12.150 -6.472 -4.379 1.00 90.56 375 TRP A CA 1
ATOM 2788 C C . TRP A 1 375 ? 11.441 -7.778 -4.714 1.00 90.56 375 TRP A C 1
ATOM 2790 O O . TRP A 1 375 ? 12.057 -8.708 -5.225 1.00 90.56 375 TRP A O 1
ATOM 2800 N N . VAL A 1 376 ? 10.150 -7.852 -4.411 1.00 91.88 376 VAL A N 1
ATOM 2801 C CA . VAL A 1 376 ? 9.339 -9.051 -4.638 1.00 91.88 376 VAL A CA 1
ATOM 2802 C C . VAL A 1 376 ? 8.620 -8.912 -5.976 1.00 91.88 376 VAL A C 1
ATOM 2804 O O . VAL A 1 376 ? 7.963 -7.900 -6.222 1.00 91.88 376 VAL A O 1
ATOM 2807 N N . LEU A 1 377 ? 8.725 -9.927 -6.840 1.00 94.56 377 LEU A N 1
ATOM 2808 C CA . LEU A 1 377 ? 8.021 -9.938 -8.122 1.00 94.56 377 LEU A CA 1
ATOM 2809 C C . LEU A 1 377 ? 6.517 -10.090 -7.879 1.00 94.56 377 LEU A C 1
ATOM 2811 O O . LEU A 1 377 ? 6.072 -11.053 -7.255 1.00 94.56 377 LEU A O 1
ATOM 2815 N N . THR A 1 378 ? 5.740 -9.149 -8.395 1.00 92.31 378 THR A N 1
ATOM 2816 C CA . THR A 1 378 ? 4.278 -9.112 -8.300 1.00 92.31 378 THR A CA 1
ATOM 2817 C C . THR A 1 378 ? 3.676 -8.793 -9.665 1.00 92.31 378 THR A C 1
ATOM 2819 O O . THR A 1 378 ? 4.387 -8.513 -10.623 1.00 92.31 378 THR A O 1
ATOM 2822 N N . THR A 1 379 ? 2.355 -8.814 -9.794 1.00 90.56 379 THR A N 1
ATOM 2823 C CA . THR A 1 379 ? 1.669 -8.326 -10.997 1.00 90.56 379 THR A CA 1
ATOM 2824 C C . THR A 1 379 ? 0.355 -7.673 -10.602 1.00 90.56 379 THR A C 1
ATOM 2826 O O . THR A 1 379 ? -0.145 -7.934 -9.509 1.00 90.56 379 THR A O 1
ATOM 2829 N N . GLY A 1 380 ? -0.186 -6.815 -11.465 1.00 87.19 380 GLY A N 1
ATOM 2830 C CA . GLY A 1 380 ? -1.540 -6.288 -11.302 1.00 87.19 380 GLY A CA 1
ATOM 2831 C C . GLY A 1 380 ? -1.755 -5.469 -10.028 1.00 87.19 380 GLY A C 1
ATOM 2832 O O . GLY A 1 380 ? -0.868 -4.721 -9.608 1.00 87.19 380 GLY A O 1
ATOM 2833 N N . ARG A 1 381 ? -2.939 -5.577 -9.432 1.00 84.44 381 ARG A N 1
ATOM 2834 C CA . ARG A 1 381 ? -3.269 -4.949 -8.148 1.00 84.44 381 ARG A CA 1
ATOM 2835 C C . ARG A 1 381 ? -3.152 -5.989 -7.038 1.00 84.44 381 ARG A C 1
ATOM 2837 O O . ARG A 1 381 ? -3.983 -6.889 -6.935 1.00 84.44 381 ARG A O 1
ATOM 2844 N N . VAL A 1 382 ? -2.115 -5.856 -6.211 1.00 82.44 382 VAL A N 1
ATOM 2845 C CA . VAL A 1 382 ? -1.782 -6.842 -5.174 1.00 82.44 382 VAL A CA 1
ATOM 2846 C C . VAL A 1 382 ? -2.815 -6.783 -4.054 1.00 82.44 382 VAL A C 1
ATOM 2848 O O . VAL A 1 382 ? -2.951 -5.774 -3.364 1.00 82.44 382 VAL A O 1
ATOM 2851 N N . GLU A 1 383 ? -3.517 -7.893 -3.851 1.00 78.75 383 GLU A N 1
ATOM 2852 C CA . GLU A 1 383 ? -4.472 -8.063 -2.760 1.00 78.75 383 GLU A CA 1
ATOM 2853 C C . GLU A 1 383 ? -3.896 -8.848 -1.594 1.00 78.75 383 GLU A C 1
ATOM 2855 O O . GLU A 1 383 ? -4.424 -8.758 -0.501 1.00 78.75 383 GLU A O 1
ATOM 2860 N N . GLY A 1 384 ? -2.821 -9.611 -1.767 1.00 77.88 384 GLY A N 1
ATOM 2861 C CA . GLY A 1 384 ? -2.184 -10.303 -0.652 1.00 77.88 384 GLY A CA 1
ATOM 2862 C C . GLY A 1 384 ? -0.962 -11.086 -1.079 1.00 77.88 384 GLY A C 1
ATOM 2863 O O . GLY A 1 384 ? -0.858 -11.470 -2.242 1.00 77.88 384 GLY A O 1
ATOM 2864 N N . ILE A 1 385 ? -0.045 -11.307 -0.137 1.00 84.06 385 ILE A N 1
ATOM 2865 C CA . ILE A 1 385 ? 1.136 -12.140 -0.352 1.00 84.06 385 ILE A CA 1
ATOM 2866 C C . ILE A 1 385 ? 1.311 -13.060 0.842 1.00 84.06 385 ILE A C 1
ATOM 2868 O O . ILE A 1 385 ? 1.484 -12.588 1.962 1.00 84.06 385 ILE A O 1
ATOM 2872 N N . GLU A 1 386 ? 1.307 -14.357 0.578 1.00 85.25 386 GLU A N 1
ATOM 2873 C CA . GLU A 1 386 ? 1.571 -15.393 1.564 1.00 85.25 386 GLU A CA 1
ATOM 2874 C C . GLU A 1 386 ? 2.942 -16.009 1.276 1.00 85.25 386 GLU A C 1
ATOM 2876 O O . GLU A 1 386 ? 3.172 -16.566 0.206 1.00 85.25 386 GLU A O 1
ATOM 2881 N N . PHE A 1 387 ? 3.877 -15.867 2.213 1.00 88.06 387 PHE A N 1
ATOM 2882 C CA . PHE A 1 387 ? 5.165 -16.557 2.145 1.00 88.06 387 PHE A CA 1
ATOM 2883 C C . PHE A 1 387 ? 4.972 -18.032 2.506 1.00 88.06 387 PHE A C 1
ATOM 2885 O O . PHE A 1 387 ? 4.191 -18.344 3.403 1.00 88.06 387 PHE A O 1
ATOM 2892 N N . LEU A 1 388 ? 5.674 -18.922 1.809 1.00 88.50 388 LEU A N 1
ATOM 2893 C CA . LEU A 1 388 ? 5.551 -20.370 1.970 1.00 88.50 388 LEU A CA 1
ATOM 2894 C C . LEU A 1 388 ? 6.654 -20.915 2.886 1.00 88.50 388 LEU A C 1
ATOM 2896 O O . LEU A 1 388 ? 7.763 -20.386 2.906 1.00 88.50 388 LEU A O 1
ATOM 2900 N N . ASP A 1 389 ? 6.354 -21.994 3.610 1.00 87.75 389 ASP A N 1
ATOM 2901 C CA . ASP A 1 389 ? 7.326 -22.797 4.366 1.00 87.75 389 ASP A CA 1
ATOM 2902 C C . ASP A 1 389 ? 8.287 -21.944 5.234 1.00 87.75 389 ASP A C 1
ATOM 2904 O O . ASP A 1 389 ? 7.863 -21.016 5.930 1.00 87.75 389 ASP A O 1
ATOM 2908 N N . ASP A 1 390 ? 9.593 -22.226 5.184 1.00 87.06 390 ASP A N 1
ATOM 2909 C CA . ASP A 1 390 ? 10.642 -21.525 5.938 1.00 87.06 390 ASP A CA 1
ATOM 2910 C C . ASP A 1 390 ? 10.735 -20.022 5.602 1.00 87.06 390 ASP A C 1
ATOM 2912 O O . ASP A 1 390 ? 11.225 -19.217 6.405 1.00 87.06 390 ASP A O 1
ATOM 2916 N N . THR A 1 391 ? 10.273 -19.610 4.413 1.00 86.12 391 THR A N 1
ATOM 2917 C CA . THR A 1 391 ? 10.216 -18.195 4.026 1.00 86.12 391 THR A CA 1
ATOM 2918 C C . THR A 1 391 ? 9.245 -17.438 4.924 1.00 86.12 391 THR A C 1
ATOM 2920 O O . THR A 1 391 ? 9.525 -16.292 5.283 1.00 86.12 391 THR A O 1
ATOM 2923 N N . GLN A 1 392 ? 8.148 -18.079 5.341 1.00 84.12 392 GLN A N 1
ATOM 2924 C CA . GLN A 1 392 ? 7.164 -17.480 6.236 1.00 84.12 392 GLN A CA 1
ATOM 2925 C C . GLN A 1 392 ? 7.785 -17.121 7.585 1.00 84.12 392 GLN A C 1
ATOM 2927 O O . GLN A 1 392 ? 7.728 -15.961 7.979 1.00 84.12 392 GLN A O 1
ATOM 2932 N N . GLU A 1 393 ? 8.422 -18.077 8.266 1.00 81.75 393 GLU A N 1
ATOM 2933 C CA . GLU A 1 393 ? 9.005 -17.849 9.597 1.00 81.75 393 GLU A CA 1
ATOM 2934 C C . GLU A 1 393 ? 10.075 -16.753 9.581 1.00 81.75 393 GLU A C 1
ATOM 2936 O O . GLU A 1 393 ? 10.217 -15.980 10.530 1.00 81.75 393 GLU A O 1
ATOM 2941 N N . ARG A 1 394 ? 10.834 -16.666 8.483 1.00 85.69 394 ARG A N 1
ATOM 2942 C CA . ARG A 1 394 ? 11.907 -15.685 8.345 1.00 85.69 394 ARG A CA 1
ATOM 2943 C C . ARG A 1 394 ? 11.401 -14.287 8.013 1.00 85.69 394 ARG A C 1
ATOM 2945 O O . ARG A 1 394 ? 11.999 -13.336 8.507 1.00 85.69 394 ARG A O 1
ATOM 2952 N N . LEU A 1 395 ? 10.384 -14.160 7.156 1.00 82.69 395 LEU A N 1
ATOM 2953 C CA . LEU A 1 395 ? 9.939 -12.881 6.583 1.00 82.69 395 LEU A CA 1
ATOM 2954 C C . LEU A 1 395 ? 8.625 -12.353 7.174 1.00 82.69 395 LEU A C 1
ATOM 2956 O O . LEU A 1 395 ? 8.165 -11.279 6.774 1.00 82.69 395 LEU A O 1
ATOM 2960 N N . GLU A 1 396 ? 8.021 -13.062 8.130 1.00 75.62 396 GLU A N 1
ATOM 2961 C CA . GLU A 1 396 ? 6.800 -12.621 8.805 1.00 75.62 396 GLU A CA 1
ATOM 2962 C C . GLU A 1 396 ? 6.971 -11.218 9.405 1.00 75.62 396 GLU A C 1
ATOM 2964 O O . GLU A 1 396 ? 7.920 -10.926 10.137 1.00 75.62 396 GLU A O 1
ATOM 2969 N N . GLY A 1 397 ? 6.055 -10.315 9.046 1.00 71.44 397 GLY A N 1
ATOM 2970 C CA . GLY A 1 397 ? 6.104 -8.921 9.476 1.00 71.44 397 GLY A CA 1
ATOM 2971 C C . GLY A 1 397 ? 7.321 -8.148 8.954 1.00 71.44 397 GLY A C 1
ATOM 2972 O O . GLY A 1 397 ? 7.636 -7.099 9.496 1.00 71.44 397 GLY A O 1
ATOM 2973 N N . GLN A 1 398 ? 8.031 -8.612 7.930 1.00 79.50 398 GLN A N 1
ATOM 2974 C CA . GLN A 1 398 ? 9.156 -7.870 7.340 1.00 79.50 398 GLN A CA 1
ATOM 2975 C C . GLN A 1 398 ? 8.832 -7.326 5.948 1.00 79.50 398 GLN A C 1
ATOM 2977 O O . GLN A 1 398 ? 9.659 -6.628 5.363 1.00 79.50 398 GLN A O 1
ATOM 2982 N N . ALA A 1 399 ? 7.644 -7.629 5.424 1.00 80.44 399 ALA A N 1
ATOM 2983 C CA . ALA A 1 399 ? 7.191 -7.186 4.119 1.00 80.44 399 ALA A CA 1
ATOM 2984 C C . ALA A 1 399 ? 6.476 -5.832 4.182 1.00 80.44 399 ALA A C 1
ATOM 2986 O O . ALA A 1 399 ? 5.666 -5.555 5.069 1.00 80.44 399 ALA A O 1
ATOM 2987 N N . TRP A 1 400 ? 6.778 -5.002 3.194 1.00 79.88 400 TRP A N 1
ATOM 2988 C CA . TRP A 1 400 ? 6.275 -3.651 3.036 1.00 79.88 400 TRP A CA 1
ATOM 2989 C C . TRP A 1 400 ? 5.653 -3.504 1.655 1.00 79.88 400 TRP A C 1
ATOM 2991 O O . TRP A 1 400 ? 6.219 -3.959 0.664 1.00 79.88 400 TRP A O 1
ATOM 3001 N N . LEU A 1 401 ? 4.502 -2.848 1.576 1.00 79.69 401 LEU A N 1
ATOM 3002 C CA . LEU A 1 401 ? 3.786 -2.586 0.335 1.00 79.69 401 LEU A CA 1
ATOM 3003 C C . LEU A 1 401 ? 3.618 -1.083 0.151 1.00 79.69 401 LEU A C 1
ATOM 3005 O O . LEU A 1 401 ? 3.162 -0.381 1.052 1.00 79.69 401 LEU A O 1
ATOM 3009 N N . ASN A 1 402 ? 3.921 -0.605 -1.049 1.00 79.88 402 ASN A N 1
ATOM 3010 C CA . ASN A 1 402 ? 3.487 0.706 -1.501 1.00 79.88 402 ASN A CA 1
ATOM 3011 C C . ASN A 1 402 ? 2.190 0.553 -2.308 1.00 79.88 402 ASN A C 1
ATOM 3013 O O . ASN A 1 402 ? 2.189 0.011 -3.415 1.00 79.88 402 ASN A O 1
ATOM 3017 N N . LEU A 1 403 ? 1.080 1.031 -1.742 1.00 76.06 403 LEU A N 1
ATOM 3018 C CA . LEU A 1 403 ? -0.262 0.893 -2.320 1.00 76.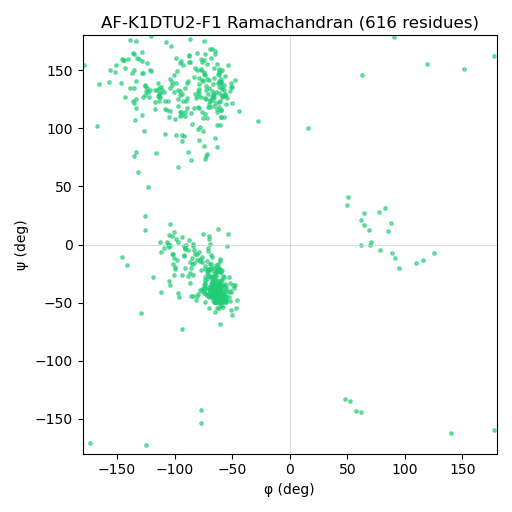06 403 LEU A CA 1
ATOM 3019 C C . LEU A 1 403 ? -0.436 1.675 -3.629 1.00 76.06 403 LEU A C 1
ATOM 3021 O O . LEU A 1 403 ? -1.175 1.239 -4.508 1.00 76.06 403 LEU A O 1
ATOM 3025 N N . SER A 1 404 ? 0.258 2.806 -3.782 1.00 77.06 404 SER A N 1
ATOM 3026 C CA . SER A 1 404 ? 0.175 3.629 -4.996 1.00 77.06 404 SER A CA 1
ATOM 3027 C C . SER A 1 404 ? 0.877 2.987 -6.197 1.00 77.06 404 SER A C 1
ATOM 3029 O O . SER A 1 404 ? 0.476 3.173 -7.351 1.00 77.06 404 SER A O 1
ATOM 3031 N N . THR A 1 405 ? 1.916 2.196 -5.933 1.00 81.25 405 THR A N 1
ATOM 3032 C CA . THR A 1 405 ? 2.774 1.608 -6.962 1.00 81.25 405 THR A CA 1
ATOM 3033 C C . THR A 1 405 ? 2.649 0.091 -7.089 1.00 81.25 405 THR A C 1
ATOM 3035 O O . THR A 1 405 ? 3.230 -0.484 -8.010 1.00 81.25 405 THR A O 1
ATOM 3038 N N . ASN A 1 406 ? 1.895 -0.558 -6.191 1.00 82.31 406 ASN A N 1
ATOM 3039 C CA . ASN A 1 406 ? 1.811 -2.016 -6.045 1.00 82.31 406 ASN A CA 1
ATOM 3040 C C . ASN A 1 406 ? 3.199 -2.681 -5.971 1.00 82.31 406 ASN A C 1
ATOM 3042 O O . ASN A 1 406 ? 3.400 -3.773 -6.493 1.00 82.31 406 ASN A O 1
ATOM 3046 N N . THR A 1 407 ? 4.175 -1.993 -5.368 1.00 85.38 407 THR A N 1
ATOM 3047 C CA . THR A 1 407 ? 5.545 -2.497 -5.200 1.00 85.38 407 THR A CA 1
ATOM 3048 C C . THR A 1 407 ? 5.712 -3.091 -3.815 1.00 85.38 407 THR A C 1
ATOM 3050 O O . THR A 1 407 ? 5.349 -2.459 -2.820 1.00 85.38 407 THR A O 1
ATOM 3053 N N . VAL A 1 408 ? 6.298 -4.284 -3.757 1.00 86.69 408 VAL A N 1
ATOM 3054 C CA . VAL A 1 408 ? 6.513 -5.014 -2.511 1.00 86.69 408 VAL A CA 1
ATOM 3055 C C . VAL A 1 408 ? 8.000 -5.122 -2.229 1.00 86.69 408 VAL A C 1
ATOM 3057 O O . VAL A 1 408 ? 8.795 -5.527 -3.077 1.00 86.69 408 VAL A O 1
ATOM 3060 N N . LEU A 1 409 ? 8.351 -4.755 -1.004 1.00 84.56 409 LEU A N 1
ATOM 3061 C CA . LEU A 1 409 ? 9.705 -4.701 -0.504 1.00 84.56 409 LEU A CA 1
ATOM 3062 C C . LEU A 1 409 ? 9.837 -5.578 0.740 1.00 84.56 409 LEU A C 1
ATOM 3064 O O . LEU A 1 409 ? 9.075 -5.445 1.693 1.00 84.56 409 LEU A O 1
ATOM 3068 N N . VAL A 1 410 ? 10.857 -6.424 0.761 1.00 86.94 410 VAL A N 1
ATOM 3069 C CA . VAL A 1 410 ? 11.252 -7.223 1.917 1.00 86.94 410 VAL A CA 1
ATOM 3070 C C . VAL A 1 410 ? 12.735 -6.968 2.193 1.00 86.94 410 VAL A C 1
ATOM 3072 O O . VAL A 1 410 ? 13.589 -7.554 1.527 1.00 86.94 410 VAL A O 1
ATOM 3075 N N . PRO A 1 411 ? 13.092 -6.077 3.139 1.00 82.44 411 PRO A N 1
ATOM 3076 C CA . PRO A 1 411 ? 14.482 -5.681 3.360 1.00 82.44 411 PRO A CA 1
ATOM 3077 C C . PRO A 1 411 ? 15.429 -6.859 3.638 1.00 82.44 411 PRO A C 1
ATOM 3079 O O . PRO A 1 411 ? 16.514 -6.864 3.059 1.00 82.44 411 PRO A O 1
ATOM 3082 N N . PRO A 1 412 ? 15.026 -7.907 4.392 1.00 84.44 412 PRO A N 1
ATOM 3083 C CA . PRO A 1 412 ? 15.863 -9.099 4.609 1.00 84.44 412 PRO A CA 1
ATOM 3084 C C . PRO A 1 412 ? 16.046 -10.000 3.380 1.00 84.44 412 PRO A C 1
ATOM 3086 O O . PRO A 1 412 ? 16.667 -11.055 3.493 1.00 84.44 412 PRO A O 1
ATOM 3089 N N . ALA A 1 413 ? 15.556 -9.535 2.227 1.00 88.62 413 ALA A N 1
ATOM 3090 C CA . ALA A 1 413 ? 15.660 -10.094 0.891 1.00 88.62 413 ALA A CA 1
ATOM 3091 C C . ALA A 1 413 ? 15.008 -11.470 0.708 1.00 88.62 413 ALA A C 1
ATOM 3093 O O . ALA A 1 413 ? 15.009 -12.339 1.585 1.00 88.62 413 ALA A O 1
ATOM 3094 N N . ILE A 1 414 ? 14.465 -11.662 -0.489 1.00 91.50 414 ILE A N 1
ATOM 3095 C CA . ILE A 1 414 ? 14.179 -12.984 -1.029 1.00 91.50 414 ILE A CA 1
ATOM 3096 C C . ILE A 1 414 ? 15.507 -13.587 -1.496 1.00 91.50 414 ILE A C 1
ATOM 3098 O O . ILE A 1 414 ? 16.374 -12.875 -2.014 1.00 91.50 414 ILE A O 1
ATOM 3102 N N . ARG A 1 415 ? 15.674 -14.889 -1.284 1.00 94.25 415 ARG A N 1
ATOM 3103 C CA . ARG A 1 415 ? 16.870 -15.669 -1.600 1.00 94.25 415 ARG A CA 1
ATOM 3104 C C . ARG A 1 415 ? 16.492 -17.006 -2.257 1.00 94.25 415 ARG A C 1
ATOM 3106 O O . ARG A 1 415 ? 15.341 -17.429 -2.159 1.00 94.25 415 ARG A O 1
ATOM 3113 N N . PRO A 1 416 ? 17.457 -17.703 -2.881 1.00 95.00 416 PRO A N 1
ATOM 3114 C CA . PRO A 1 416 ? 17.249 -19.050 -3.398 1.00 95.00 416 PRO A CA 1
ATOM 3115 C C . PRO A 1 416 ? 16.626 -19.994 -2.364 1.00 95.00 416 PRO A C 1
ATOM 3117 O O . PRO A 1 416 ? 17.043 -20.006 -1.204 1.00 95.00 416 PRO A O 1
ATOM 3120 N N . GLY A 1 417 ? 15.640 -20.774 -2.802 1.00 93.69 417 GLY A N 1
ATOM 3121 C CA . GLY A 1 417 ? 14.836 -21.670 -1.972 1.00 93.69 417 GLY A CA 1
ATOM 3122 C C . GLY A 1 417 ? 13.555 -21.045 -1.415 1.00 93.69 417 GLY A C 1
ATOM 3123 O O . GLY A 1 417 ? 12.709 -21.782 -0.921 1.00 93.69 417 GLY A O 1
ATOM 3124 N N . ASP A 1 418 ? 13.378 -19.722 -1.503 1.00 94.88 418 ASP A N 1
ATOM 3125 C CA . ASP A 1 418 ? 12.149 -19.087 -1.031 1.00 94.88 418 ASP A CA 1
ATOM 3126 C C . ASP A 1 418 ? 10.970 -19.275 -1.994 1.00 94.88 418 ASP A C 1
ATOM 3128 O O . ASP A 1 418 ? 11.131 -19.307 -3.218 1.00 94.88 418 ASP A O 1
ATOM 3132 N N . GLY A 1 419 ? 9.761 -19.304 -1.432 1.00 93.50 419 GLY A N 1
ATOM 3133 C CA . GLY A 1 419 ? 8.511 -19.330 -2.185 1.00 93.50 419 GLY A CA 1
ATOM 3134 C C . GLY A 1 419 ? 7.459 -18.399 -1.593 1.00 93.50 419 GLY A C 1
ATOM 3135 O O . GLY A 1 419 ? 7.406 -18.183 -0.382 1.00 93.50 419 GLY A O 1
ATOM 3136 N N . TYR A 1 420 ? 6.611 -17.839 -2.452 1.00 92.75 420 TYR A N 1
ATOM 3137 C CA . TYR A 1 420 ? 5.471 -17.029 -2.037 1.00 92.75 420 TYR A CA 1
ATOM 3138 C C . TYR A 1 420 ? 4.324 -17.102 -3.049 1.00 92.75 420 TYR A C 1
ATOM 3140 O O . TYR A 1 420 ? 4.526 -17.348 -4.238 1.00 92.75 420 TYR A O 1
ATOM 3148 N N . GLU A 1 421 ? 3.108 -16.864 -2.573 1.00 92.38 421 GLU A N 1
ATOM 3149 C CA . GLU A 1 421 ? 1.897 -16.774 -3.381 1.00 92.38 421 GLU A CA 1
ATOM 3150 C C . GLU A 1 421 ? 1.332 -15.359 -3.320 1.00 92.38 421 GLU A C 1
ATOM 3152 O O . GLU A 1 421 ? 1.114 -14.804 -2.245 1.00 92.38 421 GLU A O 1
ATOM 3157 N N . VAL A 1 422 ? 1.077 -14.774 -4.486 1.00 90.38 422 VAL A N 1
ATOM 3158 C CA . VAL A 1 422 ? 0.474 -13.455 -4.646 1.00 90.38 422 VAL A CA 1
ATOM 3159 C C . VAL A 1 422 ? -0.970 -13.627 -5.093 1.00 90.38 422 VAL A C 1
ATOM 3161 O O . VAL A 1 422 ? -1.246 -14.212 -6.139 1.00 90.38 422 VAL A O 1
ATOM 3164 N N . ARG A 1 423 ? -1.907 -13.069 -4.331 1.00 88.50 423 ARG A N 1
ATOM 3165 C CA . ARG A 1 423 ? -3.287 -12.868 -4.777 1.00 88.50 423 ARG A CA 1
ATOM 3166 C C . ARG A 1 423 ? -3.384 -11.502 -5.431 1.00 88.50 423 ARG A C 1
ATOM 3168 O O . ARG A 1 423 ? -3.043 -10.498 -4.804 1.00 88.50 423 ARG A O 1
ATOM 3175 N N . THR A 1 424 ? -3.839 -11.455 -6.672 1.00 88.19 424 THR A N 1
ATOM 3176 C CA . THR A 1 424 ? -3.849 -10.213 -7.443 1.00 88.19 424 THR A CA 1
ATOM 3177 C C . THR A 1 424 ? -4.962 -10.182 -8.478 1.00 88.19 424 THR A C 1
ATOM 3179 O O . THR A 1 424 ? -5.348 -11.213 -9.028 1.00 88.19 424 THR A O 1
ATOM 3182 N N . GLU A 1 425 ? -5.469 -8.988 -8.748 1.00 88.38 425 GLU A N 1
ATOM 3183 C CA . GLU A 1 425 ? -6.233 -8.707 -9.960 1.00 88.38 425 GLU A CA 1
ATOM 3184 C C . GLU A 1 425 ? -5.236 -8.425 -11.087 1.00 88.38 425 GLU A C 1
ATOM 3186 O O . GLU A 1 425 ? -4.444 -7.482 -10.996 1.00 88.38 425 GLU A O 1
ATOM 3191 N N . LEU A 1 426 ? -5.241 -9.255 -12.132 1.00 87.06 426 LEU A N 1
ATOM 3192 C CA . LEU A 1 426 ? -4.304 -9.122 -13.246 1.00 87.06 426 LEU A CA 1
ATOM 3193 C C . LEU A 1 426 ? -4.478 -7.768 -13.952 1.00 87.06 426 LEU A C 1
ATOM 3195 O O . LEU A 1 426 ? -5.597 -7.261 -14.052 1.00 87.06 426 LEU A O 1
ATOM 3199 N N . PRO A 1 427 ? -3.389 -7.171 -14.470 1.00 81.62 427 PRO A N 1
ATOM 3200 C CA . PRO A 1 427 ? -3.525 -5.966 -15.268 1.00 81.62 427 PRO A CA 1
ATOM 3201 C C . PRO A 1 427 ? -4.376 -6.263 -16.517 1.00 81.62 427 PRO A C 1
ATOM 3203 O O . PRO A 1 427 ? -4.347 -7.392 -17.023 1.00 81.62 427 PRO A O 1
ATOM 3206 N N . PRO A 1 428 ? -5.106 -5.268 -17.053 1.00 75.06 428 PRO A N 1
ATOM 3207 C CA . PRO A 1 428 ? -5.776 -5.418 -18.337 1.00 75.06 428 PRO A CA 1
ATOM 3208 C C . PRO A 1 428 ? -4.783 -5.922 -19.385 1.00 75.06 428 PRO A C 1
ATOM 3210 O O . PRO A 1 428 ? -3.640 -5.465 -19.420 1.00 75.06 428 PRO A O 1
ATOM 3213 N N . LYS A 1 429 ? -5.207 -6.857 -20.244 1.00 66.00 429 LYS A N 1
ATOM 3214 C CA . LYS A 1 429 ? -4.344 -7.386 -21.308 1.00 66.00 429 LYS A CA 1
ATOM 3215 C C . LYS A 1 429 ? -3.865 -6.231 -22.190 1.00 66.00 429 LYS A C 1
ATOM 3217 O O . LYS A 1 429 ? -4.658 -5.644 -22.925 1.00 66.00 429 LYS A O 1
ATOM 3222 N N . GLY A 1 430 ? -2.578 -5.902 -22.097 1.00 59.59 430 GLY A N 1
ATOM 3223 C CA . GLY A 1 430 ? -1.950 -4.915 -22.966 1.00 59.59 430 GLY A CA 1
ATOM 3224 C C . GLY A 1 430 ? -2.008 -5.388 -24.417 1.00 59.59 430 GLY A C 1
ATOM 3225 O O . GLY A 1 430 ? -1.788 -6.562 -24.702 1.00 59.59 430 GLY A O 1
ATOM 3226 N N . ALA A 1 431 ? -2.296 -4.483 -25.350 1.00 54.09 431 ALA A N 1
ATOM 3227 C CA . ALA A 1 431 ? -2.468 -4.824 -26.764 1.00 54.09 431 ALA A CA 1
ATOM 3228 C C . ALA A 1 431 ? -1.145 -5.103 -27.513 1.00 54.09 431 ALA A C 1
ATOM 3230 O O . ALA A 1 431 ? -1.145 -5.172 -28.737 1.00 54.09 431 ALA A O 1
ATOM 3231 N N . GLY A 1 432 ? -0.003 -5.201 -26.820 1.00 65.44 432 GLY A N 1
ATOM 3232 C CA . GLY A 1 432 ? 1.325 -5.318 -27.442 1.00 65.44 432 GLY A CA 1
ATOM 3233 C C . GLY A 1 432 ? 1.740 -4.114 -28.308 1.00 65.44 432 GLY A C 1
ATOM 3234 O O . GLY A 1 432 ? 2.842 -4.107 -28.843 1.00 65.44 432 GLY A O 1
ATOM 3235 N N . ALA A 1 433 ? 0.881 -3.100 -28.426 1.00 81.50 433 ALA A N 1
ATOM 3236 C CA . ALA A 1 433 ? 1.042 -1.906 -29.241 1.00 81.50 433 ALA A CA 1
ATOM 3237 C C . ALA A 1 433 ? 0.403 -0.697 -28.545 1.00 81.50 433 ALA A C 1
ATOM 3239 O O . ALA A 1 433 ? -0.468 -0.843 -27.679 1.00 81.50 433 ALA A O 1
ATOM 3240 N N . LEU A 1 434 ? 0.823 0.506 -28.943 1.00 90.69 434 LEU A N 1
ATOM 3241 C CA . LEU A 1 434 ? 0.248 1.747 -28.432 1.00 90.69 434 LEU A CA 1
ATOM 3242 C C . LEU A 1 434 ? -1.109 2.012 -29.097 1.00 90.69 434 LEU A C 1
ATOM 3244 O O . LEU A 1 434 ? -1.179 2.027 -30.326 1.00 90.69 434 LEU A O 1
ATOM 3248 N N . PRO A 1 435 ? -2.187 2.232 -28.323 1.00 92.25 435 PRO A N 1
ATOM 3249 C CA . PRO A 1 435 ? -3.494 2.528 -28.889 1.00 92.25 435 PRO A CA 1
ATOM 3250 C C . PRO A 1 435 ? -3.509 3.869 -29.628 1.00 92.25 435 PRO A C 1
ATOM 3252 O O . PRO A 1 435 ? -2.804 4.821 -29.268 1.00 92.25 435 PRO A O 1
ATOM 3255 N N . GLU A 1 436 ? -4.395 3.968 -30.623 1.00 92.19 436 GLU A N 1
ATOM 3256 C CA . GLU A 1 436 ? -4.568 5.203 -31.391 1.00 92.19 436 GLU A CA 1
ATOM 3257 C C . GLU A 1 436 ? -5.014 6.386 -30.519 1.00 92.19 436 GLU A C 1
ATOM 3259 O O . GLU A 1 436 ? -4.611 7.524 -30.733 1.00 92.19 436 GLU A O 1
ATOM 3264 N N . SER A 1 437 ? -5.808 6.110 -29.489 1.00 92.00 437 SER A N 1
ATOM 3265 C CA . SER A 1 437 ? -6.263 7.104 -28.525 1.00 92.00 437 SER A CA 1
ATOM 3266 C C . SER A 1 437 ? -6.213 6.532 -27.118 1.00 92.00 437 SER A C 1
ATOM 3268 O O . SER A 1 437 ? -6.718 5.432 -26.890 1.00 92.00 437 SER A O 1
ATOM 3270 N N . LEU A 1 438 ? -5.681 7.306 -26.175 1.00 92.81 438 LEU A N 1
ATOM 3271 C CA . LEU A 1 438 ? -5.704 6.996 -24.750 1.00 92.81 438 LEU A CA 1
ATOM 3272 C C . LEU A 1 438 ? -6.132 8.255 -23.976 1.00 92.81 438 LEU A C 1
ATOM 3274 O O . LEU A 1 438 ? -5.515 9.309 -24.159 1.00 92.81 438 LEU A O 1
ATOM 3278 N N . PRO A 1 439 ? -7.175 8.196 -23.128 1.00 94.12 439 PRO A N 1
ATOM 3279 C CA . PRO A 1 439 ? -7.580 9.332 -22.309 1.00 94.12 439 PRO A CA 1
ATOM 3280 C C . PRO A 1 439 ? -6.582 9.516 -21.161 1.00 94.12 439 PRO A C 1
ATOM 3282 O O . PRO A 1 439 ? -6.781 9.013 -20.060 1.00 94.12 439 PRO A O 1
ATOM 3285 N N . VAL A 1 440 ? -5.482 10.219 -21.425 1.00 96.12 440 VAL A N 1
ATOM 3286 C CA . VAL A 1 440 ? -4.416 10.457 -20.443 1.00 96.12 440 VAL A CA 1
ATOM 3287 C C . VAL A 1 440 ? -4.818 11.476 -19.377 1.00 96.12 440 VAL A C 1
ATOM 3289 O O . VAL A 1 440 ? -5.521 12.452 -19.652 1.00 96.12 440 VAL A O 1
ATOM 3292 N N . ALA A 1 441 ? -4.328 11.274 -18.154 1.00 95.19 441 ALA A N 1
ATOM 3293 C CA . ALA A 1 441 ? -4.440 12.251 -17.080 1.00 95.19 441 ALA A CA 1
ATOM 3294 C C . ALA A 1 441 ? -3.653 13.537 -17.398 1.00 95.19 441 ALA A C 1
ATOM 3296 O O . ALA A 1 441 ? -2.832 13.605 -18.318 1.00 95.19 441 ALA A O 1
ATOM 3297 N N . SER A 1 442 ? -3.905 14.586 -16.620 1.00 94.75 442 SER A N 1
ATOM 3298 C CA . SER A 1 442 ? -3.199 15.865 -16.720 1.00 94.75 442 SER A CA 1
ATOM 3299 C C . SER A 1 442 ? -2.352 16.097 -15.480 1.00 94.75 442 SER A C 1
ATOM 3301 O O . SER A 1 442 ? -2.875 16.053 -14.372 1.00 94.75 442 SER A O 1
ATOM 3303 N N . GLY A 1 443 ? -1.062 16.373 -15.670 1.00 92.31 443 GLY A N 1
ATOM 3304 C CA . GLY A 1 443 ? -0.125 16.659 -14.585 1.00 92.31 443 GLY A CA 1
ATOM 3305 C C . GLY A 1 443 ? 1.234 16.010 -14.819 1.00 92.31 443 GLY A C 1
ATOM 3306 O O . GLY A 1 443 ? 1.562 15.607 -15.928 1.00 92.31 443 GLY A O 1
ATOM 3307 N N . SER A 1 444 ? 2.025 15.887 -13.764 1.00 91.38 444 SER A N 1
ATOM 3308 C CA . SER A 1 444 ? 3.304 15.184 -13.799 1.00 91.38 444 SER A CA 1
ATOM 3309 C C . SER A 1 444 ? 3.528 14.453 -12.483 1.00 91.38 444 SER A C 1
ATOM 3311 O O . SER A 1 444 ? 2.962 14.805 -11.448 1.00 91.38 444 SER A O 1
ATOM 3313 N N . MET A 1 445 ? 4.398 13.454 -12.517 1.00 90.12 445 MET A N 1
ATOM 3314 C CA . MET A 1 445 ? 4.984 12.869 -11.322 1.00 90.12 445 MET A CA 1
ATOM 3315 C C . MET A 1 445 ? 5.917 13.879 -10.627 1.00 90.12 445 MET A C 1
ATOM 3317 O O . MET A 1 445 ? 6.244 14.919 -11.210 1.00 90.12 445 MET A O 1
ATOM 3321 N N . PRO A 1 446 ? 6.354 13.608 -9.384 1.00 86.88 446 PRO A N 1
ATOM 3322 C CA . PRO A 1 446 ? 7.366 14.412 -8.703 1.00 86.88 446 PRO A CA 1
ATOM 3323 C C . PRO A 1 446 ? 8.728 14.337 -9.417 1.00 86.88 446 PRO A C 1
ATOM 3325 O O . PRO A 1 446 ? 9.545 13.450 -9.164 1.00 86.88 446 PRO A O 1
ATOM 3328 N N . ILE A 1 447 ? 8.953 15.281 -10.331 1.00 89.62 447 ILE A N 1
ATOM 3329 C CA . ILE A 1 447 ? 10.201 15.472 -11.076 1.00 89.62 447 ILE A CA 1
ATOM 3330 C C . ILE A 1 447 ? 10.859 16.743 -10.528 1.00 89.62 447 ILE A C 1
ATOM 3332 O O . ILE A 1 447 ? 10.478 17.851 -10.902 1.00 89.62 447 ILE A O 1
ATOM 3336 N N . SER A 1 448 ? 11.784 16.592 -9.578 1.00 87.75 448 SER A N 1
ATOM 3337 C CA . SER A 1 448 ? 12.477 17.721 -8.934 1.00 87.75 448 SER A CA 1
ATOM 3338 C C . SER A 1 448 ? 13.778 18.108 -9.640 1.00 87.75 448 SER A C 1
ATOM 3340 O O . SER A 1 448 ? 14.245 19.235 -9.478 1.00 87.75 448 SER A O 1
ATOM 3342 N N . GLY A 1 449 ? 14.350 17.197 -10.434 1.00 88.12 449 GLY A N 1
ATOM 3343 C CA . GLY A 1 449 ? 15.475 17.492 -11.318 1.00 88.12 449 GLY A CA 1
ATOM 3344 C C . GLY A 1 449 ? 15.069 18.300 -12.553 1.00 88.12 449 GLY A C 1
ATOM 3345 O O . GLY A 1 449 ? 13.913 18.273 -12.979 1.00 88.12 449 GLY A O 1
ATOM 3346 N N . ASP A 1 450 ? 16.036 18.981 -13.171 1.00 92.44 450 ASP A N 1
ATOM 3347 C CA . ASP A 1 450 ? 15.810 19.692 -14.432 1.00 92.44 450 ASP A CA 1
ATOM 3348 C C . ASP A 1 450 ? 15.650 18.703 -15.597 1.00 92.44 450 ASP A C 1
ATOM 3350 O O . ASP A 1 450 ? 16.601 18.045 -16.019 1.00 92.44 450 ASP A O 1
ATOM 3354 N N . ALA A 1 451 ? 14.426 18.596 -16.109 1.00 94.00 451 ALA A N 1
ATOM 3355 C CA . ALA A 1 451 ? 14.082 17.760 -17.253 1.00 94.00 451 ALA A CA 1
ATOM 3356 C C . ALA A 1 451 ? 13.951 18.560 -18.565 1.00 94.00 451 ALA A C 1
ATOM 3358 O O . ALA A 1 451 ? 13.466 18.021 -19.553 1.00 94.00 451 ALA A O 1
ATOM 3359 N N . SER A 1 452 ? 14.358 19.833 -18.613 1.00 95.00 452 SER A N 1
ATOM 3360 C CA . SER A 1 452 ? 14.242 20.661 -19.828 1.00 95.00 452 SER A CA 1
ATOM 3361 C C . SER A 1 452 ? 15.145 20.200 -20.979 1.00 95.00 452 SER A C 1
ATOM 3363 O O . SER A 1 452 ? 14.855 20.484 -22.140 1.00 95.00 452 SER A O 1
ATOM 3365 N N . PHE A 1 453 ? 16.194 19.420 -20.695 1.00 95.62 453 PHE A N 1
ATOM 3366 C CA . PHE A 1 453 ? 17.106 18.885 -21.714 1.00 95.62 453 PHE A CA 1
ATOM 3367 C C . PHE A 1 453 ? 16.404 17.983 -22.750 1.00 95.62 453 PHE A C 1
ATOM 3369 O O . PHE A 1 453 ? 16.873 17.871 -23.881 1.00 95.62 453 PHE A O 1
ATOM 3376 N N . VAL A 1 454 ? 15.246 17.388 -22.419 1.00 96.69 454 VAL A N 1
ATOM 3377 C CA . VAL A 1 454 ? 14.472 16.591 -23.389 1.00 96.69 454 VAL A CA 1
ATOM 3378 C C . VAL A 1 454 ? 13.620 17.445 -24.338 1.00 96.69 454 VAL A C 1
ATOM 3380 O O . VAL A 1 454 ? 13.153 16.935 -25.355 1.00 96.69 454 VAL A O 1
ATOM 3383 N N . ASP A 1 455 ? 13.419 18.739 -24.061 1.00 96.81 455 ASP A N 1
ATOM 3384 C CA . ASP A 1 455 ? 12.466 19.592 -24.791 1.00 96.81 455 ASP A CA 1
ATOM 3385 C C . ASP A 1 455 ? 12.831 19.751 -26.274 1.00 96.81 455 ASP A C 1
ATOM 3387 O O . ASP A 1 455 ? 11.952 19.754 -27.139 1.00 96.81 455 ASP A O 1
ATOM 3391 N N . GLY A 1 456 ? 14.129 19.823 -26.588 1.00 95.50 456 GLY A N 1
ATOM 3392 C CA . GLY A 1 456 ? 14.607 19.870 -27.972 1.0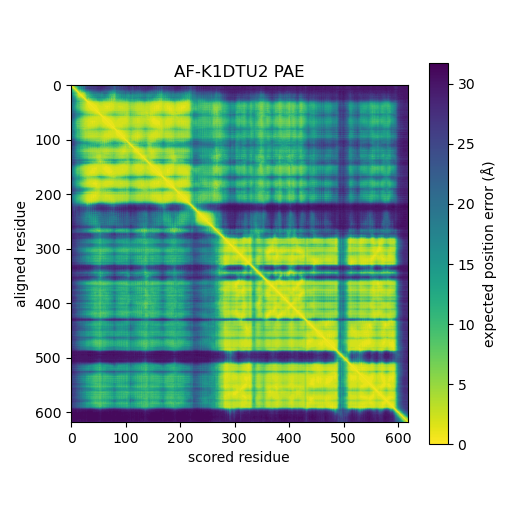0 95.50 456 GLY A CA 1
ATOM 3393 C C . GLY A 1 456 ? 14.246 18.605 -28.754 1.00 95.50 456 GLY A C 1
ATOM 3394 O O . GLY A 1 456 ? 13.819 18.684 -29.906 1.00 95.50 456 GLY A O 1
ATOM 3395 N N . ARG A 1 457 ? 14.337 17.437 -28.105 1.00 94.69 457 ARG A N 1
ATOM 3396 C CA . ARG A 1 457 ? 13.955 16.144 -28.687 1.00 94.69 457 ARG A CA 1
ATOM 3397 C C . ARG A 1 457 ? 12.442 15.997 -28.806 1.00 94.69 457 ARG A C 1
ATOM 3399 O O . ARG A 1 457 ? 11.970 15.532 -29.837 1.00 94.69 457 ARG A O 1
ATOM 3406 N N . ILE A 1 458 ? 11.676 16.495 -27.834 1.00 96.94 458 ILE A N 1
ATOM 3407 C CA . ILE A 1 458 ? 10.212 16.585 -27.940 1.00 96.94 458 ILE A CA 1
ATOM 3408 C C . ILE A 1 458 ? 9.818 17.409 -29.169 1.00 96.94 458 ILE A C 1
ATOM 3410 O O . ILE A 1 458 ? 8.992 16.967 -29.962 1.00 96.94 458 ILE A O 1
ATOM 3414 N N . ALA A 1 459 ? 10.420 18.586 -29.363 1.00 96.62 459 ALA A N 1
ATOM 3415 C CA . ALA A 1 459 ? 10.110 19.448 -30.500 1.00 96.62 459 ALA A CA 1
ATOM 3416 C C . ALA A 1 459 ? 10.454 18.803 -31.853 1.00 96.62 459 ALA A C 1
ATOM 3418 O O . ALA A 1 459 ? 9.709 18.997 -32.813 1.00 96.62 459 ALA A O 1
ATOM 3419 N N . ALA A 1 460 ? 11.547 18.037 -31.914 1.00 95.31 460 ALA A N 1
ATOM 3420 C CA . ALA A 1 460 ? 11.990 17.346 -33.122 1.00 95.31 460 ALA A CA 1
ATOM 3421 C C . ALA A 1 460 ? 11.129 16.117 -33.464 1.00 95.31 460 ALA A C 1
ATOM 3423 O O . ALA A 1 460 ? 10.801 15.906 -34.627 1.00 95.31 460 ALA A O 1
ATOM 3424 N N . TRP A 1 461 ? 10.748 15.318 -32.463 1.00 96.50 461 TRP A N 1
ATOM 3425 C CA . TRP A 1 461 ? 10.154 13.990 -32.666 1.00 96.50 461 TRP A CA 1
ATOM 3426 C C . TRP A 1 461 ? 8.635 13.932 -32.485 1.00 96.50 461 TRP A C 1
ATOM 3428 O O . TRP A 1 461 ? 8.006 12.929 -32.810 1.00 96.50 461 TRP A O 1
ATOM 3438 N N . LYS A 1 462 ? 7.996 15.008 -32.009 1.00 94.88 462 LYS A N 1
ATOM 3439 C CA . LYS A 1 462 ? 6.531 15.046 -31.858 1.00 94.88 462 LYS A CA 1
ATOM 3440 C C . LYS A 1 462 ? 5.755 14.891 -33.177 1.00 94.88 462 LYS A C 1
ATOM 3442 O O . LYS A 1 462 ? 4.567 14.563 -33.144 1.00 94.88 462 LYS A O 1
ATOM 3447 N N . GLY A 1 463 ? 6.391 15.155 -34.321 1.00 94.19 463 GLY A N 1
ATOM 3448 C CA . GLY A 1 463 ? 5.736 15.208 -35.631 1.00 94.19 463 GLY A CA 1
ATOM 3449 C C . GLY A 1 463 ? 4.598 16.238 -35.685 1.00 94.19 463 GLY A C 1
ATOM 3450 O O . GLY A 1 463 ? 4.663 17.293 -35.047 1.00 94.19 463 GLY A O 1
ATOM 3451 N N . ASP A 1 464 ? 3.528 15.902 -36.408 1.00 93.75 464 ASP A N 1
ATOM 3452 C CA . ASP A 1 464 ? 2.351 16.766 -36.603 1.00 93.75 464 ASP A CA 1
ATOM 3453 C C . ASP A 1 464 ? 1.276 16.620 -35.506 1.00 93.75 464 ASP A C 1
ATOM 3455 O O . ASP A 1 464 ? 0.210 17.236 -35.580 1.00 93.75 464 ASP A O 1
ATOM 3459 N N . ALA A 1 465 ? 1.526 15.809 -34.471 1.00 94.50 465 ALA A N 1
ATOM 3460 C CA . ALA A 1 465 ? 0.545 15.554 -33.421 1.00 94.50 465 ALA A CA 1
ATOM 3461 C C . ALA A 1 465 ? 0.256 16.810 -32.578 1.00 94.50 465 ALA A C 1
ATOM 3463 O O . ALA A 1 465 ? 1.153 17.450 -32.015 1.00 94.50 465 ALA A O 1
ATOM 3464 N N . THR A 1 466 ? -1.028 17.144 -32.440 1.00 92.06 466 THR A N 1
ATOM 3465 C CA . THR A 1 466 ? -1.481 18.306 -31.660 1.00 92.06 466 THR A CA 1
ATOM 3466 C C . THR A 1 466 ? -1.840 17.965 -30.218 1.00 92.06 466 THR A C 1
ATOM 3468 O O . THR A 1 466 ? -1.772 18.838 -29.355 1.00 92.06 466 THR A O 1
ATOM 3471 N N . ASP A 1 467 ? -2.230 16.721 -29.940 1.00 95.56 467 ASP A N 1
ATOM 3472 C CA . ASP A 1 467 ? -2.570 16.253 -28.598 1.00 95.56 467 ASP A CA 1
ATOM 3473 C C . ASP A 1 467 ? -1.377 15.575 -27.899 1.00 95.56 467 ASP A C 1
ATOM 3475 O O . ASP A 1 467 ? -0.458 15.064 -28.538 1.00 95.56 467 ASP A O 1
ATOM 3479 N N . ARG A 1 468 ? -1.396 15.560 -26.560 1.00 96.69 468 ARG A N 1
ATOM 3480 C CA . ARG A 1 468 ? -0.280 15.062 -25.736 1.00 96.69 468 ARG A CA 1
ATOM 3481 C C . ARG A 1 468 ? 0.021 13.575 -25.968 1.00 96.69 468 ARG A C 1
ATOM 3483 O O . ARG A 1 468 ? 1.189 13.196 -25.977 1.00 96.69 468 ARG A O 1
ATOM 3490 N N . TRP A 1 469 ? -1.005 12.738 -26.148 1.00 97.25 469 TRP A N 1
ATOM 3491 C CA . TRP A 1 469 ? -0.823 11.294 -26.338 1.00 97.25 469 TRP A CA 1
ATOM 3492 C C . TRP A 1 469 ? -0.230 10.979 -27.713 1.00 97.25 469 TRP A C 1
ATOM 3494 O O . TRP A 1 469 ? 0.716 10.201 -27.803 1.00 97.25 469 TRP A O 1
ATOM 3504 N N . GLY A 1 470 ? -0.717 11.633 -28.770 1.00 97.75 470 GLY A N 1
ATOM 3505 C CA . GLY A 1 470 ? -0.153 11.525 -30.112 1.00 97.75 470 GLY A CA 1
ATOM 3506 C C . GLY A 1 470 ? 1.323 11.925 -30.152 1.00 97.75 470 GLY A C 1
ATOM 3507 O O . GLY A 1 470 ? 2.133 11.216 -30.744 1.00 97.75 470 GLY A O 1
ATOM 3508 N N . GLN A 1 471 ? 1.701 13.001 -29.451 1.00 98.00 471 GLN A N 1
ATOM 3509 C CA . GLN A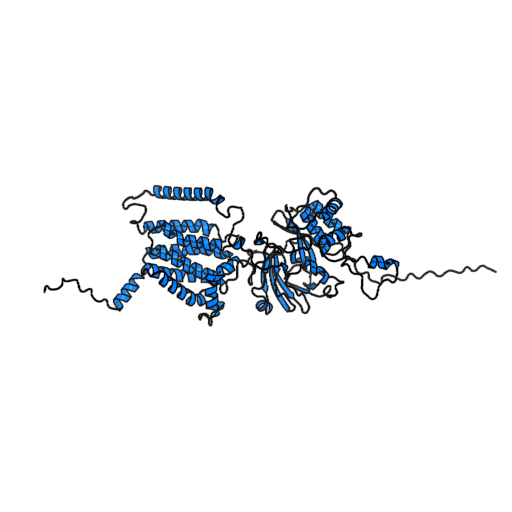 1 471 ? 3.107 13.410 -29.325 1.00 98.00 471 GLN A CA 1
ATOM 3510 C C . GLN A 1 471 ? 3.943 12.342 -28.609 1.00 98.00 471 GLN A C 1
ATOM 3512 O O . GLN A 1 471 ? 4.995 11.959 -29.111 1.00 98.00 471 GLN A O 1
ATOM 3517 N N . PHE A 1 472 ? 3.460 11.817 -27.478 1.00 98.19 472 PHE A N 1
ATOM 3518 C CA . PHE A 1 472 ? 4.130 10.738 -26.745 1.00 98.19 472 PHE A CA 1
ATOM 3519 C C . PHE A 1 472 ? 4.336 9.491 -27.618 1.00 98.19 472 PHE A C 1
ATOM 3521 O O . PHE A 1 472 ? 5.431 8.933 -27.656 1.00 98.19 472 PHE A O 1
ATOM 3528 N N . ARG A 1 473 ? 3.302 9.075 -28.358 1.00 97.38 473 ARG A N 1
ATOM 3529 C CA . ARG A 1 473 ? 3.342 7.906 -29.243 1.00 97.38 473 ARG A CA 1
ATOM 3530 C C . ARG A 1 473 ? 4.335 8.073 -30.390 1.00 97.38 473 ARG A C 1
ATOM 3532 O O . ARG A 1 473 ? 5.066 7.129 -30.688 1.00 97.38 473 ARG A O 1
ATOM 3539 N N . ASN A 1 474 ? 4.369 9.247 -31.020 1.00 97.75 474 ASN A N 1
ATOM 3540 C CA . ASN A 1 474 ? 5.315 9.536 -32.099 1.00 97.75 474 ASN A CA 1
ATOM 3541 C C . ASN A 1 474 ? 6.754 9.445 -31.587 1.00 97.75 474 ASN A C 1
ATOM 3543 O O . ASN A 1 474 ? 7.554 8.724 -32.166 1.00 97.75 474 ASN A O 1
ATOM 3547 N N . ILE A 1 475 ? 7.045 10.060 -30.438 1.00 97.81 475 ILE A N 1
ATOM 3548 C CA . ILE A 1 475 ? 8.372 10.003 -29.811 1.00 97.81 475 ILE A CA 1
ATOM 3549 C C . ILE A 1 475 ? 8.750 8.560 -29.451 1.00 97.81 475 ILE A C 1
ATOM 3551 O O . ILE A 1 475 ? 9.860 8.135 -29.755 1.00 97.81 475 ILE A O 1
ATOM 3555 N N . ALA A 1 476 ? 7.846 7.790 -28.833 1.00 97.31 476 ALA A N 1
ATOM 3556 C CA . ALA A 1 476 ? 8.087 6.378 -28.528 1.00 97.31 476 ALA A CA 1
ATOM 3557 C C . ALA A 1 476 ? 8.430 5.574 -29.796 1.00 97.31 476 ALA A C 1
ATOM 3559 O O . ALA A 1 476 ? 9.379 4.795 -29.803 1.00 97.31 476 ALA A O 1
ATOM 3560 N N . THR A 1 477 ? 7.704 5.825 -30.885 1.00 95.94 477 THR A N 1
ATOM 3561 C CA . THR A 1 477 ? 7.944 5.195 -32.189 1.00 95.94 477 THR A CA 1
ATOM 3562 C C . THR A 1 477 ? 9.311 5.583 -32.757 1.00 95.94 477 THR A C 1
ATOM 3564 O O . THR A 1 477 ? 10.063 4.707 -33.170 1.00 95.94 477 THR A O 1
ATOM 3567 N N . THR A 1 478 ? 9.676 6.867 -32.702 1.00 95.44 478 THR A N 1
ATOM 3568 C CA . THR A 1 478 ? 10.988 7.356 -33.146 1.00 95.44 478 THR A CA 1
ATOM 3569 C C . THR A 1 478 ? 12.133 6.735 -32.349 1.00 95.44 478 THR A C 1
ATOM 3571 O O . THR A 1 478 ? 13.110 6.294 -32.942 1.00 95.44 478 THR A O 1
ATOM 3574 N N . LEU A 1 479 ? 12.006 6.634 -31.020 1.00 95.31 479 LEU A N 1
ATOM 3575 C CA . LEU A 1 479 ? 13.010 5.977 -30.174 1.00 95.31 479 LEU A CA 1
ATOM 3576 C C . LEU A 1 479 ? 13.252 4.520 -30.594 1.00 95.31 479 LEU A C 1
ATOM 3578 O O . LEU A 1 479 ? 14.399 4.084 -30.626 1.00 95.31 479 LEU A O 1
ATOM 3582 N N . ARG A 1 480 ? 12.188 3.787 -30.944 1.00 94.94 480 ARG A N 1
ATOM 3583 C CA . ARG A 1 480 ? 12.275 2.399 -31.417 1.00 94.94 480 ARG A CA 1
ATOM 3584 C C . ARG A 1 480 ? 12.915 2.290 -32.800 1.00 94.94 480 ARG A C 1
ATOM 3586 O O . ARG A 1 480 ? 13.690 1.372 -33.032 1.00 94.94 480 ARG A O 1
ATOM 3593 N N . GLU A 1 481 ? 12.533 3.165 -33.725 1.00 92.75 481 GLU A N 1
ATOM 3594 C CA . GLU A 1 481 ? 12.880 3.035 -35.148 1.00 92.75 481 GLU A CA 1
ATOM 3595 C C . GLU A 1 481 ? 14.232 3.658 -35.510 1.00 92.75 481 GLU A C 1
ATOM 3597 O O . GLU A 1 481 ? 14.923 3.140 -36.383 1.00 92.75 481 GLU A O 1
ATOM 3602 N N . GLU A 1 482 ? 14.623 4.746 -34.843 1.00 88.81 482 GLU A N 1
ATOM 3603 C CA . GLU A 1 482 ? 15.894 5.448 -35.088 1.00 88.81 482 GLU A CA 1
ATOM 3604 C C . GLU A 1 482 ? 16.980 5.091 -34.059 1.00 88.81 482 GLU A C 1
ATOM 3606 O O . GLU A 1 482 ? 18.150 5.437 -34.233 1.00 88.81 482 GLU A O 1
ATOM 3611 N N . GLY A 1 483 ? 16.602 4.417 -32.971 1.00 88.44 483 GLY A N 1
ATOM 3612 C CA . GLY A 1 483 ? 17.513 4.000 -31.914 1.00 88.44 483 GLY A CA 1
ATOM 3613 C C . GLY A 1 483 ? 18.295 2.722 -32.225 1.00 88.44 483 GLY A C 1
ATOM 3614 O O . GLY A 1 483 ? 17.965 1.930 -33.101 1.00 88.44 483 GLY A O 1
ATOM 3615 N N . THR A 1 484 ? 19.338 2.487 -31.436 1.00 89.44 484 THR A N 1
ATOM 3616 C CA . THR A 1 484 ? 20.125 1.253 -31.375 1.00 89.44 484 THR A CA 1
ATOM 3617 C C . THR A 1 484 ? 20.134 0.728 -29.939 1.00 89.44 484 THR A C 1
ATOM 3619 O O . THR A 1 484 ? 20.342 1.490 -28.987 1.00 89.44 484 THR A O 1
ATOM 3622 N N . TYR A 1 485 ? 19.919 -0.578 -29.770 1.00 87.62 485 TYR A N 1
ATOM 3623 C CA . TYR A 1 485 ? 20.069 -1.241 -28.475 1.00 87.62 485 TYR A CA 1
ATOM 3624 C C . TYR A 1 485 ? 21.543 -1.583 -28.200 1.00 87.62 485 TYR A C 1
ATOM 3626 O O . TYR A 1 485 ? 22.204 -2.214 -29.025 1.00 87.62 485 TYR A O 1
ATOM 3634 N N . THR A 1 486 ? 22.070 -1.213 -27.030 1.00 85.31 486 THR A N 1
ATOM 3635 C CA . THR A 1 486 ? 23.403 -1.619 -26.558 1.00 85.31 486 THR A CA 1
ATOM 3636 C C . THR A 1 486 ? 23.528 -1.549 -25.037 1.00 85.31 486 THR A C 1
ATOM 3638 O O . THR A 1 486 ? 23.115 -0.582 -24.400 1.00 85.31 486 THR A O 1
ATOM 3641 N N . ASP A 1 487 ? 24.192 -2.542 -24.442 1.00 79.56 487 ASP A N 1
ATOM 3642 C CA . ASP A 1 487 ? 24.501 -2.559 -23.005 1.00 79.56 487 ASP A CA 1
ATOM 3643 C C . ASP A 1 487 ? 25.768 -1.761 -22.643 1.00 79.56 487 ASP A C 1
ATOM 3645 O O . ASP A 1 487 ? 26.082 -1.579 -21.460 1.00 79.56 487 ASP A O 1
ATOM 3649 N N . GLY A 1 488 ? 26.482 -1.236 -23.648 1.00 64.81 488 GLY A N 1
ATOM 3650 C CA . GLY A 1 488 ? 27.550 -0.256 -23.460 1.00 64.81 488 GLY A CA 1
ATOM 3651 C C . GLY A 1 488 ? 28.930 -0.810 -23.093 1.00 64.81 488 GLY A C 1
ATOM 3652 O O . GLY A 1 488 ? 29.689 -0.126 -22.397 1.00 64.81 488 GLY A O 1
ATOM 3653 N N . THR A 1 489 ? 29.291 -2.016 -23.547 1.00 57.56 489 THR A N 1
ATOM 3654 C CA . THR A 1 489 ? 30.649 -2.574 -23.382 1.00 57.56 489 THR A CA 1
ATOM 3655 C C . THR A 1 489 ? 31.270 -3.054 -24.703 1.00 57.56 489 THR A C 1
ATOM 3657 O O . THR A 1 489 ? 30.545 -3.522 -25.580 1.00 57.56 489 THR A O 1
ATOM 3660 N N . PRO A 1 490 ? 32.610 -2.959 -24.864 1.00 43.66 490 PRO A N 1
ATOM 3661 C CA . PRO A 1 490 ? 33.320 -3.675 -25.920 1.00 43.66 490 PRO A CA 1
ATOM 3662 C C . PRO A 1 490 ? 33.320 -5.173 -25.598 1.00 43.66 490 PRO A C 1
ATOM 3664 O O . PRO A 1 490 ? 33.507 -5.551 -24.439 1.00 43.66 490 PRO A O 1
ATOM 3667 N N . ALA A 1 491 ? 33.168 -6.024 -26.612 1.00 34.88 491 ALA A N 1
ATOM 3668 C CA . ALA A 1 491 ? 33.333 -7.464 -26.465 1.00 34.88 491 ALA A CA 1
ATOM 3669 C C . ALA A 1 491 ? 34.763 -7.788 -25.990 1.00 34.88 491 ALA A C 1
ATOM 3671 O O . ALA A 1 491 ? 35.712 -7.764 -26.767 1.00 34.88 491 ALA A O 1
ATOM 3672 N N . THR A 1 492 ? 34.940 -8.104 -24.708 1.00 37.28 492 THR A N 1
ATOM 3673 C CA . THR A 1 492 ? 36.166 -8.739 -24.208 1.00 37.28 492 THR A CA 1
ATOM 3674 C C . THR A 1 492 ? 36.034 -10.249 -24.387 1.00 37.28 492 THR A C 1
ATOM 3676 O O . THR A 1 492 ? 35.791 -10.979 -23.430 1.00 37.28 492 THR A O 1
ATOM 3679 N N . GLY A 1 493 ? 36.118 -10.708 -25.632 1.00 37.06 493 GLY A N 1
ATOM 3680 C CA . GLY A 1 493 ? 36.227 -12.123 -25.987 1.00 37.06 493 GLY A CA 1
ATOM 3681 C C . GLY A 1 493 ? 37.340 -12.311 -27.014 1.00 37.06 493 GLY A C 1
ATOM 3682 O O . GLY A 1 493 ? 37.717 -11.352 -27.684 1.00 37.06 493 GLY A O 1
ATOM 3683 N N . ASP A 1 494 ? 37.849 -13.536 -27.161 1.00 39.31 494 ASP A N 1
ATOM 3684 C CA . ASP A 1 494 ? 39.008 -13.920 -27.999 1.00 39.31 494 ASP A CA 1
ATOM 3685 C C . ASP A 1 494 ? 38.846 -13.670 -29.526 1.00 39.31 494 ASP A C 1
ATOM 3687 O O . ASP A 1 494 ? 39.628 -14.152 -30.346 1.00 39.31 494 ASP A O 1
ATOM 3691 N N . HIS A 1 495 ? 37.837 -12.897 -29.931 1.00 43.28 495 HIS A N 1
ATOM 3692 C CA . HIS A 1 495 ? 37.549 -12.462 -31.297 1.00 43.28 495 HIS A CA 1
ATOM 3693 C C . HIS A 1 495 ? 37.495 -10.929 -31.392 1.00 43.28 495 HIS A C 1
ATOM 3695 O O . HIS A 1 495 ? 36.551 -10.358 -31.934 1.00 43.28 495 HIS A O 1
ATOM 3701 N N . ALA A 1 496 ? 38.515 -10.252 -30.860 1.00 40.06 496 ALA A N 1
ATOM 3702 C CA . ALA A 1 496 ? 38.738 -8.837 -31.138 1.00 40.06 496 ALA A CA 1
ATOM 3703 C C . ALA A 1 496 ? 39.125 -8.648 -32.626 1.00 40.06 496 ALA A C 1
ATOM 3705 O O . ALA A 1 496 ? 40.052 -9.321 -33.095 1.00 40.06 496 ALA A O 1
ATOM 3706 N N . PRO A 1 497 ? 38.460 -7.753 -33.385 1.00 41.94 497 PRO A N 1
ATOM 3707 C CA . PRO A 1 497 ? 38.887 -7.401 -34.734 1.00 41.94 497 PRO A CA 1
ATOM 3708 C C . PRO A 1 497 ? 40.283 -6.777 -34.686 1.00 41.94 497 PRO A C 1
ATOM 3710 O O . PRO A 1 497 ? 40.556 -5.883 -33.885 1.00 41.94 497 PRO A O 1
ATOM 3713 N N . SER A 1 498 ? 41.184 -7.272 -35.529 1.00 40.56 498 SER A N 1
ATOM 3714 C CA . SER A 1 498 ? 42.569 -6.811 -35.624 1.00 40.56 498 SER A CA 1
ATOM 3715 C C . SER A 1 498 ? 42.674 -5.740 -36.714 1.00 40.56 498 SER A C 1
ATOM 3717 O O . SER A 1 498 ? 42.913 -6.057 -37.876 1.00 40.56 498 SER A O 1
ATOM 3719 N N . GLY A 1 499 ? 42.475 -4.472 -36.344 1.00 46.50 499 GLY A N 1
ATOM 3720 C CA . GLY A 1 499 ? 42.657 -3.320 -37.235 1.00 46.50 499 GLY A CA 1
ATOM 3721 C C . GLY A 1 499 ? 42.694 -1.987 -36.479 1.00 46.50 499 GLY A C 1
ATOM 3722 O O . GLY A 1 499 ? 41.907 -1.777 -35.558 1.00 46.50 499 GLY A O 1
ATOM 3723 N N . ASP A 1 500 ? 43.612 -1.095 -36.866 1.00 48.75 500 ASP A N 1
ATOM 3724 C CA . ASP A 1 500 ? 43.906 0.164 -36.155 1.00 48.75 500 ASP A CA 1
ATOM 3725 C C . ASP A 1 500 ? 42.825 1.257 -36.327 1.00 48.75 500 ASP A C 1
ATOM 3727 O O . ASP A 1 500 ? 42.704 2.125 -35.463 1.00 48.75 500 ASP A O 1
ATOM 3731 N N . ASP A 1 501 ? 41.987 1.192 -37.371 1.00 49.34 501 ASP A N 1
ATOM 3732 C CA . ASP A 1 501 ? 40.895 2.159 -37.603 1.00 49.34 501 ASP A CA 1
ATOM 3733 C C . ASP A 1 501 ? 39.606 1.838 -36.805 1.00 49.34 501 ASP A C 1
ATOM 3735 O O . ASP A 1 501 ? 38.776 2.720 -36.584 1.00 49.34 501 ASP A O 1
ATOM 3739 N N . ASP A 1 502 ? 39.468 0.617 -36.269 1.00 50.44 502 ASP A N 1
ATOM 3740 C CA . ASP A 1 502 ? 38.295 0.175 -35.491 1.00 50.44 502 ASP A CA 1
ATOM 3741 C C . ASP A 1 502 ? 38.439 0.399 -33.973 1.00 50.44 502 ASP A C 1
ATOM 3743 O O . ASP A 1 502 ? 37.466 0.289 -33.224 1.00 50.44 502 ASP A O 1
ATOM 3747 N N . LEU A 1 503 ? 39.628 0.761 -33.478 1.00 42.97 503 LEU A N 1
ATOM 3748 C CA . LEU A 1 503 ? 39.867 0.972 -32.042 1.00 42.97 503 LEU A CA 1
ATOM 3749 C C . LEU A 1 503 ? 39.122 2.214 -31.497 1.00 42.97 503 LEU A C 1
ATOM 3751 O O . LEU A 1 503 ? 38.730 2.257 -30.325 1.00 42.97 503 LEU A O 1
ATOM 3755 N N . ALA A 1 504 ? 38.872 3.208 -32.357 1.00 41.62 504 ALA A N 1
ATOM 3756 C CA . ALA A 1 504 ? 38.064 4.391 -32.046 1.00 41.62 504 ALA A CA 1
ATOM 3757 C C . ALA A 1 504 ? 36.555 4.071 -31.973 1.00 41.62 504 ALA A C 1
ATOM 3759 O O . ALA A 1 504 ? 35.843 4.628 -31.139 1.00 41.62 504 ALA A O 1
ATOM 3760 N N . ALA A 1 505 ? 36.074 3.117 -32.779 1.00 47.25 505 ALA A N 1
ATOM 3761 C CA . ALA A 1 505 ? 34.706 2.600 -32.697 1.00 47.25 505 ALA A CA 1
ATOM 3762 C C . ALA A 1 505 ? 34.519 1.679 -31.473 1.00 47.25 505 ALA A C 1
ATOM 3764 O O . ALA A 1 505 ? 33.498 1.739 -30.791 1.00 47.25 505 ALA A O 1
ATOM 3765 N N . GLN A 1 506 ? 35.552 0.911 -31.100 1.00 43.16 506 GLN A N 1
ATOM 3766 C CA . GLN A 1 506 ? 35.588 0.089 -29.879 1.00 43.16 506 GLN A CA 1
ATOM 3767 C C . GLN A 1 506 ? 35.606 0.909 -28.571 1.00 43.16 506 GLN A C 1
ATOM 3769 O O . GLN A 1 506 ? 35.428 0.350 -27.486 1.00 43.16 506 GLN A O 1
ATOM 3774 N N . THR A 1 507 ? 35.812 2.230 -28.642 1.00 42.00 507 THR A N 1
ATOM 3775 C CA . THR A 1 507 ? 35.877 3.126 -27.474 1.00 42.00 507 THR A CA 1
ATOM 3776 C C . THR A 1 507 ? 34.628 3.982 -27.250 1.00 42.00 507 THR A C 1
ATOM 3778 O O . THR A 1 507 ? 34.568 4.670 -26.226 1.00 42.00 507 THR A O 1
ATOM 3781 N N . GLN A 1 508 ? 33.585 3.885 -28.089 1.00 51.66 508 GLN A N 1
ATOM 3782 C CA . GLN A 1 508 ? 32.259 4.438 -27.767 1.00 51.66 508 GLN A CA 1
ATOM 3783 C C . GLN A 1 508 ? 31.566 3.574 -26.704 1.00 51.66 508 GLN A C 1
ATOM 3785 O O . GLN A 1 508 ? 30.655 2.786 -26.940 1.00 51.66 508 GLN A O 1
ATOM 3790 N N . ARG A 1 509 ? 32.056 3.702 -25.473 1.00 62.03 509 ARG A N 1
ATOM 3791 C CA . ARG A 1 509 ? 31.472 3.092 -24.286 1.00 62.03 509 ARG A CA 1
ATOM 3792 C C . ARG A 1 509 ? 30.224 3.894 -23.920 1.00 62.03 509 ARG A C 1
ATOM 3794 O O . ARG A 1 509 ? 30.368 5.010 -23.434 1.00 62.03 509 ARG A O 1
ATOM 3801 N N . PHE A 1 510 ? 29.030 3.332 -24.111 1.00 70.44 510 PHE A N 1
ATOM 3802 C CA . PHE A 1 510 ? 27.769 3.935 -23.657 1.00 70.44 510 PHE A CA 1
ATOM 3803 C C . PHE A 1 510 ? 27.598 3.691 -22.144 1.00 70.44 510 PHE A C 1
ATOM 3805 O O . PHE A 1 510 ? 27.308 2.573 -21.699 1.00 70.44 510 PHE A O 1
ATOM 3812 N N . PRO A 1 511 ? 27.873 4.690 -21.288 1.00 72.38 511 PRO A N 1
ATOM 3813 C CA . PRO A 1 511 ? 27.894 4.473 -19.850 1.00 72.38 511 PRO A CA 1
ATOM 3814 C C . PRO A 1 511 ? 26.472 4.273 -19.315 1.00 72.38 511 PRO A C 1
ATOM 3816 O O . PRO A 1 511 ? 25.548 4.958 -19.744 1.00 72.38 511 PRO A O 1
ATOM 3819 N N . ALA A 1 512 ? 26.314 3.374 -18.339 1.00 81.81 512 ALA A N 1
ATOM 3820 C CA . ALA A 1 512 ? 25.039 3.196 -17.644 1.00 81.81 512 ALA A CA 1
ATOM 3821 C C . ALA A 1 512 ? 24.659 4.443 -16.852 1.00 81.81 512 ALA A C 1
ATOM 3823 O O . ALA A 1 512 ? 25.497 5.296 -16.515 1.00 81.81 512 ALA A O 1
ATOM 3824 N N . GLY A 1 513 ? 23.389 4.462 -16.483 1.00 87.94 513 GLY A N 1
ATOM 3825 C CA . GLY A 1 513 ? 22.803 5.445 -15.609 1.00 87.94 513 GLY A CA 1
ATOM 3826 C C . GLY A 1 513 ? 21.691 6.218 -16.291 1.00 87.94 513 GLY A C 1
ATOM 3827 O O . GLY A 1 513 ? 21.662 6.418 -17.503 1.00 87.94 513 GLY A O 1
ATOM 3828 N N . HIS A 1 514 ? 20.815 6.725 -15.443 1.00 93.25 514 HIS A N 1
ATOM 3829 C CA . HIS A 1 514 ? 19.640 7.502 -15.808 1.00 93.25 514 HIS A CA 1
ATOM 3830 C C . HIS A 1 514 ? 19.601 8.860 -15.085 1.00 93.25 514 HIS A C 1
ATOM 3832 O O . HIS A 1 514 ? 18.542 9.452 -14.869 1.00 93.25 514 HIS A O 1
ATOM 3838 N N . GLY A 1 515 ? 20.774 9.350 -14.683 1.00 93.00 515 GLY A N 1
ATOM 3839 C CA . GLY A 1 515 ? 20.947 10.733 -14.250 1.00 93.00 515 GLY A CA 1
ATOM 3840 C C . GLY A 1 515 ? 20.987 11.677 -15.446 1.00 93.00 515 GLY A C 1
ATOM 3841 O O . GLY A 1 515 ? 21.303 11.258 -16.559 1.00 93.00 515 GLY A O 1
ATOM 3842 N N . LEU A 1 516 ? 20.724 12.960 -15.209 1.00 94.75 516 LEU A N 1
ATOM 3843 C CA . LEU A 1 516 ? 20.620 14.005 -16.231 1.00 94.75 516 LEU A CA 1
ATOM 3844 C C . LEU A 1 516 ? 21.778 13.948 -17.228 1.00 94.75 516 LEU A C 1
ATOM 3846 O O . LEU A 1 516 ? 21.546 13.774 -18.415 1.00 94.75 516 LEU A O 1
ATOM 3850 N N . GLY A 1 517 ? 23.028 13.989 -16.755 1.00 91.94 517 GLY A N 1
ATOM 3851 C CA . GLY A 1 517 ? 24.191 13.965 -17.650 1.00 91.94 517 GLY A CA 1
ATOM 3852 C C . GLY A 1 517 ? 24.336 12.673 -18.467 1.00 91.94 517 GLY A C 1
ATOM 3853 O O . GLY A 1 517 ? 24.960 12.686 -19.523 1.00 91.94 517 GLY A O 1
ATOM 3854 N N . ARG A 1 518 ? 23.768 11.549 -18.007 1.00 92.38 518 ARG A N 1
ATOM 3855 C CA . ARG A 1 518 ? 23.751 10.283 -18.760 1.00 92.38 518 ARG A CA 1
ATOM 3856 C C . ARG A 1 518 ? 22.658 10.278 -19.816 1.00 92.38 518 ARG A C 1
ATOM 3858 O O . ARG A 1 518 ? 22.927 9.874 -20.940 1.00 92.38 518 ARG A O 1
ATOM 3865 N N . LEU A 1 519 ? 21.464 10.744 -19.462 1.00 94.94 519 LEU A N 1
ATOM 3866 C CA . LEU A 1 519 ? 20.335 10.827 -20.386 1.00 94.94 519 LEU A CA 1
ATOM 3867 C C . LEU A 1 519 ? 20.557 11.899 -21.456 1.00 94.94 519 LEU A C 1
ATOM 3869 O O . LEU A 1 519 ? 20.218 11.676 -22.611 1.00 94.94 519 LEU A O 1
ATOM 3873 N N . ASP A 1 520 ? 21.183 13.020 -21.104 1.00 94.00 520 ASP A N 1
ATOM 3874 C CA . ASP A 1 520 ? 21.589 14.047 -22.062 1.00 94.00 520 ASP A CA 1
ATOM 3875 C C . ASP A 1 520 ? 22.650 13.510 -23.036 1.00 94.00 520 ASP A C 1
ATOM 3877 O O . ASP A 1 520 ? 22.508 13.645 -24.247 1.00 94.00 520 ASP A O 1
ATOM 3881 N N . ALA A 1 521 ? 23.671 12.800 -22.540 1.00 90.25 521 ALA A N 1
ATOM 3882 C CA . ALA A 1 521 ? 24.656 12.149 -23.407 1.00 90.25 521 ALA A CA 1
ATOM 3883 C C . ALA A 1 521 ? 24.025 11.077 -24.313 1.00 90.25 521 ALA A C 1
ATOM 3885 O O . ALA A 1 521 ? 24.366 11.002 -25.490 1.00 90.25 521 ALA A O 1
ATOM 3886 N N . PHE A 1 522 ? 23.091 10.278 -23.784 1.00 91.62 522 PHE A N 1
ATOM 3887 C CA . PHE A 1 522 ? 22.304 9.320 -24.562 1.00 91.62 522 PHE A CA 1
ATOM 3888 C C . PHE A 1 522 ? 21.538 10.032 -25.680 1.00 91.62 522 PHE A C 1
ATOM 3890 O O . PHE A 1 522 ? 21.736 9.718 -26.848 1.00 91.62 522 PHE A O 1
ATOM 3897 N N . LEU A 1 523 ? 20.752 11.060 -25.358 1.00 92.75 523 LEU A N 1
ATOM 3898 C CA . LEU A 1 523 ? 19.976 11.813 -26.341 1.00 92.75 523 LEU A CA 1
ATOM 3899 C C . LEU A 1 523 ? 20.829 12.554 -27.369 1.00 92.75 523 LEU A C 1
ATOM 3901 O O . LEU A 1 523 ? 20.297 12.921 -28.409 1.00 92.75 523 LEU A O 1
ATOM 3905 N N . ASN A 1 524 ? 22.109 12.800 -27.101 1.00 89.56 524 ASN A N 1
ATOM 3906 C CA . ASN A 1 524 ? 23.045 13.429 -28.032 1.00 89.56 524 ASN A CA 1
ATOM 3907 C C . ASN A 1 524 ? 23.993 12.425 -28.714 1.00 89.56 524 ASN A C 1
ATOM 3909 O O . ASN A 1 524 ? 24.908 12.847 -29.421 1.00 89.56 524 ASN A O 1
ATOM 3913 N N . SER A 1 525 ? 23.792 11.117 -28.519 1.00 84.75 525 SER A N 1
ATOM 3914 C CA . SER A 1 525 ? 24.545 10.084 -29.235 1.00 84.75 525 SER A CA 1
ATOM 3915 C C . SER A 1 525 ? 24.085 9.946 -30.690 1.00 84.75 525 SER A C 1
ATOM 3917 O O . SER A 1 525 ? 22.912 10.155 -31.003 1.00 84.75 525 SER A O 1
ATOM 3919 N N . ASP A 1 526 ? 25.035 9.624 -31.571 1.00 79.75 526 ASP A N 1
ATOM 3920 C CA . ASP A 1 526 ? 24.804 9.352 -32.990 1.00 79.75 526 ASP A CA 1
ATOM 3921 C C . ASP A 1 526 ? 25.586 8.082 -33.389 1.00 79.75 526 ASP A C 1
ATOM 3923 O O . ASP A 1 526 ? 26.823 8.118 -33.410 1.00 79.75 526 ASP A O 1
ATOM 3927 N N . PRO A 1 527 ? 24.905 6.943 -33.625 1.00 80.56 527 PRO A N 1
ATOM 3928 C CA . PRO A 1 527 ? 23.454 6.754 -33.508 1.00 80.56 527 PRO A CA 1
ATOM 3929 C C . PRO A 1 527 ? 22.965 6.831 -32.049 1.00 80.56 527 PRO A C 1
ATOM 3931 O O . PRO A 1 527 ? 23.747 6.637 -31.115 1.00 80.56 527 PRO A O 1
ATOM 3934 N N . LEU A 1 528 ? 21.662 7.080 -31.856 1.00 85.81 528 LEU A N 1
ATOM 3935 C CA . LEU A 1 528 ? 21.021 7.041 -30.537 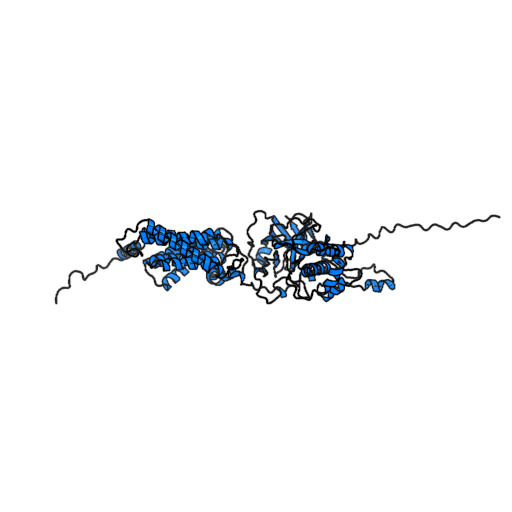1.00 85.81 528 LEU A CA 1
ATOM 3936 C C . LEU A 1 528 ? 21.178 5.635 -29.942 1.00 85.81 528 LEU A C 1
ATOM 3938 O O . LEU A 1 528 ? 20.560 4.702 -30.441 1.00 85.81 528 LEU A O 1
ATOM 3942 N N . ALA A 1 529 ? 21.989 5.458 -28.899 1.00 87.56 529 ALA A N 1
ATOM 3943 C CA . ALA A 1 529 ? 22.387 4.121 -28.454 1.00 87.56 529 ALA A CA 1
ATOM 3944 C C . ALA A 1 529 ? 22.345 3.941 -26.929 1.00 87.56 529 ALA A C 1
ATOM 3946 O O . ALA A 1 529 ? 22.995 4.667 -26.174 1.00 87.56 529 ALA A O 1
ATOM 3947 N N . GLY A 1 530 ? 21.589 2.937 -26.476 1.00 88.94 530 GLY A N 1
ATOM 3948 C CA . GLY A 1 530 ? 21.398 2.633 -25.057 1.00 88.94 530 GLY A CA 1
ATOM 3949 C C . GLY A 1 530 ? 20.611 1.346 -24.812 1.00 88.94 530 GLY A C 1
ATOM 3950 O O . GLY A 1 530 ? 20.342 0.597 -25.745 1.00 88.94 530 GLY A O 1
ATOM 3951 N N . ASN A 1 531 ? 20.218 1.088 -23.570 1.00 91.00 531 ASN A N 1
ATOM 3952 C CA . ASN A 1 531 ? 19.376 -0.047 -23.183 1.00 91.00 531 ASN A CA 1
ATOM 3953 C C . ASN A 1 531 ? 18.125 0.412 -22.415 1.00 91.00 531 ASN A C 1
ATOM 3955 O O . ASN A 1 531 ? 17.863 1.614 -22.309 1.00 91.00 531 ASN A O 1
ATOM 3959 N N . ASP A 1 532 ? 17.347 -0.533 -21.877 1.00 93.75 532 ASP A N 1
ATOM 3960 C CA . ASP A 1 532 ? 16.086 -0.269 -21.171 1.00 93.75 532 ASP A CA 1
ATOM 3961 C C . ASP A 1 532 ? 16.201 0.841 -20.123 1.00 93.75 532 ASP A C 1
ATOM 3963 O O . ASP A 1 532 ? 15.292 1.663 -20.004 1.00 93.75 532 ASP A O 1
ATOM 3967 N N . GLU A 1 533 ? 17.331 0.918 -19.406 1.00 94.31 533 GLU A N 1
ATOM 3968 C CA . GLU A 1 533 ? 17.574 1.967 -18.415 1.00 94.31 533 GLU A CA 1
ATOM 3969 C C . GLU A 1 533 ? 17.451 3.361 -19.033 1.00 94.31 533 GLU A C 1
ATOM 3971 O O . GLU A 1 533 ? 16.753 4.214 -18.484 1.00 94.31 533 GLU A O 1
ATOM 3976 N N . GLN A 1 534 ? 18.098 3.602 -20.172 1.00 94.94 534 GLN A N 1
ATOM 3977 C CA . GLN A 1 534 ? 18.130 4.921 -20.802 1.00 94.94 534 GLN A CA 1
ATOM 3978 C C . GLN A 1 534 ? 16.848 5.207 -21.587 1.00 94.94 534 GLN A C 1
ATOM 3980 O O . GLN A 1 534 ? 16.294 6.303 -21.454 1.00 94.94 534 GLN A O 1
ATOM 3985 N N . TYR A 1 535 ? 16.333 4.235 -22.347 1.00 96.94 535 TYR A N 1
ATOM 3986 C CA . TYR A 1 535 ? 15.102 4.406 -23.126 1.00 96.94 535 TYR A CA 1
ATOM 3987 C C . TYR A 1 535 ? 13.879 4.638 -22.228 1.00 96.94 535 TYR A C 1
ATOM 3989 O O . TYR A 1 535 ? 13.162 5.623 -22.424 1.00 96.94 535 TYR A O 1
ATOM 3997 N N . ALA A 1 536 ? 13.660 3.802 -21.203 1.00 97.50 536 ALA A N 1
ATOM 3998 C CA . ALA A 1 536 ? 12.501 3.942 -20.317 1.00 97.50 536 ALA A CA 1
ATOM 3999 C C . ALA A 1 536 ? 12.586 5.228 -19.483 1.00 97.50 536 ALA A C 1
ATOM 4001 O O . ALA A 1 536 ? 11.588 5.930 -19.315 1.00 97.50 536 ALA A O 1
ATOM 4002 N N . SER A 1 537 ? 13.792 5.588 -19.027 1.00 97.50 537 SER A N 1
ATOM 4003 C CA . SER A 1 537 ? 14.027 6.844 -18.304 1.00 97.50 537 SER A CA 1
ATOM 4004 C C . SER A 1 537 ? 13.729 8.074 -19.138 1.00 97.50 537 SER A C 1
ATOM 4006 O O . SER A 1 537 ? 13.073 9.002 -18.664 1.00 97.50 537 SER A O 1
ATOM 4008 N N . THR A 1 538 ? 14.186 8.072 -20.385 1.00 97.69 538 THR A N 1
ATOM 4009 C CA . THR A 1 538 ? 13.991 9.182 -21.314 1.00 97.69 538 THR A CA 1
ATOM 4010 C C . THR A 1 538 ? 12.515 9.341 -21.656 1.00 97.69 538 THR A C 1
ATOM 4012 O O . THR A 1 538 ? 11.967 10.436 -21.521 1.00 97.69 538 THR A O 1
ATOM 4015 N N . LEU A 1 539 ? 11.841 8.249 -22.028 1.00 98.44 539 LEU A N 1
ATOM 4016 C CA . LEU A 1 539 ? 10.419 8.282 -22.357 1.00 98.44 539 LEU A CA 1
ATOM 4017 C C . LEU A 1 539 ? 9.561 8.668 -21.140 1.00 98.44 539 LEU A C 1
ATOM 4019 O O . LEU A 1 539 ? 8.612 9.442 -21.273 1.00 98.44 539 LEU A O 1
ATOM 4023 N N . GLY A 1 540 ? 9.940 8.209 -19.943 1.00 97.81 540 GLY A N 1
ATOM 4024 C CA . GLY A 1 540 ? 9.322 8.608 -18.681 1.00 97.81 540 GLY A CA 1
ATOM 4025 C C . GLY A 1 540 ? 9.404 10.115 -18.419 1.00 97.81 540 GLY A C 1
ATOM 4026 O O . GLY A 1 540 ? 8.397 10.742 -18.079 1.00 97.81 540 GLY A O 1
ATOM 4027 N N . LEU A 1 541 ? 10.577 10.730 -18.620 1.00 98.12 541 LEU A N 1
ATOM 4028 C CA . LEU A 1 541 ? 10.746 12.184 -18.488 1.00 98.12 541 LEU A CA 1
ATOM 4029 C C . LEU A 1 541 ? 9.953 12.946 -19.552 1.00 98.12 541 LEU A C 1
ATOM 4031 O O . LEU A 1 541 ? 9.285 13.926 -19.225 1.00 98.12 541 LEU A O 1
ATOM 4035 N N . ILE A 1 542 ? 9.973 12.473 -20.799 1.00 98.31 542 ILE A N 1
ATOM 4036 C CA . ILE A 1 542 ? 9.217 13.075 -21.901 1.00 98.31 542 ILE A CA 1
ATOM 4037 C C . ILE A 1 542 ? 7.717 13.078 -21.603 1.00 98.31 542 ILE A C 1
ATOM 4039 O O . ILE A 1 542 ? 7.082 14.122 -21.739 1.00 98.31 542 ILE A O 1
ATOM 4043 N N . GLY A 1 543 ? 7.150 11.960 -21.137 1.00 98.00 543 GLY A N 1
ATOM 4044 C CA . GLY A 1 543 ? 5.740 11.895 -20.747 1.00 98.00 543 GLY A CA 1
ATOM 4045 C C . GLY A 1 543 ? 5.386 12.961 -19.710 1.00 98.00 543 GLY A C 1
ATOM 4046 O O . GLY A 1 543 ? 4.458 13.745 -19.910 1.00 98.00 543 GLY A O 1
ATOM 4047 N N . ASN A 1 544 ? 6.202 13.087 -18.660 1.00 97.81 544 ASN A N 1
ATOM 4048 C CA . ASN A 1 544 ? 6.007 14.115 -17.637 1.00 97.81 544 ASN A CA 1
ATOM 4049 C C . ASN A 1 544 ? 6.160 15.548 -18.182 1.00 97.81 544 ASN A C 1
ATOM 4051 O O . ASN A 1 544 ? 5.391 16.427 -17.793 1.00 97.81 544 ASN A O 1
ATOM 4055 N N . ARG A 1 545 ? 7.091 15.801 -19.113 1.00 97.50 545 ARG A N 1
ATOM 4056 C CA . ARG A 1 545 ? 7.263 17.109 -19.780 1.00 97.50 545 ARG A CA 1
ATOM 4057 C C . ARG A 1 545 ? 6.101 17.471 -20.701 1.00 97.50 545 ARG A C 1
ATOM 4059 O O . ARG A 1 545 ? 5.722 18.638 -20.762 1.00 97.50 545 ARG A O 1
ATOM 4066 N N . LEU A 1 546 ? 5.487 16.477 -21.338 1.00 97.50 546 LEU A N 1
ATOM 4067 C CA . LEU A 1 546 ? 4.237 16.623 -22.085 1.00 97.50 546 LEU A CA 1
ATOM 4068 C C . LEU A 1 546 ? 3.021 16.844 -21.168 1.00 97.50 546 LEU A C 1
ATOM 4070 O O . LEU A 1 546 ? 1.921 17.085 -21.660 1.00 97.50 546 LEU A O 1
ATOM 4074 N N . GLY A 1 547 ? 3.192 16.774 -19.844 1.00 96.94 547 GLY A N 1
ATOM 4075 C CA . GLY A 1 547 ? 2.112 16.903 -18.871 1.00 96.94 547 GLY A CA 1
ATOM 4076 C C . GLY A 1 547 ? 1.264 15.638 -18.746 1.00 96.94 547 GLY A C 1
ATOM 4077 O O . GLY A 1 547 ? 0.074 15.742 -18.443 1.00 96.94 547 GLY A O 1
ATOM 4078 N N . ILE A 1 548 ? 1.843 14.467 -19.020 1.00 97.62 548 ILE A N 1
ATOM 4079 C CA . ILE A 1 548 ? 1.250 13.147 -18.804 1.00 97.62 548 ILE A CA 1
ATOM 4080 C C . ILE A 1 548 ? 1.945 12.503 -17.590 1.00 97.62 548 ILE A C 1
ATOM 4082 O O . ILE A 1 548 ? 3.143 12.210 -17.673 1.00 97.62 548 ILE A O 1
ATOM 4086 N N . PRO A 1 549 ? 1.242 12.228 -16.474 1.00 96.94 549 PRO A N 1
ATOM 4087 C CA . PRO A 1 549 ? 1.847 11.545 -15.333 1.00 96.94 549 PRO A CA 1
ATOM 4088 C C . PRO A 1 549 ? 2.375 10.169 -15.747 1.00 96.94 549 PRO A C 1
ATOM 4090 O O . PRO A 1 549 ? 1.615 9.292 -16.164 1.00 96.94 549 PRO A O 1
ATOM 4093 N N . THR A 1 550 ? 3.695 10.010 -15.665 1.00 96.88 550 THR A N 1
ATOM 4094 C CA . THR A 1 550 ? 4.413 8.855 -16.209 1.00 96.88 550 THR A CA 1
ATOM 4095 C C . THR A 1 550 ? 5.436 8.336 -15.203 1.00 96.88 550 THR A C 1
ATOM 4097 O O . THR A 1 550 ? 6.181 9.126 -14.621 1.00 96.88 550 THR A O 1
ATOM 4100 N N . ARG A 1 551 ? 5.493 7.019 -15.001 1.00 95.50 551 ARG A N 1
ATOM 4101 C CA . ARG A 1 551 ? 6.419 6.348 -14.073 1.00 95.50 551 ARG A CA 1
ATOM 4102 C C . ARG A 1 551 ? 7.121 5.177 -14.751 1.00 95.50 551 ARG A C 1
ATOM 4104 O O . ARG A 1 551 ? 6.631 4.669 -15.756 1.00 95.50 551 ARG A O 1
ATOM 4111 N N . ILE A 1 552 ? 8.251 4.748 -14.206 1.00 96.25 552 ILE A N 1
ATOM 4112 C CA . ILE A 1 552 ? 9.032 3.630 -14.745 1.00 96.25 552 ILE A CA 1
ATOM 4113 C C . ILE A 1 552 ? 8.737 2.384 -13.937 1.00 96.25 552 ILE A C 1
ATOM 4115 O O . ILE A 1 552 ? 8.544 2.456 -12.729 1.00 96.25 552 ILE A O 1
ATOM 4119 N N . VAL A 1 553 ? 8.739 1.230 -14.580 1.00 95.50 553 VAL A N 1
ATOM 4120 C CA . VAL A 1 553 ? 8.640 -0.055 -13.902 1.00 95.50 553 VAL A CA 1
ATOM 4121 C C . VAL A 1 553 ? 9.799 -0.933 -14.333 1.00 95.50 553 VAL A C 1
ATOM 4123 O O . VAL A 1 553 ? 10.139 -0.979 -15.509 1.00 95.50 553 VAL A O 1
ATOM 4126 N N . VAL A 1 554 ? 10.405 -1.619 -13.369 1.00 95.75 554 VAL A N 1
ATOM 4127 C CA . VAL A 1 554 ? 11.396 -2.673 -13.590 1.00 95.75 554 VAL A CA 1
ATOM 4128 C C . VAL A 1 554 ? 10.752 -3.996 -13.215 1.00 95.75 554 VAL A C 1
ATOM 4130 O O . VAL A 1 554 ? 10.159 -4.122 -12.138 1.00 95.75 554 VAL A O 1
ATOM 4133 N N . GLY A 1 555 ? 10.866 -4.993 -14.080 1.00 95.12 555 GLY A N 1
ATOM 4134 C CA . GLY A 1 555 ? 10.210 -6.277 -13.876 1.00 95.12 555 GLY A CA 1
ATOM 4135 C C . GLY A 1 555 ? 10.442 -7.239 -15.028 1.00 95.12 555 GLY A C 1
ATOM 4136 O O . GLY A 1 555 ? 11.385 -7.058 -15.779 1.00 95.12 555 GLY A O 1
ATOM 4137 N N . ALA A 1 556 ? 9.586 -8.243 -15.161 1.00 93.94 556 ALA A N 1
ATOM 4138 C CA . ALA A 1 556 ? 9.639 -9.242 -16.218 1.00 93.94 556 ALA A CA 1
ATOM 4139 C C . ALA A 1 556 ? 8.294 -9.375 -16.928 1.00 93.94 556 ALA A C 1
ATOM 4141 O O . ALA A 1 556 ? 7.259 -8.956 -16.411 1.00 93.94 556 ALA A O 1
ATOM 4142 N N . THR A 1 557 ? 8.296 -10.029 -18.082 1.00 89.94 557 THR A N 1
ATOM 4143 C CA . THR A 1 557 ? 7.063 -10.489 -18.724 1.00 89.94 557 THR A CA 1
ATOM 4144 C C . THR A 1 557 ? 6.919 -11.992 -18.513 1.00 89.94 557 THR A C 1
ATOM 4146 O O . THR A 1 557 ? 7.885 -12.728 -18.681 1.00 89.94 557 THR A O 1
ATOM 4149 N N . ALA A 1 558 ? 5.726 -12.454 -18.133 1.00 90.06 558 ALA A N 1
ATOM 4150 C CA . ALA A 1 558 ? 5.461 -13.875 -17.938 1.00 90.06 558 ALA A CA 1
ATOM 4151 C C . ALA A 1 558 ? 5.715 -14.671 -19.229 1.00 90.06 558 ALA A C 1
ATOM 4153 O O . ALA A 1 558 ? 5.253 -14.287 -20.307 1.00 90.06 558 ALA A O 1
ATOM 4154 N N . THR A 1 559 ? 6.419 -15.791 -19.099 1.00 90.88 559 THR A N 1
ATOM 4155 C CA . THR A 1 559 ? 6.753 -16.719 -20.183 1.00 90.88 559 THR A CA 1
ATOM 4156 C C . THR A 1 559 ? 5.802 -17.916 -20.192 1.00 90.88 559 THR A C 1
ATOM 4158 O O . THR A 1 559 ? 5.144 -18.208 -19.192 1.00 90.88 559 THR A O 1
ATOM 4161 N N . ASP A 1 560 ? 5.721 -18.627 -21.319 1.00 89.31 560 ASP A N 1
ATOM 4162 C CA . ASP A 1 560 ? 4.850 -19.807 -21.458 1.00 89.31 560 ASP A CA 1
ATOM 4163 C C . ASP A 1 560 ? 5.242 -20.964 -20.520 1.00 89.31 560 ASP A C 1
ATOM 4165 O O . ASP A 1 560 ? 4.383 -21.734 -20.092 1.00 89.31 560 ASP A O 1
ATOM 4169 N N . ASP A 1 561 ? 6.531 -21.093 -20.195 1.00 92.19 561 ASP A N 1
ATOM 4170 C CA . ASP A 1 561 ? 7.070 -22.106 -19.279 1.00 92.19 561 ASP A CA 1
ATOM 4171 C C . ASP A 1 561 ? 7.144 -21.627 -17.815 1.00 92.19 561 ASP A C 1
ATOM 4173 O O . ASP A 1 561 ? 7.560 -22.383 -16.932 1.00 92.19 561 ASP A O 1
ATOM 4177 N N . GLY A 1 562 ? 6.753 -20.376 -17.547 1.00 93.25 562 GLY A N 1
ATOM 4178 C CA . GLY A 1 562 ? 6.837 -19.748 -16.229 1.00 93.25 562 GLY A CA 1
ATOM 4179 C C . GLY A 1 562 ? 8.266 -19.436 -15.768 1.00 93.25 562 GLY A C 1
ATOM 4180 O O . GLY A 1 562 ? 8.464 -18.954 -14.653 1.00 93.25 562 GLY A O 1
ATOM 4181 N N . VAL A 1 563 ? 9.280 -19.706 -16.591 1.00 96.62 563 VAL A N 1
ATOM 4182 C CA . VAL A 1 563 ? 10.691 -19.494 -16.262 1.00 96.62 563 VAL A CA 1
ATOM 4183 C C . VAL A 1 563 ? 11.070 -18.051 -16.581 1.00 96.62 563 VAL A C 1
ATOM 4185 O O . VAL A 1 563 ? 11.164 -17.681 -17.746 1.00 96.62 563 VAL A O 1
ATOM 4188 N N . ILE A 1 564 ? 11.372 -17.254 -15.554 1.00 96.25 564 ILE A N 1
ATOM 4189 C CA . ILE A 1 564 ? 11.904 -15.896 -15.727 1.00 96.25 564 ILE A CA 1
ATOM 4190 C C . ILE A 1 564 ? 13.423 -15.932 -15.594 1.00 96.25 564 ILE A C 1
ATOM 4192 O O . ILE A 1 564 ? 13.958 -16.290 -14.537 1.00 96.25 564 ILE A O 1
ATOM 4196 N N . ARG A 1 565 ? 14.129 -15.540 -16.653 1.00 95.38 565 ARG A N 1
ATOM 4197 C CA . ARG A 1 565 ? 15.588 -15.399 -16.695 1.00 95.38 565 ARG A CA 1
ATOM 4198 C C . ARG A 1 565 ? 16.008 -13.935 -16.611 1.00 95.38 565 ARG A C 1
ATOM 4200 O O . ARG A 1 565 ? 15.176 -13.039 -16.707 1.00 95.38 565 ARG A O 1
ATOM 4207 N N . GLY A 1 566 ? 17.307 -13.679 -16.446 1.00 92.88 566 GLY A N 1
ATOM 4208 C CA . GLY A 1 566 ? 17.838 -12.310 -16.445 1.00 92.88 566 GLY A CA 1
ATOM 4209 C C . GLY A 1 566 ? 17.470 -11.531 -17.706 1.00 92.88 566 GLY A C 1
ATOM 4210 O O . GLY A 1 566 ? 16.978 -10.418 -17.605 1.00 92.88 566 GLY A O 1
ATOM 4211 N N . ARG A 1 567 ? 17.595 -12.148 -18.879 1.00 91.75 567 ARG A N 1
ATOM 4212 C CA . ARG A 1 567 ? 17.232 -11.544 -20.170 1.00 91.75 567 ARG A CA 1
ATOM 4213 C C . ARG A 1 567 ? 15.751 -11.185 -20.324 1.00 91.75 567 ARG A C 1
ATOM 4215 O O . ARG A 1 567 ? 15.428 -10.434 -21.231 1.00 91.75 567 ARG A O 1
ATOM 4222 N N . ASP A 1 568 ? 14.881 -11.740 -19.476 1.00 93.06 568 ASP A N 1
ATOM 4223 C CA . ASP A 1 568 ? 13.443 -11.450 -19.473 1.00 93.06 568 ASP A CA 1
ATOM 4224 C C . ASP A 1 568 ? 13.107 -10.281 -18.525 1.00 93.06 568 ASP A C 1
ATOM 4226 O O . ASP A 1 568 ? 11.947 -9.870 -18.428 1.00 93.06 568 ASP A O 1
ATOM 4230 N N . ILE A 1 569 ? 14.106 -9.761 -17.796 1.00 94.00 569 ILE A N 1
ATOM 4231 C CA . ILE A 1 569 ? 13.991 -8.541 -17.002 1.00 94.00 569 ILE A CA 1
ATOM 4232 C C . ILE A 1 569 ? 14.114 -7.346 -17.937 1.00 94.00 569 ILE A C 1
ATOM 4234 O O . ILE A 1 569 ? 15.099 -7.217 -18.652 1.00 94.00 569 ILE A O 1
ATOM 4238 N N . HIS A 1 570 ? 13.145 -6.443 -17.854 1.00 94.25 570 HIS A N 1
ATOM 4239 C CA . HIS A 1 570 ? 13.052 -5.234 -18.656 1.00 94.25 570 HIS A CA 1
ATOM 4240 C C . HIS A 1 570 ? 12.680 -4.021 -17.806 1.00 94.25 570 HIS A C 1
ATOM 4242 O O . HIS A 1 570 ? 12.163 -4.149 -16.686 1.00 94.25 570 HIS A O 1
ATOM 4248 N N . ALA A 1 571 ? 12.895 -2.831 -18.368 1.00 95.69 571 ALA A N 1
ATOM 4249 C CA . ALA A 1 571 ? 12.306 -1.598 -17.858 1.00 95.69 571 ALA A CA 1
ATOM 4250 C C . ALA A 1 571 ? 11.299 -1.021 -18.856 1.00 95.69 571 ALA A C 1
ATOM 4252 O O . ALA A 1 571 ? 11.556 -0.936 -20.054 1.00 95.69 571 ALA A O 1
ATOM 4253 N N . TRP A 1 572 ? 10.139 -0.603 -18.357 1.00 95.50 572 TRP A N 1
ATOM 4254 C CA . TRP A 1 572 ? 9.068 -0.049 -19.178 1.00 95.50 572 TRP A CA 1
ATOM 4255 C C . TRP A 1 572 ? 8.407 1.155 -18.522 1.00 95.50 572 TRP A C 1
ATOM 4257 O O . TRP A 1 572 ? 8.741 1.543 -17.401 1.00 95.50 572 TRP A O 1
ATOM 4267 N N . VAL A 1 573 ? 7.471 1.765 -19.243 1.00 96.75 573 VAL A N 1
ATOM 4268 C CA . VAL A 1 573 ? 6.807 2.995 -18.827 1.00 96.75 573 VAL A CA 1
ATOM 4269 C C . VAL A 1 573 ? 5.335 2.720 -18.511 1.00 96.75 573 VAL A C 1
ATOM 4271 O O . VAL A 1 573 ? 4.646 2.027 -19.251 1.00 96.75 573 VAL A O 1
ATOM 4274 N N . GLU A 1 574 ? 4.819 3.261 -17.412 1.00 95.12 574 GLU A N 1
ATOM 4275 C CA . GLU A 1 574 ? 3.383 3.295 -17.125 1.00 95.12 574 GLU A CA 1
ATOM 4276 C C . GLU A 1 574 ? 2.866 4.737 -17.217 1.00 95.12 574 GLU A C 1
ATOM 4278 O O . GLU A 1 574 ? 3.453 5.658 -16.646 1.00 95.12 574 GLU A O 1
ATOM 4283 N N . VAL A 1 575 ? 1.744 4.921 -17.915 1.00 95.75 575 VAL A N 1
ATOM 4284 C CA . VAL A 1 575 ? 1.080 6.211 -18.152 1.00 95.75 575 VAL A CA 1
ATOM 4285 C C . VAL A 1 575 ? -0.260 6.249 -17.426 1.00 95.75 575 VAL A C 1
ATOM 4287 O O . VAL A 1 575 ? -1.063 5.326 -17.558 1.00 95.75 575 VAL A O 1
ATOM 4290 N N . GLN A 1 576 ? -0.525 7.318 -16.675 1.00 94.12 576 GLN A N 1
ATOM 4291 C CA . GLN A 1 576 ? -1.789 7.464 -15.958 1.00 94.12 576 GLN A CA 1
ATOM 4292 C C . GLN A 1 576 ? -2.921 7.912 -16.892 1.00 94.12 576 GLN A C 1
ATOM 4294 O O . GLN A 1 576 ? -2.801 8.897 -17.627 1.00 94.12 576 GLN A O 1
ATOM 4299 N N . GLN A 1 577 ? -4.050 7.213 -16.825 1.00 94.12 577 GLN A N 1
ATOM 4300 C CA . GLN A 1 577 ? -5.290 7.561 -17.509 1.00 94.12 577 GLN A CA 1
ATOM 4301 C C . GLN A 1 577 ? -6.144 8.520 -16.669 1.00 94.12 577 GLN A C 1
ATOM 4303 O O . GLN A 1 577 ? -5.967 8.652 -15.459 1.00 94.12 577 GLN A O 1
ATOM 4308 N N . ALA A 1 578 ? -7.102 9.190 -17.306 1.00 92.62 578 ALA A N 1
ATOM 4309 C CA . ALA A 1 578 ? -7.991 10.164 -16.675 1.00 92.62 578 ALA A CA 1
ATOM 4310 C C . ALA A 1 578 ? -8.881 9.567 -15.567 1.00 92.62 578 ALA A C 1
ATOM 4312 O O . ALA A 1 578 ? -9.347 10.303 -14.701 1.00 92.62 578 ALA A O 1
ATOM 4313 N N . ASP A 1 579 ? -9.099 8.249 -15.576 1.00 88.31 579 ASP A N 1
ATOM 4314 C CA . ASP A 1 579 ? -9.810 7.506 -14.528 1.00 88.31 579 ASP A CA 1
ATOM 4315 C C . ASP A 1 579 ? -8.910 7.105 -13.338 1.00 88.31 579 ASP A C 1
ATOM 4317 O O . ASP A 1 579 ? -9.385 6.503 -12.376 1.00 88.31 579 ASP A O 1
ATOM 4321 N N . GLY A 1 580 ? -7.617 7.444 -13.390 1.00 86.00 580 GLY A N 1
ATOM 4322 C CA . GLY A 1 580 ? -6.615 7.132 -12.371 1.00 86.00 580 GLY A CA 1
ATOM 4323 C C . GLY A 1 580 ? -5.912 5.783 -12.551 1.00 86.00 580 GLY A C 1
ATOM 4324 O O . GLY A 1 580 ? -4.945 5.519 -11.831 1.00 86.00 580 GLY A O 1
ATOM 4325 N N . SER A 1 581 ? -6.345 4.948 -13.501 1.00 88.00 581 SER A N 1
ATOM 4326 C CA . SER A 1 581 ? -5.687 3.679 -13.827 1.00 88.00 581 SER A CA 1
ATOM 4327 C C . SER A 1 581 ? -4.375 3.895 -14.593 1.00 88.00 581 SER A C 1
ATOM 4329 O O . SER A 1 581 ? -4.111 4.975 -15.123 1.00 88.00 581 SER A O 1
ATOM 4331 N N . TRP A 1 582 ? -3.530 2.864 -14.647 1.00 90.12 582 TRP A N 1
ATOM 4332 C CA . TRP A 1 582 ? -2.220 2.929 -15.298 1.00 90.12 582 TRP A CA 1
ATOM 4333 C C . TRP A 1 582 ? -2.180 2.031 -16.531 1.00 90.12 582 TRP A C 1
ATOM 4335 O O . TRP A 1 582 ? -2.413 0.827 -16.437 1.00 90.12 582 TRP A O 1
ATOM 4345 N N . PHE A 1 583 ? -1.860 2.623 -17.679 1.00 91.94 583 PHE A N 1
ATOM 4346 C CA . PHE A 1 583 ? -1.624 1.921 -18.935 1.00 91.94 583 PHE A CA 1
ATOM 4347 C C . PHE A 1 583 ? -0.140 1.569 -19.076 1.00 91.94 583 PHE A C 1
ATOM 4349 O O . PHE A 1 583 ? 0.725 2.409 -18.832 1.00 91.94 583 PHE A O 1
ATOM 4356 N N . GLN A 1 584 ? 0.158 0.338 -19.488 1.00 92.12 584 GLN A N 1
ATOM 4357 C CA . GLN A 1 584 ? 1.524 -0.175 -19.612 1.00 92.12 584 GLN A CA 1
ATOM 4358 C C . GLN A 1 584 ? 2.039 0.003 -21.045 1.00 92.12 584 GLN A C 1
ATOM 4360 O O . GLN A 1 584 ? 1.555 -0.629 -21.981 1.00 92.12 584 GLN A O 1
ATOM 4365 N N . VAL A 1 585 ? 3.046 0.857 -21.198 1.00 94.19 585 VAL A N 1
ATOM 4366 C CA . VAL A 1 585 ? 3.826 1.080 -22.420 1.00 94.19 585 VAL A CA 1
ATOM 4367 C C . VAL A 1 585 ? 5.027 0.138 -22.353 1.00 94.19 585 VAL A C 1
ATOM 4369 O O . VAL A 1 585 ? 6.022 0.447 -21.699 1.00 94.19 585 VAL A O 1
ATOM 4372 N N . LEU A 1 586 ? 4.889 -1.048 -22.949 1.00 93.12 586 LEU A N 1
ATOM 4373 C CA . LEU A 1 586 ? 5.862 -2.143 -22.851 1.00 93.12 586 LEU A CA 1
ATOM 4374 C C . LEU A 1 586 ? 7.112 -1.915 -23.733 1.00 93.12 586 LEU A C 1
ATOM 4376 O O . LEU A 1 586 ? 7.026 -1.171 -24.712 1.00 93.12 586 LEU A O 1
ATOM 4380 N N . PRO A 1 587 ? 8.261 -2.553 -23.422 1.00 92.56 587 PRO A N 1
ATOM 4381 C CA . PRO A 1 587 ? 9.552 -2.327 -24.088 1.00 92.56 587 PRO A CA 1
ATOM 4382 C C . PRO A 1 587 ? 9.488 -2.289 -25.620 1.00 92.56 587 PRO A C 1
ATOM 4384 O O . PRO A 1 587 ? 9.938 -1.331 -26.240 1.00 92.56 587 PRO A O 1
ATOM 4387 N N . GLN A 1 588 ? 8.817 -3.263 -26.235 1.00 91.50 588 GLN A N 1
ATOM 4388 C CA . GLN A 1 588 ? 8.705 -3.419 -27.688 1.00 91.50 588 GLN A CA 1
ATOM 4389 C C . GLN A 1 588 ? 8.040 -2.236 -28.413 1.00 91.50 588 GLN A C 1
ATOM 4391 O O . GLN A 1 588 ? 8.085 -2.138 -29.640 1.00 91.50 588 GLN A O 1
ATOM 4396 N N . THR A 1 589 ? 7.371 -1.333 -27.688 1.00 93.38 589 THR A N 1
ATOM 4397 C CA . THR A 1 589 ? 6.742 -0.162 -28.306 1.00 93.38 589 THR A CA 1
ATOM 4398 C C . THR A 1 589 ? 7.688 1.024 -28.461 1.00 93.38 589 THR A C 1
ATOM 4400 O O . THR A 1 589 ? 7.338 1.953 -29.183 1.00 93.38 589 THR A O 1
ATOM 4403 N N . PHE A 1 590 ? 8.836 1.026 -27.775 1.00 95.31 590 PHE A N 1
ATOM 4404 C CA . PHE A 1 590 ? 9.740 2.184 -27.734 1.00 95.31 590 PHE A CA 1
ATOM 4405 C C . PHE A 1 590 ? 11.239 1.854 -27.670 1.00 95.31 590 PHE A C 1
ATOM 4407 O O . PHE A 1 590 ? 12.059 2.758 -27.814 1.00 95.31 590 PHE A O 1
ATOM 4414 N N . ILE A 1 591 ? 11.602 0.593 -27.440 1.00 93.44 591 ILE A N 1
ATOM 4415 C CA . ILE A 1 591 ? 12.983 0.110 -27.439 1.00 93.44 591 ILE A CA 1
ATOM 4416 C C . ILE A 1 591 ? 13.248 -0.582 -28.783 1.00 93.44 591 ILE A C 1
ATOM 4418 O O . ILE A 1 591 ? 12.422 -1.402 -29.191 1.00 93.44 591 ILE A O 1
ATOM 4422 N N . PRO A 1 592 ? 14.359 -0.266 -29.471 1.00 90.94 592 PRO A N 1
ATOM 4423 C CA . PRO A 1 592 ? 14.769 -0.967 -30.686 1.00 90.94 592 PRO A CA 1
ATOM 4424 C C . PRO A 1 592 ? 14.988 -2.463 -30.447 1.00 90.94 592 PRO A C 1
ATOM 4426 O O . PRO A 1 592 ? 15.426 -2.867 -29.368 1.00 90.94 592 PRO A O 1
ATOM 4429 N N . ASP A 1 593 ? 14.762 -3.276 -31.477 1.00 83.88 593 ASP A N 1
ATOM 4430 C CA . ASP A 1 593 ? 15.055 -4.707 -31.409 1.00 83.88 593 ASP A CA 1
ATOM 4431 C C . ASP A 1 593 ? 16.552 -4.943 -31.145 1.00 83.88 593 ASP A C 1
ATOM 4433 O O . ASP A 1 593 ? 17.432 -4.284 -31.711 1.00 83.88 593 ASP A O 1
ATOM 4437 N N . MET A 1 594 ? 16.853 -5.916 -30.285 1.00 71.81 594 MET A N 1
ATOM 4438 C CA . MET A 1 594 ? 18.225 -6.362 -30.069 1.00 71.81 594 MET A CA 1
ATOM 4439 C C . MET A 1 594 ? 18.729 -7.019 -31.359 1.00 71.81 594 MET A C 1
ATOM 4441 O O . MET A 1 594 ? 18.113 -7.959 -31.861 1.00 71.81 594 MET A O 1
ATOM 4445 N N . ALA A 1 595 ? 19.849 -6.545 -31.908 1.00 57.31 595 ALA A N 1
ATOM 4446 C CA . ALA A 1 595 ? 20.463 -7.200 -33.057 1.00 57.31 595 ALA A CA 1
ATOM 4447 C C . ALA A 1 595 ? 20.851 -8.641 -32.677 1.00 57.31 595 ALA A C 1
ATOM 4449 O O . ALA A 1 595 ? 21.591 -8.845 -31.711 1.00 57.31 595 ALA A O 1
ATOM 4450 N N . GLU A 1 596 ? 20.358 -9.641 -33.417 1.00 37.56 596 GLU A N 1
ATOM 4451 C CA . GLU A 1 596 ? 20.770 -11.029 -33.192 1.00 37.56 596 GLU A CA 1
ATOM 4452 C C . GLU A 1 596 ? 22.295 -11.155 -33.370 1.00 37.56 596 GLU A C 1
ATOM 4454 O O . GLU A 1 596 ? 22.843 -10.634 -34.350 1.00 37.56 596 GLU A O 1
ATOM 4459 N N . PRO A 1 597 ? 23.009 -11.868 -32.478 1.00 36.69 597 PRO A N 1
ATOM 4460 C CA . PRO A 1 597 ? 24.402 -12.217 -32.719 1.00 36.69 597 PRO A CA 1
ATOM 4461 C C . PRO A 1 597 ? 24.484 -13.059 -34.000 1.00 36.69 597 PRO A C 1
ATOM 4463 O O . PRO A 1 597 ? 24.021 -14.198 -34.032 1.00 36.69 597 PRO A O 1
ATOM 4466 N N . GLY A 1 598 ? 25.035 -12.493 -35.076 1.00 30.95 598 GLY A N 1
ATOM 4467 C CA . GLY A 1 598 ? 25.085 -13.149 -36.381 1.00 30.95 598 GLY A CA 1
ATOM 4468 C C . GLY A 1 598 ? 25.769 -14.521 -36.330 1.00 30.95 598 GLY A C 1
ATOM 4469 O O . GLY A 1 598 ? 26.890 -14.646 -35.839 1.00 30.95 598 GLY A O 1
ATOM 4470 N N . ASP A 1 599 ? 25.102 -15.548 -36.868 1.00 26.45 599 ASP A N 1
ATOM 4471 C CA . ASP A 1 599 ? 25.663 -16.888 -37.080 1.00 26.45 599 ASP A CA 1
ATOM 4472 C C . ASP A 1 599 ? 26.890 -16.805 -38.017 1.00 26.45 599 ASP A C 1
ATOM 4474 O O . ASP A 1 599 ? 26.739 -16.475 -39.200 1.00 26.45 599 ASP A O 1
ATOM 4478 N N . PRO A 1 600 ? 28.110 -17.139 -37.553 1.00 34.62 600 PRO A N 1
ATOM 4479 C CA . PRO A 1 600 ? 29.325 -17.020 -38.358 1.00 34.62 600 PRO A CA 1
ATOM 4480 C C . PRO A 1 600 ? 29.403 -18.024 -39.524 1.00 34.62 600 PRO A C 1
ATOM 4482 O O . PRO A 1 600 ? 30.378 -18.023 -40.274 1.00 34.62 600 PRO A O 1
ATOM 4485 N N . ARG A 1 601 ? 28.405 -18.896 -39.725 1.00 32.94 601 ARG A N 1
ATOM 4486 C CA . ARG A 1 601 ? 28.457 -19.960 -40.744 1.00 32.94 601 ARG A CA 1
ATOM 4487 C C . ARG A 1 601 ? 27.844 -19.612 -42.101 1.00 32.94 601 ARG A C 1
ATOM 4489 O O . ARG A 1 601 ? 27.787 -20.486 -42.964 1.00 32.94 601 ARG A O 1
ATOM 4496 N N . ARG A 1 602 ? 27.418 -18.367 -42.340 1.00 30.64 602 ARG A N 1
ATOM 4497 C CA . ARG A 1 602 ? 26.831 -17.953 -43.635 1.00 30.64 602 ARG A CA 1
ATOM 4498 C C . ARG A 1 602 ? 27.734 -17.128 -44.556 1.00 30.64 602 ARG A C 1
ATOM 4500 O O . ARG A 1 602 ? 27.242 -16.598 -45.547 1.00 30.64 602 ARG A O 1
ATOM 4507 N N . HIS A 1 603 ? 29.050 -17.115 -44.346 1.00 35.25 603 HIS A N 1
ATOM 4508 C CA . HIS A 1 603 ? 29.981 -16.776 -45.430 1.00 35.25 603 HIS A CA 1
ATOM 4509 C C . HIS A 1 603 ? 30.352 -18.040 -46.208 1.00 35.25 603 HIS A C 1
ATOM 4511 O O . HIS A 1 603 ? 31.385 -18.673 -46.002 1.00 35.25 603 HIS A O 1
ATOM 4517 N N . GLY A 1 604 ? 29.428 -18.424 -47.090 1.00 30.61 604 GLY A N 1
ATOM 4518 C CA . GLY A 1 604 ? 29.643 -19.435 -48.110 1.00 30.61 604 GLY A CA 1
ATOM 4519 C C . GLY A 1 604 ? 30.727 -18.986 -49.087 1.00 30.61 604 GLY A C 1
ATOM 4520 O O . GLY A 1 604 ? 30.594 -17.987 -49.778 1.00 30.61 604 GLY A O 1
ATOM 4521 N N . HIS A 1 605 ? 31.801 -19.758 -49.077 1.00 34.06 605 HIS A N 1
ATOM 4522 C CA . HIS A 1 605 ? 32.851 -19.917 -50.072 1.00 34.06 605 HIS A CA 1
ATOM 4523 C C . HIS A 1 605 ? 32.407 -19.638 -51.530 1.00 34.06 605 HIS A C 1
ATOM 4525 O O . HIS A 1 605 ? 31.763 -20.484 -52.147 1.00 34.06 605 HIS A O 1
ATOM 4531 N N . ASP A 1 606 ? 32.818 -18.503 -52.104 1.00 32.59 606 ASP A N 1
ATOM 4532 C CA . ASP A 1 606 ? 32.882 -18.317 -53.561 1.00 32.59 606 ASP A CA 1
ATOM 4533 C C . ASP A 1 606 ? 34.269 -18.777 -54.053 1.00 32.59 606 ASP A C 1
ATOM 4535 O O . ASP A 1 606 ? 35.285 -18.195 -53.653 1.00 32.59 606 ASP A O 1
ATOM 4539 N N . PRO A 1 607 ? 34.381 -19.810 -54.911 1.00 36.69 607 PRO A N 1
ATOM 4540 C CA . PRO A 1 607 ? 35.653 -20.156 -55.518 1.00 36.69 607 PRO A CA 1
ATOM 4541 C C . PRO A 1 607 ? 35.968 -19.158 -56.638 1.00 36.69 607 PRO A C 1
ATOM 4543 O O . PRO A 1 607 ? 35.303 -19.096 -57.671 1.00 36.69 607 PRO A O 1
ATOM 4546 N N . VAL A 1 608 ? 37.030 -18.385 -56.419 1.00 38.03 608 VAL A N 1
ATOM 4547 C CA . VAL A 1 608 ? 37.665 -17.496 -57.396 1.00 38.03 608 VAL A CA 1
ATOM 4548 C C . VAL A 1 608 ? 37.949 -18.253 -58.700 1.00 38.03 608 VAL A C 1
ATOM 4550 O O . VAL A 1 608 ? 38.666 -19.255 -58.721 1.00 38.03 608 VAL A O 1
ATOM 4553 N N . GLY A 1 609 ? 37.381 -17.749 -59.798 1.00 31.81 609 GLY A N 1
ATOM 4554 C CA . GLY A 1 609 ? 37.563 -18.266 -61.150 1.00 31.81 609 GLY A CA 1
ATOM 4555 C C . GLY A 1 609 ? 39.028 -18.253 -61.596 1.00 31.81 609 GLY A C 1
ATOM 4556 O O . GLY A 1 609 ? 39.707 -17.227 -61.562 1.00 31.81 609 GLY A O 1
ATOM 4557 N N . GLY A 1 610 ? 39.504 -19.415 -62.045 1.00 30.89 610 GLY A N 1
ATOM 4558 C CA . GLY A 1 610 ? 40.828 -19.598 -62.625 1.00 30.89 610 GLY A CA 1
ATOM 4559 C C . GLY A 1 610 ? 40.982 -18.888 -63.972 1.00 30.89 610 GLY A C 1
ATOM 4560 O O . GLY A 1 610 ? 40.156 -19.019 -64.875 1.00 30.89 610 GLY A O 1
ATOM 4561 N N . ALA A 1 611 ? 42.086 -18.157 -64.105 1.00 35.03 611 ALA A N 1
ATOM 4562 C CA . ALA A 1 611 ? 42.515 -17.482 -65.318 1.00 35.03 611 ALA A CA 1
ATOM 4563 C C . ALA A 1 611 ? 42.776 -18.472 -66.472 1.00 35.03 611 ALA A C 1
ATOM 4565 O O . ALA A 1 611 ? 43.678 -19.309 -66.412 1.00 35.03 611 ALA A O 1
ATOM 4566 N N . GLY A 1 612 ? 42.022 -18.331 -67.565 1.00 30.95 612 GLY A N 1
ATOM 4567 C CA . GLY A 1 612 ? 42.296 -18.995 -68.838 1.00 30.95 612 GLY A CA 1
ATOM 4568 C C . GLY A 1 612 ? 43.489 -18.357 -69.554 1.00 30.95 612 GLY A C 1
ATOM 4569 O O . GLY A 1 612 ? 43.411 -17.224 -70.032 1.00 30.95 612 GLY A O 1
ATOM 4570 N N . ARG A 1 613 ? 44.599 -19.097 -69.662 1.00 36.00 613 ARG A N 1
ATOM 4571 C CA . ARG A 1 613 ? 45.711 -18.784 -70.573 1.00 36.00 613 ARG A CA 1
ATOM 4572 C C . ARG A 1 613 ? 45.268 -18.993 -72.024 1.00 36.00 613 ARG A C 1
ATOM 4574 O O . ARG A 1 613 ? 44.864 -20.088 -72.403 1.00 36.00 613 ARG A O 1
ATOM 4581 N N . ARG A 1 614 ? 45.407 -17.943 -72.839 1.00 33.81 614 ARG A N 1
ATOM 4582 C CA . ARG A 1 614 ? 45.351 -18.000 -74.306 1.00 33.81 614 ARG A CA 1
ATOM 4583 C C . ARG A 1 614 ? 46.536 -18.808 -74.844 1.00 33.81 614 ARG A C 1
ATOM 4585 O O . ARG A 1 614 ? 47.680 -18.499 -74.522 1.00 33.81 614 ARG A O 1
ATOM 4592 N N . ALA A 1 615 ? 46.252 -19.780 -75.704 1.00 38.94 615 ALA A N 1
ATOM 4593 C CA . ALA A 1 615 ? 47.194 -20.286 -76.695 1.00 38.94 615 ALA A CA 1
ATOM 4594 C C . ALA A 1 615 ? 47.065 -19.438 -77.975 1.00 38.94 615 ALA A C 1
ATOM 4596 O O . ALA A 1 615 ? 45.952 -19.073 -78.358 1.00 38.94 615 ALA A O 1
ATOM 4597 N N . ALA A 1 616 ? 48.187 -19.135 -78.625 1.00 34.91 616 ALA A N 1
ATOM 4598 C CA . ALA A 1 616 ? 48.236 -18.635 -79.999 1.00 34.91 616 ALA A CA 1
ATOM 4599 C C . ALA A 1 616 ? 49.073 -19.615 -80.850 1.00 34.91 616 ALA A C 1
ATOM 4601 O O . ALA A 1 616 ? 49.934 -20.294 -80.284 1.00 34.91 616 ALA A O 1
ATOM 4602 N N . PRO A 1 617 ? 48.783 -19.753 -82.155 1.00 53.09 617 PRO A N 1
ATOM 4603 C CA . PRO A 1 617 ? 49.218 -20.893 -82.957 1.00 53.09 617 PRO A CA 1
ATOM 4604 C C . PRO A 1 617 ? 50.551 -20.653 -83.682 1.00 53.09 617 PRO A C 1
ATOM 4606 O O . PRO A 1 617 ? 50.849 -19.513 -84.022 1.00 53.09 617 PRO A O 1
ATOM 4609 N N . ALA A 1 618 ? 51.237 -21.774 -83.955 1.00 38.00 618 ALA A N 1
ATOM 4610 C CA . ALA A 1 618 ? 52.413 -21.998 -84.816 1.00 38.00 618 ALA A CA 1
ATOM 4611 C C . ALA A 1 618 ? 53.632 -21.081 -84.616 1.00 38.00 618 ALA A C 1
ATOM 4613 O O . ALA A 1 618 ? 53.604 -19.917 -85.069 1.00 38.00 618 ALA A O 1
#

Secondary structure (DSSP, 8-state):
-PPPPTT-------HHHHHHHHHHHT---HHHHHHHHHHHHHHHHHHGGGGGTB-SSHHHHHHHHHHHHHHHHHHHHHHH---HHHHHHHHHHHHHHHHHHHT-GGG-BTTTB--HHHHHHHHHIIIIIHHHHHHSPSSBPS-HHHHHHHHHHHHHHHHHHHHHHHH---HHHHHHHHHHHHHHHHHTS-SS-S-HIIIIIIHHHHHHHHHHHHHHH-GGGSSS-TT----HHHHHHHHHHHHHHHHHHHHHHGGGSTT-SSS---GGGS------GGGSPPGGGGGGGGSTT-TT--TTSEEEEEESS-TT-EEEEEEE-EE-SS-EE-TTSSS-TT-GGGSEEE--S---S---SS-EEEEEE--TT---EEEEPB-SEEEEEEE-HHHHHHHTT--EEETTTTEEEEEEEE-TT-EEEEEEEPPP---SS--S---B-SS---B-S--GGGHHHHHHHSTT--SHHHHHHHHHHHHHHHEEE--S----SS-----TTSTTTTT-------SHHHHHHHHT-SSEEE-HHHHHHHHHHHHHHTT--EEEEEEEEPPTT-EEEGGGEEEEEEEEBTTS-EEEE-GGGTSPPPPP---GGG-----PPPP-PPP---

Organism: NCBI:txid1210046

InterPro domains:
  IPR002931 Transglutaminase-like [PF01841] (517-585)
  IPR021878 Protein-glutamine gamma-glutamyltransfe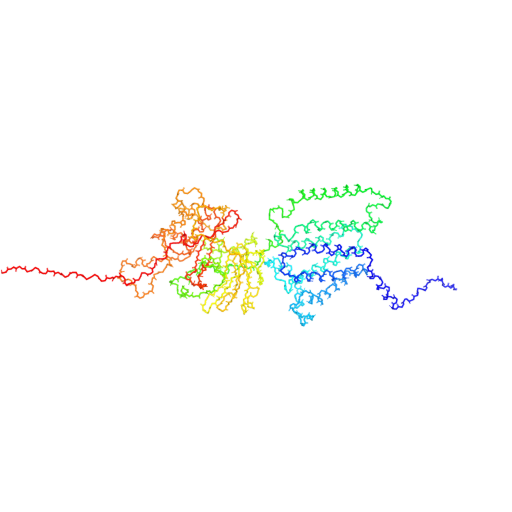rase TgpA, N-terminal [PF11992] (41-428)
  IPR052901 Bacterial transglutaminase-like [PTHR42736] (518-589)

Nearest PDB structures (foldseek):
  7rxc-assembly1_K  TM=1.908E-01  e=1.077E+00  Gallus gallus
  6qxa-assembly1_B  TM=2.237E-01  e=7.054E+00  Thermotoga maritima MSB8
  6qxa-assembly2_C  TM=2.244E-01  e=6.373E+00  Thermotoga maritima MSB8

Solvent-accessible surface area (backbone atoms only — not comparable to full-atom values): 33401 Å² total; per-residue (Å²): 137,83,80,80,69,93,78,78,73,73,78,82,73,48,74,67,55,52,51,52,55,53,57,58,65,68,60,79,51,74,69,51,52,52,51,48,53,48,41,53,52,44,48,50,32,25,55,47,27,42,62,43,31,37,36,78,67,57,40,57,49,7,22,52,46,14,35,55,54,7,46,54,51,10,48,50,36,41,67,70,63,55,54,67,67,60,53,52,51,52,49,51,50,49,48,67,66,45,34,16,55,50,38,24,48,91,48,23,52,94,65,56,45,67,36,78,62,26,55,50,24,54,54,34,4,82,74,44,30,65,56,49,58,38,42,36,39,41,19,31,62,57,46,56,24,53,19,27,34,46,19,49,52,26,20,53,39,29,17,48,29,39,22,42,52,60,70,48,87,50,66,73,66,47,48,48,41,49,50,52,42,29,51,51,29,53,41,61,26,47,75,66,70,60,47,64,58,44,58,49,54,50,35,51,52,50,54,52,50,46,52,52,54,47,39,73,75,41,50,90,78,34,99,54,63,85,87,69,85,70,56,72,66,60,56,53,50,51,50,50,48,50,52,49,49,51,52,48,48,47,66,66,46,43,72,72,39,92,54,51,58,101,57,62,69,33,62,39,60,76,43,66,48,93,65,74,54,70,81,55,78,42,69,61,79,49,49,61,47,24,33,86,87,25,93,74,64,29,18,88,32,58,26,35,40,45,43,71,63,64,54,74,40,66,29,37,29,39,45,28,47,28,32,63,39,57,47,59,31,46,60,54,66,59,93,70,86,80,50,36,66,42,28,48,24,43,28,54,66,34,41,37,56,74,88,63,95,69,62,43,60,32,42,38,35,18,46,84,87,22,44,70,40,36,54,42,79,38,45,42,51,61,30,24,47,39,54,36,74,76,39,27,79,73,46,64,75,48,35,28,38,19,75,72,57,55,25,33,38,26,80,91,39,51,41,53,72,31,34,34,36,37,34,17,33,72,61,78,85,70,78,85,56,82,70,96,74,69,69,58,28,83,42,53,47,62,61,78,24,84,67,69,82,50,49,66,55,49,71,69,40,22,71,90,48,86,48,61,60,50,22,50,52,37,34,31,42,47,41,22,72,66,33,41,55,41,92,34,73,66,80,92,53,103,77,64,82,90,53,85,83,51,56,68,66,60,59,70,58,43,69,84,56,56,17,46,76,38,43,51,51,34,75,69,38,86,70,34,48,35,40,47,55,40,50,24,48,51,52,23,51,49,31,28,75,62,32,27,28,30,24,34,34,33,27,35,52,38,35,89,85,19,60,36,30,22,65,45,51,50,34,24,29,36,39,33,28,66,89,71,48,73,45,74,49,52,48,81,50,33,45,29,75,72,79,73,85,76,72,86,82,74,77,72,84,75,81,80,81,80,84,81,81,83,84,83,82,134

Foldseek 3Di:
DDDDDPPPDDDDDDPVNVVVVLVVLLDDDPLLVLLLVLLVLLLVLLLLLCPFQADDCLLVQLLVLLLVLLSVLLSCCLRVVDDPVVSVVVLVVCLLQVVCLRFAQVQADPSRHHDPQLNVLLVCQVPPLLVLLLQAFPPAYRHGNVSSNSNNLSNQLNNCLSNCSSHDPDLVSNVPSSVVSSVSSLQSGDQDGSDCCSSPVVSVVSSVVSVVVVCVVDVVSDPDHPPDPDPPVVVVVVVVVVVVVVCVCCVVCVCVDPQNPPTRDHNSFQDFRDDQCVPDDDPLLCLLCLDPPHPVPQVFPFAKFKPFDDFQFFKFLWWFQEAALFDRHFPNNDPPSPGSLRHWGFGFQWRAPDDDPAKIKMKMAGAVVHDKFFGDIGAAQWGGKHKDDPRCVVQGRQWIARNLIRTIGRPVIDDHGTMMMTIHDHDDPAPLEQDPDFQFDFAEGHYNHDLCLCVVVLVVQQPPDPALSSSLLSSLQCLAPQEAEDSFAQPPDPDDDPDDVCVVVNPRRLDDGLRNVSLSVLVPDVSNYYFQSNFQSSSQSSCNVSRWYKIKGWGFGQDPRSGDTSNRIGMWMWTAHNVRDTHTGDCNSRHYDHPPPDDPPPPDDDDDDDDDDDDDDD

Sequence (618 aa):
MGAPKPGMIKPQQTTGEKVRATLGRMRPGAAHWVDTVFTIALVACALVGLRTVVFGWEWWQAAAAGVLLGLVLGHIQGTYRWPLVATTALGAVLYFLLGGPLAVRDDVKWGFLPTGTTFRDLLAGPTRGWMDLLTLVPPVDARGHVLAVPFFLALVGTATTYATARVTSSRLRLGVAPFVLLTVTIALGTSAPASPWVQGLVFVLLLVAWCVARDHLDPEVGIARPGARRPALSRVVAGAVLLGVAALVGGLLGPHLPGSGGERQVVRTDVVPGHDTNVLASPLSRYREFTATSPTGLYDRQLLQVDGVPATTPMRLATLDTWDGSTWGIAGRGSDRADAGRSFQQFGRRVGVLASDDTTQVKVTVPEGGYTGSWVLTTGRVEGIEFLDDTQERLEGQAWLNLSTNTVLVPPAIRPGDGYEVRTELPPKGAGALPESLPVASGSMPISGDASFVDGRIAAWKGDATDRWGQFRNIATTLREEGTYTDGTPATGDHAPSGDDDLAAQTQRFPAGHGLGRLDAFLNSDPLAGNDEQYASTLGLIGNRLGIPTRIVVGATATDDGVIRGRDIHAWVEVQQADGSWFQVLPQTFIPDMAEPGDPRRHGHDPVGGAGRRAAPA

pLDDT: mean 78.7, std 17.98, range [26.45, 98.44]

Mean predicted aligned error: 14.29 Å